Protein AF-A0A7W1VQP9-F1 (afdb_monomer)

Radius of gyration: 28.9 Å; Cα contacts (8 Å, |Δi|>4): 786; chains: 1; bounding box: 74×78×82 Å

Mean predicted aligned error: 16.89 Å

Sequence (550 aa):
MSLNESIVEDAALSWFGELGYSCLGAEALTPALSHGEREAYSDVVLAGRLREAIRRLNPAIPEEAREEALRKVLRVATTSLVQTNRAFHQMLRDGVDVEYARPDGSIKGDKARLVDFTNVDTNDWLVVNQFTVIEGQHNRRPDLVVFVNGLPLALIELKNAADENATIWSAYAQLQTYKAEVPSLLHYNAALVVSDGLQARIGSLTANQEWFKVWREIDFDSPPPSPQPSPSGRGSWREIDSNSPPPSPQPSPSGRGSEHYRGGFDFAGLTIKARELRKNQTPAEELLWELLRDRQLMGAKFRRQHQFGEYICDFFCNEAKLVVECDGEPHSANARKKHDAKRDAYLRSQGLTVVRFENARVLNDTDAVLREIATHLPSSPGRRVGDEGQQRPRPTAALELQTLIYGVFEKERFLKLLLHFIVFEEDADTGALHKIIAGYHQFHAVNAAVEETVRASGMSDAGVVRDDPGRYWAGRMHGGKPGDRRAGVVWHTQGSGKSFTMLFYAARAIRESAMQNPTLVVLTDRNDLDDQLFGQFQRLVITHIFSGLD

Foldseek 3Di:
DFQFQVNLLVVLQVLVVVLVAAEEELVCVACVNVVQLDVHLQDLFRLVLQLVLLCLQCVPDDSVQSVVQSVCLSPLDDPALLNLQLSNLCCAFQAGWTWDADPVRDIDIDGRHRDDLPDLVSKHWYKYAQRWHDDDPDIDTFGIFIDISRFRAETEHEDRPNPPPDDLVVSVVSLVVCCVGSSSNSSHYNWYWTYHQQDIFIWGSFDDPVRGDFAADDPPVDDDDDPDPDPDDDDDDDDDDDDDDDDDDDDDDDDDDDDDDPQPADDPPCVVVLVVCVVVDDPLLVLVCVCQDPCNQVNFHKDAQDDGYPDTAGIATSQLLETEHEDEDDPDPCSVVVPDPVVVVRSVVVVHDYDYDYSCCSVPVVLVVSVVVSVSHDDDDDDDDDDDDDDDDDDDNRGSSSSCCVRCVSSSNVSLQSNQFWWWDQDPPPRDIDIGGDHNLLSLLLVLLLVLQLQQCLLVPPDDDDDDDPPRCPPPPVDRGRNVNDSDDDDDDPPNPVLSSVRSNLQVNCVPVSNVRDDDDDDDPDPVVVVVSVVRCVRTCVSRRPPNDD

Structure (mmCIF, N/CA/C/O backbone):
data_AF-A0A7W1VQP9-F1
#
_entry.id   AF-A0A7W1VQP9-F1
#
loop_
_atom_site.group_PDB
_atom_site.id
_atom_site.type_symbol
_atom_site.label_atom_id
_atom_site.label_alt_id
_atom_site.label_comp_id
_atom_site.label_asym_id
_atom_site.label_entity_id
_atom_site.label_seq_id
_atom_site.pdbx_PDB_ins_code
_atom_site.Cartn_x
_atom_site.Cartn_y
_atom_site.Cartn_z
_atom_site.occupancy
_atom_site.B_iso_or_equiv
_atom_site.auth_seq_id
_atom_site.auth_comp_id
_atom_site.auth_asym_id
_atom_site.auth_atom_id
_atom_site.pdbx_PDB_model_num
ATOM 1 N N . MET A 1 1 ? 1.798 8.141 -33.135 1.00 33.41 1 MET A N 1
ATOM 2 C CA . MET A 1 1 ? 0.961 8.750 -32.081 1.00 33.41 1 MET A CA 1
ATOM 3 C C . MET A 1 1 ? 1.838 8.859 -30.855 1.00 33.41 1 MET A C 1
ATOM 5 O O . MET A 1 1 ? 2.302 7.826 -30.399 1.00 33.41 1 MET A O 1
ATOM 9 N N . SER A 1 2 ? 2.149 10.069 -30.395 1.00 37.72 2 SER A N 1
ATOM 10 C CA . SER A 1 2 ? 2.852 10.271 -29.125 1.00 37.72 2 SER A CA 1
ATOM 11 C C . SER A 1 2 ? 1.916 9.871 -27.981 1.00 37.72 2 SER A C 1
ATOM 13 O O . SER A 1 2 ? 0.788 10.365 -27.928 1.00 37.72 2 SER A O 1
ATOM 15 N N . LEU A 1 3 ? 2.348 8.964 -27.105 1.00 50.09 3 LEU A N 1
ATOM 16 C CA . LEU A 1 3 ? 1.646 8.629 -25.863 1.00 50.09 3 LEU A CA 1
ATOM 17 C C . LEU A 1 3 ? 1.632 9.875 -24.969 1.00 50.09 3 LEU A C 1
ATOM 19 O O . LEU A 1 3 ? 2.625 10.158 -24.322 1.00 50.09 3 LEU A O 1
ATOM 23 N N . ASN A 1 4 ? 0.553 10.658 -24.992 1.00 62.59 4 ASN A N 1
ATOM 24 C CA . ASN A 1 4 ? 0.378 11.809 -24.103 1.00 62.59 4 ASN A CA 1
ATOM 25 C C . ASN A 1 4 ? 0.050 11.327 -22.676 1.00 62.59 4 ASN A C 1
ATOM 27 O O . ASN A 1 4 ? -0.589 10.290 -22.519 1.00 62.59 4 ASN A O 1
ATOM 31 N N . GLU A 1 5 ? 0.431 12.089 -21.651 1.00 66.88 5 GLU A N 1
ATOM 32 C CA . GLU A 1 5 ? 0.203 11.778 -20.226 1.00 66.88 5 GLU A CA 1
ATOM 33 C C . GLU A 1 5 ? -1.272 11.461 -19.924 1.00 66.88 5 GLU A C 1
ATOM 35 O O . GLU A 1 5 ? -1.571 10.471 -19.261 1.00 66.88 5 GLU A O 1
ATOM 40 N N . SER A 1 6 ? -2.197 12.201 -20.547 1.00 73.88 6 SER A N 1
ATOM 41 C CA . SER A 1 6 ? -3.642 11.962 -20.437 1.00 73.88 6 SER A CA 1
ATOM 42 C C . SER A 1 6 ? -4.071 10.567 -20.911 1.00 73.88 6 SER A C 1
ATOM 44 O O . SER A 1 6 ? -5.000 9.993 -20.365 1.00 73.88 6 SER A O 1
ATOM 46 N N . ILE A 1 7 ? -3.390 9.988 -21.909 1.00 76.56 7 ILE A N 1
ATOM 47 C CA . ILE A 1 7 ? -3.698 8.638 -22.412 1.00 76.56 7 ILE A CA 1
ATOM 48 C C . ILE A 1 7 ? -3.302 7.585 -21.373 1.00 76.56 7 ILE A C 1
ATOM 50 O O . ILE A 1 7 ? -4.013 6.597 -21.198 1.00 76.56 7 ILE A O 1
ATOM 54 N N . VAL A 1 8 ? -2.166 7.781 -20.698 1.00 81.31 8 VAL A N 1
ATOM 55 C CA . VAL A 1 8 ? -1.698 6.872 -19.642 1.00 81.31 8 VAL A CA 1
ATOM 56 C C . VAL A 1 8 ? -2.620 6.961 -18.425 1.00 81.31 8 VAL A C 1
ATOM 58 O O . VAL A 1 8 ? -2.966 5.931 -17.850 1.00 81.31 8 VAL A O 1
ATOM 61 N N . GLU A 1 9 ? -3.062 8.169 -18.077 1.00 84.38 9 GLU A N 1
ATOM 62 C CA . GLU A 1 9 ? -4.034 8.424 -17.011 1.00 84.38 9 GLU A CA 1
ATOM 63 C C . GLU A 1 9 ? -5.384 7.744 -17.297 1.00 84.38 9 GLU A C 1
ATOM 65 O O . GLU A 1 9 ? -5.857 6.949 -16.482 1.00 84.38 9 GLU A O 1
ATOM 70 N N . ASP A 1 10 ? -5.956 7.961 -18.486 1.00 84.94 10 ASP A N 1
ATOM 71 C CA . ASP A 1 10 ? -7.218 7.342 -18.914 1.00 84.94 10 ASP A CA 1
ATOM 72 C C . ASP A 1 10 ? -7.121 5.806 -18.944 1.00 84.94 10 ASP A C 1
ATOM 74 O O . ASP A 1 10 ? -8.039 5.100 -18.515 1.00 84.94 10 ASP A O 1
ATOM 78 N N . ALA A 1 11 ? -5.991 5.266 -19.415 1.00 86.38 11 ALA A N 1
ATOM 79 C CA . ALA A 1 11 ? -5.743 3.827 -19.415 1.00 86.38 11 ALA A CA 1
ATOM 80 C C . ALA A 1 11 ? -5.673 3.262 -17.989 1.00 86.38 11 ALA A C 1
ATOM 82 O O . ALA A 1 11 ? -6.286 2.230 -17.707 1.00 86.38 11 ALA A O 1
ATOM 83 N N . ALA A 1 12 ? -4.981 3.951 -17.078 1.00 91.50 12 ALA A N 1
ATOM 84 C CA . ALA A 1 12 ? -4.902 3.553 -15.678 1.00 91.50 12 ALA A CA 1
ATOM 85 C C . ALA A 1 12 ? -6.286 3.552 -15.013 1.00 91.50 12 ALA A C 1
ATOM 87 O O . ALA A 1 12 ? -6.641 2.569 -14.359 1.00 91.50 12 ALA A O 1
ATOM 88 N N . LEU A 1 13 ? -7.097 4.595 -15.230 1.00 92.50 13 LEU A N 1
ATOM 89 C CA . LEU A 1 13 ? -8.482 4.650 -14.750 1.00 92.50 13 LEU A CA 1
ATOM 90 C C . LEU A 1 13 ? -9.323 3.491 -15.296 1.00 92.50 13 LEU A C 1
ATOM 92 O O . LEU A 1 13 ? -10.060 2.867 -14.535 1.00 92.50 13 LEU A O 1
ATOM 96 N N . SER A 1 14 ? -9.174 3.147 -16.579 1.00 90.19 14 SER A N 1
ATOM 97 C CA . SER A 1 14 ? -9.850 1.985 -17.169 1.00 90.19 14 SER A CA 1
ATOM 98 C C . SER A 1 14 ? -9.479 0.683 -16.452 1.00 90.19 14 SER A C 1
ATOM 100 O O . SER A 1 14 ? -10.367 -0.095 -16.108 1.00 90.19 14 SER A O 1
ATOM 102 N N . TRP A 1 15 ? -8.193 0.443 -16.173 1.00 93.75 15 TRP A N 1
ATOM 103 C CA . TRP A 1 15 ? -7.756 -0.771 -15.468 1.00 93.75 15 TRP A CA 1
ATOM 104 C C . TRP A 1 15 ? -8.266 -0.829 -14.023 1.00 93.75 15 TRP A C 1
ATOM 106 O O . TRP A 1 15 ? -8.660 -1.896 -13.554 1.00 93.75 15 TRP A O 1
ATOM 116 N N . PHE A 1 16 ? -8.328 0.307 -13.324 1.00 97.06 16 PHE A N 1
ATOM 117 C CA . PHE A 1 16 ? -8.976 0.384 -12.011 1.00 97.06 16 PHE A CA 1
ATOM 118 C C . PHE A 1 16 ? -10.483 0.105 -12.087 1.00 97.06 16 PHE A C 1
ATOM 120 O O . PHE A 1 16 ? -11.016 -0.624 -11.246 1.00 97.06 16 PHE A O 1
ATOM 127 N N . GLY A 1 17 ? -11.165 0.620 -13.112 1.00 93.56 17 GLY A N 1
ATOM 128 C CA . GLY A 1 17 ? -12.572 0.320 -13.376 1.00 93.56 17 GLY A CA 1
ATOM 129 C C . GLY A 1 17 ? -12.818 -1.175 -13.604 1.00 93.56 17 GLY A C 1
ATOM 130 O O . GLY A 1 17 ? -13.766 -1.733 -13.054 1.00 93.56 17 GLY A O 1
ATOM 131 N N . GLU A 1 18 ? -11.930 -1.861 -14.329 1.00 92.50 18 GLU A N 1
ATOM 132 C CA . GLU A 1 18 ? -11.993 -3.320 -14.514 1.00 92.50 18 GLU A CA 1
ATOM 133 C C . GLU A 1 18 ? -11.799 -4.108 -13.211 1.00 92.50 18 GLU A C 1
ATOM 135 O O . GLU A 1 18 ? -12.387 -5.175 -13.042 1.00 92.50 18 GLU A O 1
ATOM 140 N N . LEU A 1 19 ? -11.018 -3.574 -12.268 1.00 91.38 19 LEU A N 1
ATOM 141 C CA . LEU A 1 19 ? -10.877 -4.110 -10.910 1.00 91.38 19 LEU A CA 1
ATOM 142 C C . LEU A 1 19 ? -12.072 -3.770 -9.996 1.00 91.38 19 LEU A C 1
ATOM 144 O O . LEU A 1 19 ? -12.094 -4.150 -8.822 1.00 91.38 19 LEU A O 1
ATOM 148 N N . GLY A 1 20 ? 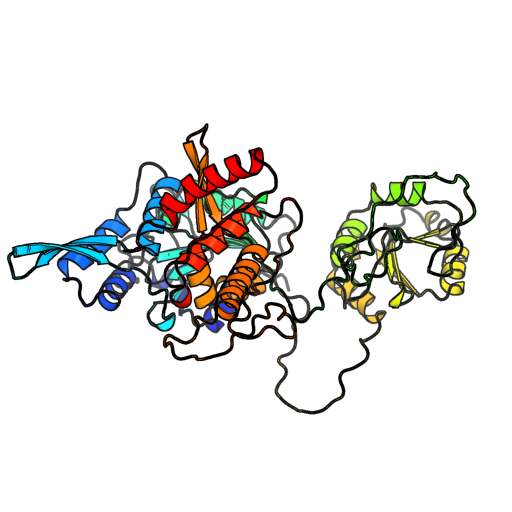-13.078 -3.056 -10.508 1.00 95.88 20 GLY A N 1
ATOM 149 C CA . GLY A 1 20 ? -14.292 -2.698 -9.781 1.00 95.88 20 GLY A CA 1
ATOM 150 C C . GLY A 1 20 ? -14.122 -1.516 -8.826 1.00 95.88 20 GLY A C 1
ATOM 151 O O . GLY A 1 20 ? -14.822 -1.466 -7.809 1.00 95.88 20 GLY A O 1
ATOM 152 N N . TYR A 1 21 ? -13.188 -0.605 -9.105 1.00 98.31 21 TYR A N 1
ATOM 153 C CA . TYR A 1 21 ? -13.099 0.692 -8.432 1.00 98.31 21 TYR A CA 1
ATOM 154 C C . TYR A 1 21 ? -14.058 1.685 -9.090 1.00 98.31 21 TYR A C 1
ATOM 156 O O . TYR A 1 21 ? -14.225 1.695 -10.309 1.00 98.31 21 TYR A O 1
ATOM 164 N N . SER A 1 22 ? -14.653 2.567 -8.288 1.00 97.56 22 SER A N 1
ATOM 165 C CA . SER A 1 22 ? -15.259 3.783 -8.834 1.00 97.56 22 SER A CA 1
ATOM 166 C C . SER A 1 22 ? -14.151 4.723 -9.306 1.00 97.56 22 SER A C 1
ATOM 168 O O . SER A 1 22 ? -13.144 4.867 -8.618 1.00 97.56 22 SER A O 1
ATOM 170 N N . CYS A 1 23 ? -14.336 5.393 -10.440 1.00 96.62 23 CYS A N 1
ATOM 171 C CA . CYS A 1 23 ? -13.379 6.365 -10.971 1.00 96.62 23 CYS A CA 1
ATOM 172 C C . CYS A 1 23 ? -14.045 7.740 -11.050 1.00 96.62 23 CYS A C 1
ATOM 174 O O . CYS A 1 23 ? -15.114 7.862 -11.649 1.00 96.62 23 CYS A O 1
ATOM 176 N N . LEU A 1 24 ? -13.440 8.758 -10.435 1.00 93.75 24 LEU A N 1
ATOM 177 C CA . LEU A 1 24 ? -13.970 10.124 -10.413 1.00 93.75 24 LEU A CA 1
ATOM 178 C C . LEU A 1 24 ? -12.908 11.152 -10.806 1.00 93.75 24 LEU A C 1
ATOM 180 O O . LEU A 1 24 ? -11.781 11.088 -10.326 1.00 93.75 24 LEU A O 1
ATOM 184 N N . GLY A 1 25 ? -13.331 12.156 -11.573 1.00 90.69 25 GLY A N 1
ATOM 185 C CA . GLY A 1 25 ? -12.598 13.410 -11.747 1.00 90.69 25 GLY A CA 1
ATOM 186 C C . GLY A 1 25 ? -12.559 14.228 -10.462 1.00 90.69 25 GLY A C 1
ATOM 187 O O . GLY A 1 25 ? -13.549 14.286 -9.722 1.00 90.69 25 GLY A O 1
ATOM 188 N N . ALA A 1 26 ? -11.438 14.900 -10.195 1.00 84.50 26 ALA A N 1
ATOM 189 C CA . ALA A 1 26 ? -11.312 15.794 -9.046 1.00 84.50 26 ALA A CA 1
ATOM 190 C C . ALA A 1 26 ? -12.343 16.938 -9.037 1.00 84.50 26 ALA A C 1
ATOM 192 O O . ALA A 1 26 ? -12.613 17.494 -7.971 1.00 84.50 26 ALA A O 1
ATOM 193 N N . GLU A 1 27 ? -12.964 17.272 -10.175 1.00 87.38 27 GLU A N 1
ATOM 194 C CA . GLU A 1 27 ? -14.035 18.273 -10.266 1.00 87.38 27 GLU A CA 1
ATOM 195 C C . GLU A 1 27 ? -15.228 17.903 -9.374 1.00 87.38 27 GLU A C 1
ATOM 197 O O . GLU A 1 27 ? -15.812 18.773 -8.721 1.00 87.38 27 GLU A O 1
ATOM 202 N N . ALA A 1 28 ? -15.533 16.604 -9.275 1.00 86.81 28 ALA A N 1
ATOM 203 C CA . ALA A 1 28 ? -16.594 16.075 -8.421 1.00 86.81 28 ALA A CA 1
ATOM 204 C C . ALA A 1 28 ? -16.260 16.161 -6.921 1.00 86.81 28 ALA A C 1
ATOM 206 O O . ALA A 1 28 ? -17.145 16.021 -6.084 1.00 86.81 28 ALA A O 1
ATOM 207 N N . LEU A 1 29 ? -14.993 16.401 -6.568 1.00 89.56 29 LEU A N 1
ATOM 208 C CA . LEU A 1 29 ? -14.500 16.487 -5.190 1.00 89.56 29 LEU A CA 1
ATOM 209 C C . LEU A 1 29 ? -13.894 17.860 -4.874 1.00 89.56 29 LEU A C 1
ATOM 211 O O . LEU A 1 29 ? -13.066 17.997 -3.970 1.00 89.56 29 LEU A O 1
ATOM 215 N N . THR A 1 30 ? -14.302 18.899 -5.598 1.00 88.38 30 THR A N 1
ATOM 216 C CA . THR A 1 30 ? -14.037 20.281 -5.180 1.00 88.38 30 THR A CA 1
ATOM 217 C C . THR A 1 30 ? -14.863 20.612 -3.934 1.00 88.38 30 THR A C 1
ATOM 219 O O . THR A 1 30 ? -15.965 20.087 -3.799 1.00 88.38 30 THR A O 1
ATOM 222 N N . PRO A 1 31 ? -14.421 21.515 -3.041 1.00 86.69 31 PRO A N 1
ATOM 223 C CA . PRO A 1 31 ? -15.197 21.873 -1.849 1.00 86.69 31 PRO A CA 1
ATOM 224 C C . PRO A 1 31 ? -16.646 22.309 -2.122 1.00 86.69 31 PRO A C 1
ATOM 226 O O . PRO A 1 31 ? -17.527 22.117 -1.294 1.00 86.69 31 PRO A O 1
ATOM 229 N N . ALA A 1 32 ? -16.910 22.869 -3.307 1.00 80.00 32 ALA A N 1
ATOM 230 C CA . ALA A 1 32 ? -18.247 23.285 -3.719 1.00 80.00 32 ALA A CA 1
ATOM 231 C C . ALA A 1 32 ? -19.142 22.128 -4.207 1.00 80.00 32 ALA A C 1
ATOM 233 O O . ALA A 1 32 ? -20.364 22.252 -4.157 1.00 80.00 32 ALA A O 1
ATOM 234 N N . LEU A 1 33 ? -18.556 21.035 -4.707 1.00 83.25 33 LEU A N 1
ATOM 235 C CA . LEU A 1 33 ? -19.271 19.938 -5.378 1.00 83.25 33 LEU A CA 1
ATOM 236 C C . LEU A 1 33 ? -19.119 18.585 -4.672 1.00 83.25 33 LEU A C 1
ATOM 238 O O . LEU A 1 33 ? -19.819 17.641 -5.013 1.00 83.25 33 LEU A O 1
ATOM 242 N N . SER A 1 34 ? -18.262 18.495 -3.655 1.00 76.00 34 SER A N 1
ATOM 243 C CA . SER A 1 34 ? -17.927 17.263 -2.931 1.00 76.00 34 SER A CA 1
ATOM 244 C C . SER A 1 34 ? -19.072 16.699 -2.083 1.00 76.00 34 SER A C 1
ATOM 246 O O . SER A 1 34 ? -18.896 15.662 -1.454 1.00 76.00 34 SER A O 1
ATOM 248 N N . HIS A 1 35 ? -20.220 17.382 -2.007 1.00 82.12 35 HIS A N 1
ATOM 249 C CA . HIS A 1 35 ? -21.377 16.994 -1.193 1.00 82.12 35 HIS A CA 1
ATOM 250 C C . HIS A 1 35 ? -21.032 16.668 0.275 1.00 82.12 35 HIS A C 1
ATOM 252 O O . HIS A 1 35 ? -21.639 15.791 0.884 1.00 82.12 35 HIS A O 1
ATOM 258 N N . GLY A 1 36 ? -20.073 17.399 0.854 1.00 76.94 36 GLY A N 1
ATOM 259 C CA . GLY A 1 36 ? -19.650 17.225 2.247 1.00 76.94 36 GLY A CA 1
ATOM 260 C C . GLY A 1 36 ? -18.509 16.224 2.448 1.00 76.94 36 GLY A C 1
ATOM 261 O O . GLY A 1 36 ? -18.119 15.982 3.586 1.00 76.94 36 GLY A O 1
ATOM 262 N N . GLU A 1 37 ? -17.937 15.665 1.376 1.00 85.69 37 GLU A N 1
ATOM 263 C CA . GLU A 1 37 ? -16.724 14.842 1.482 1.00 85.69 37 GLU A CA 1
ATOM 264 C C . GLU A 1 37 ? -15.477 15.679 1.796 1.00 85.69 37 GLU A C 1
ATOM 266 O O . GLU A 1 37 ? -14.567 15.191 2.465 1.00 85.69 37 GLU A O 1
ATOM 271 N N . ARG A 1 38 ? -15.434 16.929 1.310 1.00 92.62 38 ARG A N 1
ATOM 272 C CA . ARG A 1 38 ? -14.339 17.892 1.517 1.00 92.62 38 ARG A CA 1
ATOM 273 C C . ARG A 1 38 ? -14.906 19.288 1.741 1.00 92.62 38 ARG A C 1
ATOM 275 O O . ARG A 1 38 ? -15.605 19.791 0.862 1.00 92.62 38 ARG A O 1
ATOM 282 N N . GLU A 1 39 ? -14.582 19.915 2.864 1.00 90.94 39 GLU A N 1
ATOM 283 C CA . GLU A 1 39 ? -14.947 21.306 3.171 1.00 90.94 39 GLU A CA 1
ATOM 284 C C . GLU A 1 39 ? -13.895 22.291 2.641 1.00 90.94 39 GLU A C 1
ATOM 286 O O . GLU A 1 39 ? -14.209 23.434 2.304 1.00 90.94 39 GLU A O 1
ATOM 291 N N . ALA A 1 40 ? -12.647 21.838 2.510 1.00 93.31 40 ALA A N 1
ATOM 292 C CA . ALA A 1 40 ? -11.528 22.605 1.984 1.00 93.31 40 ALA A CA 1
ATOM 293 C C . ALA A 1 40 ? -10.614 21.756 1.086 1.00 93.31 40 ALA A C 1
ATOM 295 O O . ALA A 1 40 ? -10.578 20.529 1.154 1.00 93.31 40 ALA A O 1
ATOM 296 N N . TYR A 1 41 ? -9.804 22.417 0.251 1.00 93.75 41 TYR A N 1
ATOM 297 C CA . TYR A 1 41 ? -8.784 21.730 -0.553 1.00 93.75 41 TYR A CA 1
ATOM 298 C C . TYR A 1 41 ? -7.659 21.110 0.295 1.00 93.75 41 TYR A C 1
ATOM 300 O O . TYR A 1 41 ? -6.932 20.255 -0.203 1.00 93.75 41 TYR A O 1
ATOM 308 N N . SER A 1 42 ? -7.523 21.502 1.563 1.00 94.06 42 SER A N 1
ATOM 309 C CA . SER A 1 42 ? -6.630 20.856 2.532 1.00 94.06 42 SER A CA 1
ATOM 310 C C . SER A 1 42 ? -7.146 19.498 3.011 1.00 94.06 42 SER A C 1
ATOM 312 O O . SER A 1 42 ? -6.382 18.720 3.575 1.00 94.06 42 SER A O 1
ATOM 314 N N . ASP A 1 43 ? -8.431 19.197 2.805 1.00 95.00 43 ASP A N 1
ATOM 315 C CA . ASP A 1 43 ? -9.022 17.946 3.264 1.00 95.00 43 ASP A CA 1
ATOM 316 C C . ASP A 1 43 ? -8.636 16.831 2.299 1.00 95.00 43 ASP A C 1
ATOM 318 O O . ASP A 1 43 ? -9.082 16.791 1.150 1.00 95.00 43 ASP A O 1
ATOM 322 N N . VAL A 1 44 ? -7.764 15.940 2.761 1.00 96.31 44 VAL A N 1
ATOM 323 C CA . VAL A 1 44 ? -7.261 14.808 1.968 1.00 96.31 44 VAL A CA 1
ATOM 324 C C . VAL A 1 44 ? -8.036 13.516 2.221 1.00 96.31 44 VAL A C 1
ATOM 326 O O . VAL A 1 44 ? -7.977 12.603 1.406 1.00 96.31 44 VAL A O 1
ATOM 329 N N . VAL A 1 45 ? -8.764 13.430 3.338 1.00 97.81 45 VAL A N 1
ATOM 330 C CA . VAL A 1 45 ? -9.658 12.311 3.668 1.00 97.81 45 VAL A CA 1
ATOM 331 C C . VAL A 1 45 ? -11.070 12.675 3.236 1.00 97.81 45 VAL A C 1
ATOM 333 O O . VAL A 1 45 ? -11.546 13.761 3.556 1.00 97.81 45 VAL A O 1
ATOM 336 N N . LEU A 1 46 ? -11.753 11.751 2.563 1.00 97.75 46 LEU A N 1
ATOM 337 C CA . LEU A 1 46 ? -13.169 11.888 2.228 1.00 97.75 46 LEU A CA 1
ATOM 338 C C . LEU A 1 46 ? -13.989 11.490 3.461 1.00 97.75 46 LEU A C 1
ATOM 340 O O . LEU A 1 46 ? -14.251 10.309 3.716 1.00 97.75 46 LEU A O 1
ATOM 344 N N . ALA A 1 47 ? -14.277 12.482 4.306 1.00 95.81 47 ALA A N 1
ATOM 345 C CA . ALA A 1 47 ? -14.767 12.253 5.664 1.00 95.81 47 ALA A CA 1
ATOM 346 C C . ALA A 1 47 ? -16.175 11.637 5.702 1.00 95.81 47 ALA A C 1
ATOM 348 O O . ALA A 1 47 ? -16.490 10.906 6.643 1.00 95.81 47 ALA A O 1
ATOM 349 N N . GLY A 1 48 ? -17.011 11.903 4.694 1.00 96.12 48 GLY A N 1
ATOM 350 C CA . GLY A 1 48 ? -18.341 11.309 4.556 1.00 96.12 48 GLY A CA 1
ATOM 351 C C . GLY A 1 48 ? -18.255 9.803 4.328 1.00 96.12 48 GLY A C 1
ATOM 352 O O . GLY A 1 48 ? -18.809 9.025 5.109 1.00 96.12 48 GLY A O 1
ATOM 353 N N . ARG A 1 49 ? -17.467 9.384 3.332 1.00 97.50 49 ARG A N 1
ATOM 354 C CA . ARG A 1 49 ? -17.180 7.966 3.045 1.00 97.50 49 ARG A CA 1
ATOM 355 C C . ARG A 1 49 ? -16.578 7.238 4.240 1.00 97.50 49 ARG A C 1
ATOM 357 O O . ARG A 1 49 ? -17.018 6.131 4.558 1.00 97.50 49 ARG A O 1
ATOM 364 N N . LEU A 1 50 ? -15.614 7.857 4.924 1.00 98.44 50 LEU A N 1
ATOM 365 C CA . LEU A 1 50 ? -14.983 7.249 6.096 1.00 98.44 50 LEU A CA 1
ATOM 366 C C . LEU A 1 50 ? -15.969 7.084 7.256 1.00 98.44 50 LEU A C 1
ATOM 368 O O . LEU A 1 50 ? -16.010 6.020 7.873 1.00 98.44 50 LEU A O 1
ATOM 372 N N . ARG A 1 51 ? -16.802 8.093 7.526 1.00 98.19 51 ARG A N 1
ATOM 373 C CA . ARG A 1 51 ? -17.860 8.007 8.542 1.00 98.19 51 ARG A CA 1
ATOM 374 C C . ARG A 1 51 ? -18.821 6.857 8.253 1.00 98.19 51 ARG A C 1
ATOM 376 O O . ARG A 1 51 ? -19.069 6.032 9.131 1.00 98.19 51 ARG A O 1
ATOM 383 N N . GLU A 1 52 ? -19.307 6.752 7.017 1.00 97.88 52 GLU A N 1
ATOM 384 C CA . GLU A 1 52 ? -20.217 5.675 6.617 1.00 97.88 52 GLU A CA 1
ATOM 385 C C . GLU A 1 52 ? -19.566 4.291 6.693 1.00 97.88 52 GLU A C 1
ATOM 387 O O . GLU A 1 52 ? -20.220 3.321 7.083 1.00 97.88 52 GLU A O 1
ATOM 392 N N . ALA A 1 53 ? -18.275 4.182 6.372 1.00 98.44 53 ALA A N 1
ATOM 393 C CA . ALA A 1 53 ? -17.527 2.945 6.555 1.00 98.44 53 ALA A CA 1
ATOM 394 C C . ALA A 1 53 ? -17.404 2.569 8.037 1.00 98.44 53 ALA A C 1
ATOM 396 O O . ALA A 1 53 ? -17.763 1.453 8.405 1.00 98.44 53 ALA A O 1
ATOM 397 N N . ILE A 1 54 ? -16.994 3.494 8.912 1.00 98.62 54 ILE A N 1
ATOM 398 C CA . ILE A 1 54 ? -16.905 3.238 10.360 1.00 98.62 54 ILE A CA 1
ATOM 399 C C . ILE A 1 54 ? -18.274 2.814 10.911 1.00 98.62 54 ILE A C 1
ATOM 401 O O . ILE A 1 54 ? -18.356 1.847 11.673 1.00 98.62 54 ILE A O 1
ATOM 405 N N . ARG A 1 55 ? -19.359 3.473 10.489 1.00 98.25 55 ARG A N 1
ATOM 406 C CA . ARG A 1 55 ? -20.738 3.121 10.861 1.00 98.25 55 ARG A CA 1
ATOM 407 C C . ARG A 1 55 ? -21.117 1.707 10.419 1.00 98.25 55 ARG A C 1
ATOM 409 O O . ARG A 1 55 ? -21.634 0.931 11.222 1.00 98.25 55 ARG A O 1
ATOM 416 N N . ARG A 1 56 ? -20.835 1.364 9.159 1.00 98.06 56 ARG A N 1
ATOM 417 C CA . ARG A 1 56 ? -21.137 0.057 8.554 1.00 98.06 56 ARG A CA 1
ATOM 418 C C . ARG A 1 56 ? -20.337 -1.081 9.187 1.00 98.06 56 ARG A C 1
ATOM 420 O O . ARG A 1 56 ? -20.892 -2.147 9.431 1.00 98.06 56 ARG A O 1
ATOM 427 N N . LEU A 1 57 ? -19.053 -0.859 9.460 1.00 97.94 57 LEU A N 1
ATOM 428 C CA . LEU A 1 57 ? -18.139 -1.887 9.960 1.00 97.94 57 LEU A CA 1
ATOM 429 C C . LEU A 1 57 ? -18.254 -2.121 11.471 1.00 97.94 57 LEU A C 1
ATOM 431 O O . LEU A 1 57 ? -17.838 -3.178 11.950 1.00 97.94 57 LEU A O 1
ATOM 435 N N . ASN A 1 58 ? -18.820 -1.176 12.227 1.00 97.88 58 ASN A N 1
ATOM 436 C CA . ASN A 1 58 ? -18.845 -1.226 13.692 1.00 97.88 58 ASN A CA 1
ATOM 437 C C . ASN A 1 58 ? -20.259 -1.077 14.289 1.00 97.88 58 ASN A C 1
ATOM 439 O O . ASN A 1 58 ? -20.462 -0.244 15.179 1.00 97.88 58 ASN A O 1
ATOM 443 N N . PRO A 1 59 ? -21.251 -1.890 13.869 1.00 96.81 59 PRO A N 1
ATOM 444 C CA . PRO A 1 59 ? -22.642 -1.737 14.306 1.00 96.81 59 PRO A CA 1
ATOM 445 C C . PRO A 1 59 ? -22.837 -1.927 15.820 1.00 96.81 59 PRO A C 1
ATOM 447 O O . PRO A 1 59 ? -23.776 -1.372 16.385 1.00 96.81 59 PRO A O 1
ATOM 450 N N . ALA A 1 60 ? -21.946 -2.671 16.485 1.00 94.69 60 ALA A N 1
ATOM 451 C CA . ALA A 1 60 ? -21.992 -2.911 17.928 1.00 94.69 60 ALA A CA 1
ATOM 452 C C . ALA A 1 60 ? -21.407 -1.764 18.778 1.00 94.69 60 ALA A C 1
ATOM 454 O O . ALA A 1 60 ? -21.681 -1.698 19.974 1.00 94.69 60 ALA A O 1
ATOM 455 N N . ILE A 1 61 ? -20.609 -0.870 18.183 1.00 96.25 61 ILE A N 1
ATOM 456 C CA . ILE A 1 61 ? -20.021 0.288 18.873 1.00 96.25 61 ILE A CA 1
ATOM 457 C C . ILE A 1 61 ? -21.048 1.433 18.855 1.00 96.25 61 ILE A C 1
ATOM 459 O O . ILE A 1 61 ? -21.635 1.656 17.799 1.00 96.25 61 ILE A O 1
ATOM 463 N N . PRO A 1 62 ? -21.306 2.160 19.956 1.00 96.56 62 PRO A N 1
ATOM 464 C CA . PRO A 1 62 ? -22.213 3.311 19.962 1.00 96.56 62 PRO A CA 1
ATOM 465 C C . PRO A 1 62 ? -21.753 4.447 19.043 1.00 96.56 62 PRO A C 1
ATOM 467 O O . PRO A 1 62 ? -20.558 4.639 18.833 1.00 96.56 62 PRO A O 1
ATOM 470 N N . GLU A 1 63 ? -22.699 5.243 18.543 1.00 96.56 63 GLU A N 1
ATOM 471 C CA . GLU A 1 63 ? -22.416 6.314 17.575 1.00 96.56 63 GLU A CA 1
ATOM 472 C C . GLU A 1 63 ? -21.386 7.334 18.083 1.00 96.56 63 GLU A C 1
ATOM 474 O O . GLU A 1 63 ? -20.477 7.708 17.349 1.00 96.56 63 GLU A O 1
ATOM 479 N N . GLU A 1 64 ? -21.457 7.717 19.360 1.00 96.00 64 GLU A N 1
ATOM 480 C CA . GLU A 1 64 ? -20.500 8.652 19.969 1.00 96.00 64 GLU A CA 1
ATOM 481 C C . GLU A 1 64 ? -19.054 8.136 19.898 1.00 96.00 64 GLU A C 1
ATOM 483 O O . GLU A 1 64 ? -18.141 8.890 19.558 1.00 96.00 64 GLU A O 1
ATOM 488 N N . ALA A 1 65 ? -18.851 6.837 20.142 1.00 97.56 65 ALA A N 1
ATOM 489 C CA . ALA A 1 65 ? -17.547 6.189 20.042 1.00 97.56 65 ALA A CA 1
ATOM 490 C C . ALA A 1 65 ? -17.094 6.022 18.580 1.00 97.56 65 ALA A C 1
ATOM 492 O O . ALA A 1 65 ? -15.907 6.143 18.283 1.00 97.56 65 ALA A O 1
ATOM 493 N N . ARG A 1 66 ? -18.015 5.816 17.629 1.00 98.44 66 ARG A N 1
ATOM 494 C CA . ARG A 1 66 ? -17.679 5.813 16.191 1.00 98.44 66 ARG A CA 1
ATOM 495 C C . ARG A 1 66 ? -17.206 7.185 15.713 1.00 98.44 66 ARG A C 1
ATOM 497 O O . ARG A 1 66 ? -16.204 7.278 15.008 1.00 98.44 66 ARG A O 1
ATOM 504 N N . GLU A 1 67 ? -17.884 8.250 16.131 1.00 98.06 67 GLU A N 1
ATOM 505 C CA . GLU A 1 67 ? -17.473 9.627 15.841 1.00 98.06 67 GLU A CA 1
ATOM 506 C C . GLU A 1 67 ? -16.158 9.991 16.547 1.00 98.06 67 GLU A C 1
ATOM 508 O O . GLU A 1 67 ? -15.340 10.747 16.015 1.00 98.06 67 GLU A O 1
ATOM 513 N N . GLU A 1 68 ? -15.900 9.429 17.730 1.00 97.81 68 GLU A N 1
ATOM 514 C CA . GLU A 1 68 ? -14.590 9.522 18.371 1.00 97.81 68 GLU A CA 1
ATOM 515 C C . GLU A 1 68 ? -13.491 8.853 17.541 1.00 97.81 68 GLU A C 1
ATOM 517 O O . GLU A 1 68 ? -12.447 9.474 17.319 1.00 97.81 68 GLU A O 1
ATOM 522 N N . ALA A 1 69 ? -13.731 7.640 17.031 1.00 98.25 69 ALA A N 1
ATOM 523 C CA . ALA A 1 69 ? -12.791 6.956 16.150 1.00 98.25 69 ALA A CA 1
ATOM 524 C C . ALA A 1 69 ? -12.482 7.790 14.901 1.00 98.25 69 ALA A C 1
ATOM 526 O O . ALA A 1 69 ? -11.313 8.020 14.588 1.00 98.25 69 ALA A O 1
ATOM 527 N N . LEU A 1 70 ? -13.518 8.316 14.236 1.00 98.31 70 LEU A N 1
ATOM 528 C CA . LEU A 1 70 ? -13.362 9.205 13.085 1.00 98.31 70 LEU A CA 1
ATOM 529 C C . LEU A 1 70 ? -12.485 10.416 13.431 1.00 98.31 70 LEU A C 1
ATOM 531 O O . LEU A 1 70 ? -11.530 10.726 12.719 1.00 98.31 70 LEU A O 1
ATOM 535 N N . ARG A 1 71 ? -12.759 11.080 14.559 1.00 97.56 71 ARG A N 1
ATOM 536 C CA . ARG A 1 71 ? -11.994 12.249 15.011 1.00 97.56 71 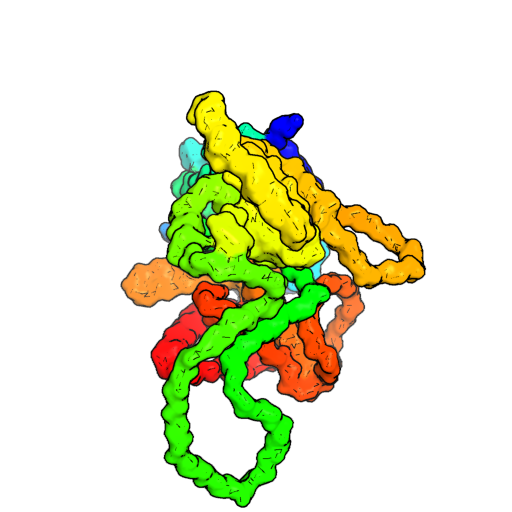ARG A CA 1
ATOM 537 C C . ARG A 1 71 ? -10.529 11.918 15.288 1.00 97.56 71 ARG A C 1
ATOM 539 O O . ARG A 1 71 ? -9.668 12.734 14.965 1.00 97.56 71 ARG A O 1
ATOM 546 N N . LYS A 1 72 ? -10.244 10.753 15.880 1.00 97.69 72 LYS A N 1
ATOM 547 C CA . LYS A 1 72 ? -8.876 10.271 16.127 1.00 97.69 72 LYS A CA 1
ATOM 548 C C . LYS A 1 72 ? -8.116 10.068 14.815 1.00 97.69 72 LYS A C 1
ATOM 550 O O . LYS A 1 72 ? -6.981 10.523 14.714 1.00 97.69 72 LYS A O 1
ATOM 555 N N . VAL A 1 73 ? -8.758 9.486 13.799 1.00 97.62 73 VAL A N 1
ATOM 556 C CA . VAL A 1 73 ? -8.153 9.304 12.466 1.00 97.62 73 VAL A CA 1
ATOM 557 C C . VAL A 1 73 ? -7.871 10.647 11.798 1.00 97.62 73 VAL A C 1
ATOM 559 O O . VAL A 1 73 ? -6.745 10.888 11.377 1.00 97.62 73 VAL A O 1
ATOM 562 N N . LEU A 1 74 ? -8.851 11.557 11.759 1.00 95.81 74 LEU A N 1
ATOM 563 C CA . LEU A 1 74 ? -8.693 12.870 11.117 1.00 95.81 74 LEU A CA 1
ATOM 564 C C . LEU A 1 74 ? -7.641 13.761 11.803 1.00 95.81 74 LEU A C 1
ATOM 566 O O . LEU A 1 74 ? -7.112 14.682 11.185 1.00 95.81 74 LEU A O 1
ATOM 570 N N . ARG A 1 75 ? -7.328 13.496 13.078 1.00 94.44 75 ARG A N 1
ATOM 571 C CA . ARG A 1 75 ? -6.356 14.249 13.889 1.00 94.44 75 ARG A CA 1
ATOM 572 C C . ARG A 1 75 ? -5.082 13.459 14.199 1.00 94.44 75 ARG A C 1
ATOM 574 O O . ARG A 1 75 ? -4.393 13.787 15.158 1.00 94.44 75 ARG A O 1
ATOM 581 N N . VAL A 1 76 ? -4.747 12.449 13.395 1.00 91.38 76 VAL A N 1
ATOM 582 C CA . VAL A 1 76 ? -3.583 11.569 13.621 1.00 91.38 76 VAL A CA 1
ATOM 583 C C . VAL A 1 76 ? -2.221 12.286 13.565 1.00 91.38 76 VAL A C 1
ATOM 585 O O . VAL A 1 76 ? -1.209 11.716 13.963 1.00 91.38 76 VAL A O 1
ATOM 588 N N . ALA A 1 77 ? -2.174 13.527 13.073 1.00 81.56 77 ALA A N 1
ATOM 589 C CA . ALA A 1 77 ? -0.943 14.284 12.870 1.00 81.56 77 ALA A CA 1
ATOM 590 C C . ALA A 1 77 ? -0.083 14.409 14.146 1.00 81.56 77 ALA A C 1
ATOM 592 O O . ALA A 1 77 ? -0.523 14.912 15.179 1.00 81.56 77 ALA A O 1
ATOM 593 N N . THR A 1 78 ? 1.173 13.979 14.028 1.00 80.31 78 THR A N 1
ATOM 594 C CA . THR A 1 78 ? 2.243 14.086 15.032 1.00 80.31 78 THR A CA 1
ATOM 595 C C . THR A 1 78 ? 3.330 15.069 14.569 1.00 80.31 78 THR A C 1
ATOM 597 O O . THR A 1 78 ? 3.172 15.760 13.565 1.00 80.31 78 THR A O 1
ATOM 600 N N . THR A 1 79 ? 4.459 15.135 15.282 1.00 81.19 79 THR A N 1
ATOM 601 C CA . THR A 1 79 ? 5.592 16.024 14.964 1.00 81.19 79 THR A CA 1
ATOM 602 C C . THR A 1 79 ? 6.367 15.627 13.704 1.00 81.19 79 THR A C 1
ATOM 604 O O . THR A 1 79 ? 7.112 16.449 13.175 1.00 81.19 79 THR A O 1
ATOM 607 N N . SER A 1 80 ? 6.212 14.393 13.209 1.00 92.00 80 SER A N 1
ATOM 608 C CA . SER A 1 80 ? 6.902 13.889 12.017 1.00 92.00 80 SER A CA 1
ATOM 609 C C . SER A 1 80 ? 5.948 13.136 11.098 1.00 92.00 80 SER A C 1
ATOM 611 O O . SER A 1 80 ? 5.177 12.289 11.545 1.00 92.00 80 SER A O 1
ATOM 613 N N . LEU A 1 81 ? 6.058 13.377 9.789 1.00 94.94 81 LEU A N 1
ATOM 614 C CA . LEU A 1 81 ? 5.274 12.691 8.759 1.00 94.94 81 LEU A CA 1
ATOM 615 C C . LEU A 1 81 ? 5.354 11.159 8.888 1.00 94.94 81 LEU A C 1
ATOM 617 O O . LEU A 1 81 ? 4.339 10.472 8.804 1.00 94.94 81 LEU A O 1
ATOM 621 N N . VAL A 1 82 ? 6.546 10.607 9.136 1.00 94.62 82 VAL A N 1
ATOM 622 C CA . VAL A 1 82 ? 6.725 9.148 9.222 1.00 94.62 82 VAL A CA 1
ATOM 623 C C . VAL A 1 82 ? 6.115 8.582 10.508 1.00 94.62 82 VAL A C 1
ATOM 625 O O . VAL A 1 82 ? 5.531 7.500 10.480 1.00 94.62 82 VAL A O 1
ATOM 628 N N . GLN A 1 83 ? 6.191 9.319 11.622 1.00 93.88 83 GLN A N 1
ATOM 629 C CA . GLN A 1 83 ? 5.552 8.926 12.884 1.00 93.88 83 GLN A CA 1
ATOM 630 C C . GLN A 1 83 ? 4.026 8.965 12.770 1.00 93.88 83 GLN A C 1
ATOM 632 O O . GLN A 1 83 ? 3.363 8.005 13.158 1.00 93.88 83 GLN A O 1
ATOM 637 N N . THR A 1 84 ? 3.484 10.014 12.147 1.00 96.06 84 THR A N 1
ATOM 638 C CA . THR A 1 84 ? 2.060 10.124 11.809 1.00 96.06 84 THR A CA 1
ATOM 639 C C . THR A 1 84 ? 1.612 8.932 10.968 1.00 96.06 84 THR A C 1
ATOM 641 O O . THR A 1 84 ? 0.613 8.287 11.278 1.00 96.06 84 THR A O 1
ATOM 644 N N . ASN A 1 85 ? 2.388 8.588 9.938 1.00 97.06 85 ASN A N 1
ATOM 645 C CA . ASN A 1 85 ? 2.070 7.477 9.051 1.00 97.06 85 ASN A CA 1
ATOM 646 C C . ASN A 1 85 ? 2.136 6.111 9.762 1.00 97.06 85 ASN A C 1
ATOM 648 O O . ASN A 1 85 ? 1.277 5.266 9.519 1.00 97.06 85 ASN A O 1
ATOM 652 N N . ARG A 1 86 ? 3.090 5.901 10.683 1.00 94.88 86 ARG A N 1
ATOM 653 C CA . ARG A 1 86 ? 3.147 4.702 11.546 1.00 94.88 86 ARG A CA 1
ATOM 654 C C . ARG A 1 86 ? 1.923 4.601 12.451 1.00 94.88 86 ARG A C 1
ATOM 656 O O . ARG A 1 86 ? 1.308 3.538 12.499 1.00 94.88 86 ARG A O 1
ATOM 663 N N . ALA A 1 87 ? 1.562 5.692 13.127 1.00 94.12 87 ALA A N 1
ATOM 664 C CA . ALA A 1 87 ? 0.405 5.739 14.018 1.00 94.12 87 ALA A CA 1
ATOM 665 C C . ALA A 1 87 ? -0.897 5.448 13.257 1.00 94.12 87 ALA A C 1
ATOM 667 O O . ALA A 1 87 ? -1.689 4.604 13.675 1.00 94.12 87 ALA A O 1
ATOM 668 N N . PHE A 1 88 ? -1.085 6.070 12.090 1.00 97.31 88 PHE A N 1
ATOM 669 C CA . PHE A 1 88 ? -2.234 5.775 11.242 1.00 97.31 88 PHE A CA 1
ATOM 670 C C . PHE A 1 88 ? -2.232 4.325 10.748 1.00 97.31 88 PHE A C 1
ATOM 672 O O . PHE A 1 88 ? -3.267 3.669 10.782 1.00 97.31 88 PHE A O 1
ATOM 679 N N . HIS A 1 89 ? -1.092 3.794 10.300 1.00 96.31 89 HIS A N 1
ATOM 680 C CA . HIS A 1 89 ? -1.035 2.423 9.799 1.00 96.31 89 HIS A CA 1
ATOM 681 C C . HIS A 1 89 ? -1.416 1.394 10.878 1.00 96.31 89 HIS A C 1
ATOM 683 O O . HIS A 1 89 ? -2.065 0.397 10.569 1.00 96.31 89 HIS A O 1
ATOM 689 N N . GLN A 1 90 ? -1.085 1.656 12.148 1.00 93.31 90 GLN A N 1
ATOM 690 C CA . GLN A 1 90 ? -1.568 0.854 13.277 1.00 93.31 90 GLN A CA 1
ATOM 691 C C . GLN A 1 90 ? -3.093 0.946 13.429 1.00 93.31 90 GLN A C 1
ATOM 693 O O . GLN A 1 90 ? -3.744 -0.090 13.516 1.00 93.31 90 GLN A O 1
ATOM 698 N N . MET A 1 91 ? -3.676 2.151 13.373 1.00 96.00 91 MET A N 1
ATOM 699 C CA . MET A 1 91 ? -5.137 2.339 13.398 1.00 96.00 91 MET A CA 1
ATOM 700 C C . MET A 1 91 ? -5.845 1.643 12.226 1.00 96.00 91 MET A C 1
ATOM 702 O O . MET A 1 91 ? -6.907 1.053 12.404 1.00 96.00 91 MET A O 1
ATOM 706 N N . LEU A 1 92 ? -5.259 1.699 11.026 1.00 97.12 92 LEU A N 1
ATOM 707 C CA . LEU A 1 92 ? -5.776 1.042 9.826 1.00 97.12 92 LEU A CA 1
ATOM 708 C C . LEU A 1 92 ? -5.838 -0.476 10.011 1.00 97.12 92 LEU A C 1
ATOM 710 O O . LEU A 1 92 ? -6.827 -1.094 9.630 1.00 97.12 92 LEU A O 1
ATOM 714 N N . ARG A 1 93 ? -4.780 -1.057 10.583 1.00 92.62 93 ARG A N 1
ATOM 715 C CA . ARG A 1 93 ? -4.599 -2.501 10.733 1.00 92.62 93 ARG A CA 1
ATOM 716 C C . ARG A 1 93 ? -5.386 -3.089 11.903 1.00 92.62 93 ARG A C 1
ATOM 718 O O . ARG A 1 93 ? -6.054 -4.104 11.736 1.00 92.62 93 ARG A O 1
ATOM 725 N N . ASP A 1 94 ? -5.263 -2.472 13.075 1.00 90.56 94 ASP A N 1
ATOM 726 C CA . ASP A 1 94 ? -5.741 -3.023 14.350 1.00 90.56 94 ASP A CA 1
ATOM 727 C C . ASP A 1 94 ? -7.077 -2.394 14.791 1.00 90.56 94 ASP A C 1
ATOM 729 O O . ASP A 1 94 ? -7.704 -2.856 15.742 1.00 90.56 94 ASP A O 1
ATOM 733 N N . GLY A 1 95 ? -7.530 -1.347 14.096 1.00 95.56 95 GLY A N 1
ATOM 734 C CA . GLY A 1 95 ? -8.665 -0.527 14.501 1.00 95.56 95 GLY A CA 1
ATOM 735 C C . GLY A 1 95 ? -8.270 0.598 15.459 1.00 95.56 95 GLY A C 1
ATOM 736 O O . GLY A 1 95 ? -7.176 0.640 16.025 1.00 95.56 95 GLY A O 1
ATOM 737 N N . VAL A 1 96 ? -9.184 1.547 15.627 1.00 97.56 96 VAL A N 1
ATOM 738 C CA . VAL A 1 96 ? -9.020 2.711 16.499 1.00 97.56 96 VAL A CA 1
ATOM 739 C C . VAL A 1 96 ? -9.545 2.378 17.889 1.00 97.56 96 VAL A C 1
ATOM 741 O O . VAL A 1 96 ? -10.708 2.003 18.027 1.00 97.56 96 VAL A O 1
ATOM 744 N N . ASP A 1 97 ? -8.713 2.549 18.915 1.00 96.12 97 ASP A N 1
ATOM 745 C CA . ASP A 1 97 ? -9.139 2.421 20.311 1.00 96.12 97 ASP A CA 1
ATOM 746 C C . ASP A 1 97 ? -10.247 3.419 20.642 1.00 96.12 97 ASP A C 1
ATOM 748 O O . ASP A 1 97 ? -10.082 4.626 20.435 1.00 96.12 97 ASP A O 1
ATOM 752 N N . VAL A 1 98 ? -11.355 2.925 21.186 1.00 96.56 98 VAL A N 1
ATOM 753 C CA . VAL A 1 98 ? -12.482 3.729 21.669 1.00 96.56 98 VAL A CA 1
ATOM 754 C C . VAL A 1 98 ? -12.971 3.206 23.009 1.00 96.56 98 VAL A C 1
ATOM 756 O O . VAL A 1 98 ? -12.893 2.010 23.286 1.00 96.56 98 VAL A O 1
ATOM 759 N N . GLU A 1 99 ? -13.508 4.101 23.830 1.00 95.12 99 GLU A N 1
ATOM 760 C CA . GLU A 1 99 ? -14.075 3.757 25.130 1.00 95.12 99 GLU A CA 1
ATOM 761 C C . GLU A 1 99 ? -15.494 4.304 25.231 1.00 95.12 99 GLU A C 1
ATOM 763 O O . GLU A 1 99 ? -15.764 5.443 24.859 1.00 95.12 99 GLU A O 1
ATOM 768 N N . TYR A 1 100 ? -16.424 3.493 25.729 1.00 94.12 100 TYR A N 1
ATOM 769 C CA . TYR A 1 100 ? -17.800 3.934 25.943 1.00 94.12 100 TYR A CA 1
ATOM 770 C C . TYR A 1 100 ? -18.429 3.285 27.171 1.00 94.12 100 TYR A C 1
ATOM 772 O O . TYR A 1 100 ? -18.109 2.152 27.544 1.00 94.12 100 TYR A O 1
ATOM 780 N N . ALA A 1 101 ? -19.349 4.017 27.801 1.00 91.94 101 ALA A N 1
ATOM 781 C CA . ALA A 1 101 ? -20.117 3.522 28.931 1.00 91.94 101 ALA A CA 1
ATOM 782 C C . ALA A 1 101 ? -21.156 2.493 28.465 1.00 91.94 101 ALA A C 1
ATOM 784 O O . ALA A 1 101 ? -21.920 2.721 27.524 1.00 91.94 101 ALA A O 1
ATOM 785 N N . ARG A 1 102 ? -21.199 1.349 29.143 1.00 89.00 102 ARG A N 1
ATOM 786 C CA . ARG A 1 102 ? -22.261 0.354 29.006 1.00 89.00 102 ARG A CA 1
ATOM 787 C C . ARG A 1 102 ? -23.503 0.778 29.799 1.00 89.00 102 ARG A C 1
ATOM 789 O O . ARG A 1 102 ? -23.400 1.591 30.718 1.00 89.00 102 ARG A O 1
ATOM 796 N N . PRO A 1 103 ? -24.677 0.180 29.517 1.00 86.69 103 PRO A N 1
ATOM 797 C CA . PRO A 1 103 ? -25.906 0.461 30.265 1.00 86.69 103 PRO A CA 1
ATOM 798 C C . PRO A 1 103 ? -25.814 0.209 31.782 1.00 86.69 103 PRO A C 1
ATOM 800 O O . PRO A 1 103 ? -26.591 0.777 32.541 1.00 86.69 103 PRO A O 1
ATOM 803 N N . ASP A 1 104 ? -24.875 -0.634 32.222 1.00 90.19 104 ASP A N 1
ATOM 804 C CA . ASP A 1 104 ? -24.601 -0.948 33.633 1.00 90.19 104 ASP A CA 1
ATOM 805 C C . ASP A 1 104 ? -23.650 0.049 34.324 1.00 90.19 104 ASP A C 1
ATOM 807 O O . ASP A 1 104 ? -23.331 -0.114 35.501 1.00 90.19 104 ASP A O 1
ATOM 811 N N . GLY A 1 105 ? -23.200 1.082 33.605 1.00 87.75 105 GLY A N 1
ATOM 812 C CA . GLY A 1 105 ? -22.277 2.105 34.091 1.00 87.75 105 GLY A CA 1
ATOM 813 C C . GLY A 1 105 ? -20.790 1.740 34.015 1.00 87.75 105 GLY A C 1
ATOM 814 O O . GLY A 1 105 ? -19.959 2.579 34.357 1.00 87.75 105 GLY A O 1
ATOM 815 N N . SER A 1 106 ? -20.423 0.536 33.561 1.00 92.44 106 SER A N 1
ATOM 816 C CA . SER A 1 106 ? -19.017 0.172 33.337 1.00 92.44 106 SER A CA 1
ATOM 817 C C . SER A 1 106 ? -18.471 0.753 32.028 1.00 92.44 106 SER A C 1
ATOM 819 O O . SER A 1 106 ? -19.215 0.959 31.070 1.00 92.44 106 SER A O 1
ATOM 821 N N . ILE A 1 107 ? -17.161 1.008 31.961 1.00 92.50 107 ILE A N 1
ATOM 822 C CA . ILE A 1 107 ? -16.490 1.443 30.726 1.00 92.50 107 ILE A CA 1
ATOM 823 C C . ILE A 1 107 ? -16.019 0.211 29.951 1.00 92.50 107 ILE A C 1
ATOM 825 O O . ILE A 1 107 ? -15.371 -0.675 30.510 1.00 92.50 107 ILE A O 1
ATOM 829 N N . LYS A 1 108 ? -16.331 0.158 28.654 1.00 93.06 108 LYS A N 1
ATOM 830 C CA . LYS A 1 108 ? -15.814 -0.847 27.722 1.00 93.06 108 LYS A CA 1
ATOM 831 C C . LYS A 1 108 ? -14.822 -0.196 26.762 1.00 93.06 108 LYS A C 1
ATOM 833 O O . LYS A 1 108 ? -15.202 0.736 26.061 1.00 93.06 108 LYS A O 1
ATOM 838 N N . GLY A 1 109 ? -13.608 -0.741 26.692 1.00 94.25 109 GLY A N 1
ATOM 839 C CA . GLY A 1 109 ? -12.689 -0.516 25.576 1.00 94.25 109 GLY A CA 1
ATOM 840 C C . GLY A 1 109 ? -13.044 -1.410 24.385 1.00 94.25 109 GLY A C 1
ATOM 841 O O . GLY A 1 109 ? -13.423 -2.570 24.568 1.00 94.25 109 GLY A O 1
ATOM 842 N N . ASP A 1 110 ? -12.969 -0.865 23.176 1.00 94.81 110 ASP A N 1
ATOM 843 C CA . ASP A 1 110 ? -13.246 -1.565 21.919 1.00 94.81 110 ASP A CA 1
ATOM 844 C C . ASP A 1 110 ? -12.348 -1.030 20.789 1.00 94.81 110 ASP A C 1
ATOM 846 O O . ASP A 1 110 ? -11.729 0.029 20.924 1.00 94.81 110 ASP A O 1
ATOM 850 N N . LYS A 1 111 ? -12.295 -1.742 19.659 1.00 95.75 111 LYS A N 1
ATOM 851 C CA . LYS A 1 111 ? -11.515 -1.354 18.471 1.00 95.75 111 LYS A CA 1
ATOM 852 C C . LYS A 1 111 ? -12.448 -1.068 17.297 1.00 95.75 111 LYS A C 1
ATOM 854 O O . LYS A 1 111 ? -13.014 -1.980 16.695 1.00 95.75 111 LYS A O 1
ATOM 859 N N . ALA A 1 112 ? -12.591 0.203 16.931 1.00 97.94 112 ALA A N 1
ATOM 860 C CA . ALA A 1 112 ? -13.372 0.605 15.768 1.00 97.94 112 ALA A CA 1
ATOM 861 C C . ALA A 1 112 ? -12.584 0.361 14.471 1.00 97.94 112 ALA A C 1
ATOM 863 O O . ALA A 1 112 ? -11.558 0.991 14.213 1.00 97.94 112 ALA A O 1
ATOM 864 N N . ARG A 1 113 ? -13.068 -0.554 13.631 1.00 98.00 113 ARG A N 1
ATOM 865 C CA . ARG A 1 113 ? -12.453 -0.917 12.349 1.00 98.00 113 ARG A CA 1
ATOM 866 C C . ARG A 1 113 ? -12.647 0.177 11.301 1.00 98.00 113 ARG A C 1
ATOM 868 O O . ARG A 1 113 ? -13.741 0.727 11.181 1.00 98.00 113 ARG A O 1
ATOM 875 N N . LEU A 1 114 ? -11.605 0.437 10.513 1.00 98.50 114 LEU A N 1
ATOM 876 C CA . LEU A 1 114 ? -11.632 1.391 9.393 1.00 98.50 114 LEU A CA 1
ATOM 877 C C . LEU A 1 114 ? -11.798 0.703 8.031 1.00 98.50 114 LEU A C 1
ATOM 879 O O . LEU A 1 114 ? -12.330 1.291 7.092 1.00 98.50 114 LEU A O 1
ATOM 883 N N . VAL A 1 115 ? -11.330 -0.541 7.928 1.00 98.12 115 VAL A N 1
ATOM 884 C CA . VAL A 1 115 ? -11.343 -1.372 6.721 1.00 98.12 115 VAL A CA 1
ATOM 885 C C . VAL A 1 115 ? -11.726 -2.793 7.116 1.00 98.12 115 VAL A C 1
ATOM 887 O O . VAL A 1 115 ? -11.351 -3.277 8.185 1.00 98.12 115 VAL A O 1
ATOM 890 N N . ASP A 1 116 ? -12.489 -3.460 6.258 1.00 96.50 116 ASP A N 1
ATOM 891 C CA . ASP A 1 116 ? -12.763 -4.886 6.372 1.00 96.50 116 ASP A CA 1
ATOM 892 C C . ASP A 1 116 ? -11.739 -5.672 5.554 1.00 96.50 116 ASP A C 1
ATOM 894 O O . ASP A 1 116 ? -11.782 -5.678 4.328 1.00 96.50 116 ASP A O 1
ATOM 898 N N . PHE A 1 117 ? -10.803 -6.333 6.230 1.00 93.88 117 PHE A N 1
ATOM 899 C CA . PHE A 1 117 ? -9.785 -7.154 5.571 1.00 93.88 117 PHE A CA 1
ATOM 900 C C . PHE A 1 117 ? -10.278 -8.554 5.177 1.00 93.88 117 PHE A C 1
ATOM 902 O O . PHE A 1 117 ? -9.523 -9.310 4.571 1.00 93.88 117 PHE A O 1
ATOM 909 N N . THR A 1 118 ? -11.514 -8.914 5.538 1.00 89.81 118 THR A N 1
ATOM 910 C CA . THR A 1 118 ? -12.076 -10.256 5.319 1.00 89.81 118 THR A CA 1
ATOM 911 C C . THR A 1 118 ? -13.003 -10.316 4.114 1.00 89.81 118 THR A C 1
ATOM 913 O O . THR A 1 118 ? -13.013 -11.319 3.408 1.00 89.81 118 THR A O 1
ATOM 916 N N . ASN A 1 119 ? -13.749 -9.242 3.855 1.00 92.00 119 ASN A N 1
ATOM 917 C CA . ASN A 1 119 ? -14.642 -9.137 2.711 1.00 92.00 119 ASN A CA 1
ATOM 918 C C . ASN A 1 119 ? -14.349 -7.847 1.936 1.00 92.00 119 ASN A C 1
ATOM 920 O O . ASN A 1 119 ? -14.542 -6.745 2.442 1.00 92.00 119 ASN A O 1
ATOM 924 N N . VAL A 1 120 ? -13.891 -7.980 0.690 1.00 94.56 120 VAL A N 1
ATOM 925 C CA . VAL A 1 120 ? -13.541 -6.829 -0.155 1.00 94.56 120 VAL A CA 1
ATOM 926 C C . VAL A 1 120 ? -14.751 -5.960 -0.498 1.00 94.56 120 VAL A C 1
ATOM 928 O O . VAL A 1 120 ? -14.597 -4.744 -0.608 1.00 94.56 120 VAL A O 1
ATOM 931 N N . ASP A 1 121 ? -15.944 -6.544 -0.615 1.00 94.50 121 ASP A N 1
ATOM 932 C CA . ASP A 1 121 ? -17.149 -5.860 -1.100 1.00 94.50 121 ASP A CA 1
ATOM 933 C C . ASP A 1 121 ? -17.819 -4.985 -0.036 1.00 94.50 121 ASP A C 1
ATOM 935 O O . ASP A 1 121 ? -18.654 -4.136 -0.350 1.00 94.50 121 ASP A O 1
ATOM 939 N N . THR A 1 122 ? -17.452 -5.150 1.237 1.00 96.19 122 THR A N 1
ATOM 940 C CA . THR A 1 122 ? -17.940 -4.279 2.315 1.00 96.19 122 THR A CA 1
ATOM 941 C C . THR A 1 122 ? -17.196 -2.944 2.357 1.00 96.19 122 THR A C 1
ATOM 943 O O . THR A 1 122 ? -17.650 -2.016 3.037 1.00 96.19 122 THR A O 1
ATOM 946 N N . ASN A 1 123 ? -16.082 -2.815 1.631 1.00 98.38 123 ASN A N 1
ATOM 947 C CA . ASN A 1 123 ? -15.319 -1.580 1.513 1.00 98.38 123 ASN A CA 1
ATOM 948 C C . ASN A 1 123 ? -15.760 -0.758 0.294 1.00 98.38 123 ASN A C 1
ATOM 950 O O . ASN A 1 123 ? -16.134 -1.288 -0.749 1.00 98.38 123 ASN A O 1
ATOM 954 N N . ASP A 1 124 ? -15.677 0.560 0.432 1.00 98.25 124 ASP A N 1
ATOM 955 C CA . ASP A 1 124 ? -15.785 1.509 -0.669 1.00 98.25 124 ASP A CA 1
ATOM 956 C C . ASP A 1 124 ? -14.420 1.656 -1.358 1.00 98.25 124 ASP A C 1
ATOM 958 O O . ASP A 1 124 ? -13.409 1.881 -0.690 1.00 98.25 124 ASP A O 1
ATOM 962 N N . TRP A 1 125 ? -14.403 1.535 -2.686 1.00 98.62 125 TRP A N 1
ATOM 963 C CA . TRP A 1 125 ? -13.198 1.551 -3.518 1.00 98.62 125 TRP A CA 1
ATOM 964 C C . TRP A 1 125 ? -13.298 2.665 -4.553 1.00 98.62 125 TRP A C 1
ATOM 966 O O . TRP A 1 125 ? -14.190 2.650 -5.407 1.00 98.62 125 TRP A O 1
ATOM 976 N N . LEU A 1 126 ? -12.375 3.621 -4.496 1.00 98.62 126 LEU A N 1
ATOM 977 C CA . LEU A 1 126 ? -12.407 4.811 -5.341 1.00 98.62 126 LEU A CA 1
ATOM 978 C C . LEU A 1 126 ? -11.001 5.156 -5.836 1.00 98.62 126 LEU A C 1
ATOM 980 O O . LEU A 1 126 ? -10.047 5.130 -5.070 1.00 98.62 126 LEU A O 1
ATOM 984 N N . VAL A 1 127 ? -10.878 5.536 -7.102 1.00 98.56 127 VAL A N 1
ATOM 985 C CA . VAL A 1 127 ? -9.705 6.230 -7.635 1.00 98.56 127 VAL A CA 1
ATOM 986 C C . VAL A 1 127 ? -10.136 7.600 -8.119 1.00 98.56 127 VAL A C 1
ATOM 988 O O . VAL A 1 127 ? -11.132 7.731 -8.832 1.00 98.56 127 VAL A O 1
ATOM 991 N N . VAL A 1 128 ? -9.388 8.619 -7.710 1.00 97.62 128 VAL A N 1
ATOM 992 C CA . VAL A 1 128 ? -9.613 9.998 -8.134 1.00 97.62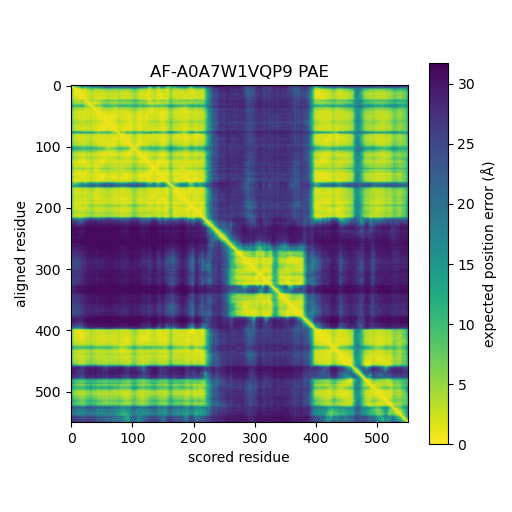 128 VAL A CA 1
ATOM 993 C C . VAL A 1 128 ? -8.431 10.449 -8.959 1.00 97.62 128 VAL A C 1
ATOM 995 O O . VAL A 1 128 ? -7.298 10.361 -8.481 1.00 97.62 128 VAL A O 1
ATOM 998 N N . ASN A 1 129 ? -8.691 10.949 -10.162 1.00 95.88 129 ASN A N 1
ATOM 999 C CA . ASN A 1 129 ? -7.650 11.552 -10.971 1.00 95.88 129 ASN A CA 1
ATOM 1000 C C . ASN A 1 129 ? -7.529 13.057 -10.742 1.00 95.88 129 ASN A C 1
ATOM 1002 O O . ASN A 1 129 ? -8.511 13.761 -10.496 1.00 95.88 129 ASN A O 1
ATOM 1006 N N . GLN A 1 130 ? -6.293 13.535 -10.832 1.00 93.50 130 GLN A N 1
ATOM 1007 C CA . GLN A 1 130 ? -5.906 14.935 -10.768 1.00 93.50 130 GLN A CA 1
ATOM 1008 C C . GLN A 1 130 ? -6.371 15.655 -9.484 1.00 93.50 130 GLN A C 1
ATOM 1010 O O . GLN A 1 130 ? -6.895 16.777 -9.515 1.00 93.50 130 GLN A O 1
ATOM 1015 N N . PHE A 1 131 ? -6.190 14.989 -8.339 1.00 95.81 131 PHE A N 1
ATOM 1016 C CA . PHE A 1 131 ? -6.723 15.374 -7.030 1.00 95.81 131 PHE A CA 1
ATOM 1017 C C . PHE A 1 131 ? -5.993 16.580 -6.423 1.00 95.81 131 PHE A C 1
ATOM 1019 O O . PHE A 1 131 ? -4.942 16.444 -5.809 1.00 95.81 131 PHE A O 1
ATOM 1026 N N . THR A 1 132 ? -6.563 17.778 -6.552 1.00 95.88 132 THR A N 1
ATOM 1027 C CA . THR A 1 132 ? -5.947 19.009 -6.030 1.00 95.88 132 THR A CA 1
ATOM 1028 C C . THR A 1 132 ? -5.961 19.077 -4.500 1.00 95.88 132 THR A C 1
ATOM 1030 O O . THR A 1 132 ? -7.028 19.008 -3.877 1.00 95.88 132 THR A O 1
ATOM 1033 N N . VAL A 1 133 ? -4.788 19.320 -3.913 1.00 96.56 133 VAL A N 1
ATOM 1034 C CA . VAL A 1 133 ? -4.566 19.569 -2.484 1.00 96.56 133 VAL A CA 1
ATOM 1035 C C . VAL A 1 133 ? -3.871 20.913 -2.296 1.00 96.56 133 VAL A C 1
ATOM 1037 O O . VAL A 1 133 ? -2.868 21.206 -2.952 1.00 96.56 133 VAL A O 1
ATOM 1040 N N . ILE A 1 134 ? -4.410 21.728 -1.389 1.00 96.19 134 ILE A N 1
ATOM 1041 C CA . ILE A 1 134 ? -3.836 23.028 -1.031 1.00 96.19 134 ILE A CA 1
ATOM 1042 C C . ILE A 1 134 ? -3.499 23.021 0.457 1.00 96.19 134 ILE A C 1
ATOM 1044 O O . ILE A 1 134 ? -4.395 22.932 1.294 1.00 96.19 134 ILE A O 1
ATOM 1048 N N . GLU A 1 135 ? -2.212 23.142 0.777 1.00 95.00 135 GLU A N 1
ATOM 1049 C CA . GLU A 1 135 ? -1.696 23.223 2.146 1.00 95.00 135 GLU A CA 1
ATOM 1050 C C . GLU A 1 135 ? -0.776 24.445 2.262 1.00 95.00 135 GLU A C 1
ATOM 1052 O O . GLU A 1 135 ? 0.212 24.589 1.539 1.00 95.00 135 GLU A O 1
ATOM 1057 N N . GLY A 1 136 ? -1.129 25.389 3.138 1.00 93.69 136 GLY A N 1
ATOM 1058 C CA . GLY A 1 136 ? -0.423 26.667 3.224 1.00 93.69 136 GLY A CA 1
ATOM 1059 C C . GLY A 1 136 ? -0.476 27.448 1.903 1.00 93.69 136 GLY A C 1
ATOM 1060 O O . GLY A 1 136 ? -1.553 27.812 1.440 1.00 93.69 136 GLY A O 1
ATOM 1061 N N . GLN A 1 137 ? 0.691 27.738 1.320 1.00 94.06 137 GLN A N 1
ATOM 1062 C CA . GLN A 1 137 ? 0.823 28.422 0.020 1.00 94.06 137 GLN A CA 1
ATOM 1063 C C . GLN A 1 137 ? 1.044 27.449 -1.148 1.00 94.06 137 GLN A C 1
ATOM 1065 O O . GLN A 1 137 ? 1.210 27.874 -2.291 1.00 94.06 137 GLN A O 1
ATOM 1070 N N . HIS A 1 138 ? 1.081 26.148 -0.866 1.00 97.44 138 HIS A N 1
ATOM 1071 C CA . HIS A 1 138 ? 1.416 25.131 -1.844 1.00 97.44 138 HIS A CA 1
ATOM 1072 C C . HIS A 1 138 ? 0.149 24.535 -2.442 1.00 97.44 138 HIS A C 1
ATOM 1074 O O . HIS A 1 138 ? -0.777 24.157 -1.728 1.00 97.44 138 HIS A O 1
ATOM 1080 N N . ASN A 1 139 ? 0.126 24.448 -3.769 1.00 96.94 139 ASN A N 1
ATOM 1081 C CA . ASN A 1 139 ? -0.945 23.830 -4.535 1.00 96.94 139 ASN A CA 1
ATOM 1082 C C . ASN A 1 139 ? -0.351 22.674 -5.338 1.00 96.94 139 ASN A C 1
ATOM 1084 O O . ASN A 1 139 ? 0.513 22.887 -6.195 1.00 96.94 139 ASN A O 1
ATOM 1088 N N . ARG A 1 140 ? -0.778 21.453 -5.022 1.00 96.69 140 ARG A N 1
ATOM 1089 C CA . ARG A 1 140 ? -0.268 20.219 -5.620 1.00 96.69 140 ARG A CA 1
ATOM 1090 C C . ARG A 1 140 ? -1.421 19.370 -6.132 1.00 96.69 140 ARG A C 1
ATOM 1092 O O . ARG A 1 140 ? -2.507 19.374 -5.561 1.00 96.69 140 ARG A O 1
ATOM 1099 N N . ARG A 1 141 ? -1.182 18.668 -7.237 1.00 95.88 141 ARG A N 1
ATOM 1100 C CA . ARG A 1 141 ? -2.209 17.929 -7.971 1.00 95.88 141 ARG A CA 1
ATOM 1101 C C . ARG A 1 141 ? -1.662 16.568 -8.407 1.00 95.88 141 ARG A C 1
ATOM 1103 O O . ARG A 1 141 ? -1.192 16.466 -9.532 1.00 95.88 141 ARG A O 1
ATOM 1110 N N . PRO A 1 142 ? -1.671 15.577 -7.505 1.00 95.81 142 PRO A N 1
ATOM 1111 C CA . PRO A 1 142 ? -1.366 14.199 -7.848 1.00 95.81 142 PRO A CA 1
ATOM 1112 C C . PRO A 1 142 ? -2.209 13.667 -9.002 1.00 95.81 142 PRO A C 1
ATOM 1114 O O . PRO A 1 142 ? -3.403 13.980 -9.077 1.00 95.81 142 PRO A O 1
ATOM 1117 N N . ASP A 1 143 ? -1.616 12.811 -9.831 1.00 95.62 143 ASP A N 1
ATOM 1118 C CA . ASP A 1 143 ? -2.283 12.301 -11.033 1.00 95.62 143 ASP A CA 1
ATOM 1119 C C . ASP A 1 143 ? -3.366 11.286 -10.687 1.00 95.62 143 ASP A C 1
ATOM 1121 O O . ASP A 1 143 ? -4.486 11.421 -11.168 1.00 95.62 143 ASP A O 1
ATOM 1125 N N . LEU A 1 144 ? -3.086 10.318 -9.806 1.00 98.06 144 LEU A N 1
ATOM 1126 C CA . LEU A 1 144 ? -4.104 9.412 -9.265 1.00 98.06 144 LEU A CA 1
ATOM 1127 C C . LEU A 1 144 ? -3.934 9.215 -7.758 1.00 98.06 144 LEU A C 1
ATOM 1129 O O . LEU A 1 144 ? -2.837 8.945 -7.261 1.00 98.06 144 LEU A O 1
ATOM 1133 N N . VAL A 1 145 ? -5.052 9.257 -7.036 1.00 98.62 145 VAL A N 1
ATOM 1134 C CA . VAL A 1 145 ? -5.129 8.911 -5.612 1.00 98.62 145 VAL A CA 1
ATOM 1135 C C . VAL A 1 145 ? -6.116 7.765 -5.425 1.00 98.62 145 VAL A C 1
ATOM 1137 O O . VAL A 1 145 ? -7.280 7.860 -5.816 1.00 98.62 145 VAL A O 1
ATOM 1140 N N . VAL A 1 146 ? -5.644 6.673 -4.823 1.00 98.75 146 VAL A N 1
ATOM 1141 C CA . VAL A 1 146 ? -6.439 5.472 -4.543 1.00 98.75 146 VAL A CA 1
ATOM 1142 C C . VAL A 1 146 ? -6.978 5.548 -3.122 1.00 98.75 146 VAL A C 1
ATOM 1144 O O . VAL A 1 146 ? -6.216 5.588 -2.151 1.00 98.75 146 VAL A O 1
ATOM 1147 N N . PHE A 1 147 ? -8.299 5.529 -3.013 1.00 98.81 147 PHE A N 1
ATOM 1148 C CA . PHE A 1 147 ? -9.053 5.587 -1.776 1.00 98.81 147 PHE A CA 1
ATOM 1149 C C . PHE A 1 147 ? -9.670 4.235 -1.418 1.00 98.81 147 PHE A C 1
ATOM 1151 O O . PHE A 1 147 ? -10.243 3.547 -2.266 1.00 98.81 147 PHE A O 1
ATOM 1158 N N . VAL A 1 148 ? -9.615 3.904 -0.128 1.00 98.81 148 VAL A N 1
ATOM 1159 C CA . VAL A 1 148 ? -10.407 2.824 0.476 1.00 98.81 148 VAL A CA 1
ATOM 1160 C C . VAL A 1 148 ? -11.180 3.417 1.641 1.00 98.81 148 VAL A C 1
ATOM 1162 O O . VAL A 1 148 ? -10.570 3.996 2.539 1.00 98.81 148 VAL A O 1
ATOM 1165 N N . ASN A 1 149 ? -12.510 3.320 1.624 1.00 98.69 149 ASN A N 1
ATOM 1166 C CA . ASN A 1 149 ? -13.375 3.912 2.653 1.00 98.69 149 ASN A CA 1
ATOM 1167 C C . ASN A 1 149 ? -13.074 5.406 2.903 1.00 98.69 149 ASN A C 1
ATOM 1169 O O . ASN A 1 149 ? -13.087 5.870 4.038 1.00 98.69 149 ASN A O 1
ATOM 1173 N N . GLY A 1 150 ? -12.742 6.162 1.852 1.00 98.12 150 GLY A N 1
ATOM 1174 C CA . GLY A 1 150 ? -12.388 7.584 1.951 1.00 98.12 150 GLY A CA 1
ATOM 1175 C C . GLY A 1 150 ? -10.970 7.902 2.452 1.00 98.12 150 GLY A C 1
ATOM 1176 O O . GLY A 1 150 ? -10.614 9.077 2.529 1.00 98.12 150 GLY A O 1
ATOM 1177 N N . LEU A 1 151 ? -10.129 6.900 2.733 1.00 98.69 151 LEU A N 1
ATOM 1178 C CA . LEU A 1 151 ? -8.724 7.075 3.133 1.00 98.69 151 LEU A CA 1
ATOM 1179 C C . LEU A 1 151 ? -7.790 7.057 1.907 1.00 98.69 151 LEU A C 1
ATOM 1181 O O . LEU A 1 151 ? -7.846 6.077 1.166 1.00 98.69 151 LEU A O 1
ATOM 1185 N N . PRO A 1 152 ? -6.910 8.060 1.691 1.00 98.38 152 PRO A N 1
ATOM 1186 C CA . PRO A 1 152 ? -5.990 8.096 0.547 1.00 98.38 152 PRO A CA 1
ATOM 1187 C C . PRO A 1 152 ? -4.782 7.170 0.781 1.00 98.38 152 PRO A C 1
ATOM 1189 O O . PRO A 1 152 ? -3.759 7.564 1.346 1.00 98.38 152 PRO A O 1
ATOM 1192 N N . LEU A 1 153 ? -4.902 5.904 0.374 1.00 98.75 153 LEU A N 1
ATOM 1193 C CA . LEU A 1 153 ? -3.928 4.855 0.692 1.00 98.75 153 LEU A CA 1
ATOM 1194 C C . LEU A 1 153 ? -2.837 4.674 -0.369 1.00 98.75 153 LEU A C 1
ATOM 1196 O O . LEU A 1 153 ? -1.774 4.148 -0.041 1.00 98.75 153 LEU A O 1
ATOM 1200 N N . ALA A 1 154 ? -3.026 5.115 -1.611 1.00 98.62 154 ALA A N 1
ATOM 1201 C CA . ALA A 1 154 ? -1.934 5.123 -2.584 1.00 98.62 154 ALA A CA 1
ATOM 1202 C C . ALA A 1 154 ? -1.946 6.356 -3.480 1.00 98.62 154 ALA A C 1
ATOM 1204 O O . ALA A 1 154 ? -3.003 6.918 -3.754 1.00 98.62 154 ALA A O 1
ATOM 1205 N N . LEU A 1 155 ? -0.755 6.758 -3.924 1.00 98.38 155 LEU A N 1
ATOM 1206 C CA . LEU A 1 155 ? -0.568 7.812 -4.917 1.00 98.38 155 LEU A CA 1
ATOM 1207 C C . LEU A 1 155 ? 0.208 7.262 -6.104 1.00 98.38 155 LEU A C 1
ATOM 1209 O O . LEU A 1 155 ? 1.183 6.528 -5.913 1.00 98.38 155 LEU A O 1
ATOM 1213 N N . ILE A 1 156 ? -0.217 7.637 -7.303 1.00 98.25 156 ILE A N 1
ATOM 1214 C CA . ILE A 1 156 ? 0.428 7.276 -8.560 1.00 98.25 156 ILE A CA 1
ATOM 1215 C C . ILE A 1 156 ? 0.715 8.570 -9.308 1.00 98.25 156 ILE A C 1
ATOM 1217 O O . ILE A 1 156 ? -0.215 9.300 -9.634 1.00 98.25 156 ILE A O 1
ATOM 1221 N N . GLU A 1 157 ? 1.994 8.816 -9.577 1.00 96.56 157 GLU A N 1
ATOM 1222 C CA . GLU A 1 157 ? 2.446 9.919 -10.424 1.00 96.56 157 GLU A CA 1
ATOM 1223 C C . GLU A 1 157 ? 2.862 9.384 -11.788 1.00 96.56 157 GLU A C 1
ATOM 1225 O O . GLU A 1 157 ? 3.636 8.421 -11.892 1.00 96.56 157 GLU A O 1
ATOM 1230 N N . LEU A 1 158 ? 2.347 10.029 -12.825 1.00 91.62 158 LEU A N 1
ATOM 1231 C CA . LEU A 1 158 ? 2.531 9.680 -14.215 1.00 91.62 158 LEU A CA 1
ATOM 1232 C C . LEU A 1 158 ? 3.449 10.691 -14.902 1.00 91.62 158 LEU A C 1
ATOM 1234 O O . LEU A 1 158 ? 3.623 11.838 -14.488 1.00 91.62 158 LEU A O 1
ATOM 1238 N N . LYS A 1 159 ? 4.117 10.230 -15.952 1.00 86.69 159 LYS A N 1
ATOM 1239 C CA . LYS A 1 159 ? 4.907 11.060 -16.854 1.00 86.69 159 LYS A CA 1
ATOM 1240 C C . LYS A 1 159 ? 4.591 10.717 -18.290 1.00 86.69 159 LYS A C 1
ATOM 1242 O O . LYS A 1 159 ? 4.181 9.608 -18.625 1.00 86.69 159 LYS A O 1
ATOM 1247 N N . ASN A 1 160 ? 4.814 11.702 -19.143 1.00 70.56 160 ASN A N 1
ATOM 1248 C CA . ASN A 1 160 ? 4.694 11.544 -20.573 1.00 70.56 160 ASN A CA 1
ATOM 1249 C C . ASN A 1 160 ? 5.870 10.707 -21.111 1.00 70.56 160 ASN A C 1
ATOM 1251 O O . ASN A 1 160 ? 7.007 11.172 -21.102 1.00 70.56 160 ASN A O 1
ATOM 1255 N N . ALA A 1 161 ? 5.589 9.507 -21.623 1.00 60.56 161 ALA A N 1
ATOM 1256 C CA . ALA A 1 161 ? 6.591 8.643 -22.256 1.00 60.56 161 ALA A CA 1
ATOM 1257 C C . ALA A 1 161 ? 7.186 9.227 -23.554 1.00 60.56 161 ALA A C 1
ATOM 1259 O O . ALA A 1 161 ? 8.178 8.711 -24.061 1.00 60.56 161 ALA A O 1
ATOM 1260 N N . ALA A 1 162 ? 6.568 10.266 -24.128 1.00 56.06 162 ALA A N 1
ATOM 1261 C CA . ALA A 1 162 ? 7.021 10.924 -25.351 1.00 56.06 162 ALA A CA 1
ATOM 1262 C C . ALA A 1 162 ? 7.982 12.104 -25.112 1.00 56.06 162 ALA A C 1
ATOM 1264 O O . ALA A 1 162 ? 8.438 12.705 -26.084 1.00 56.06 162 ALA A O 1
ATOM 1265 N N . ASP A 1 163 ? 8.281 12.461 -23.860 1.00 57.25 163 ASP A N 1
ATOM 1266 C CA . ASP A 1 163 ? 9.331 13.434 -23.550 1.00 57.25 163 ASP A CA 1
ATOM 1267 C C . ASP A 1 163 ? 10.674 12.703 -23.403 1.00 57.25 163 ASP A C 1
ATOM 1269 O O . ASP A 1 163 ? 10.908 11.995 -22.426 1.00 57.25 163 ASP A O 1
ATOM 1273 N N . GLU A 1 164 ? 11.566 12.885 -24.382 1.00 48.06 164 GLU A N 1
ATOM 1274 C CA . GLU A 1 164 ? 12.882 12.229 -24.457 1.00 48.06 164 GLU A CA 1
ATOM 1275 C C . GLU A 1 164 ? 13.784 12.501 -23.234 1.00 48.06 164 GLU A C 1
ATOM 1277 O O . GLU A 1 164 ? 14.743 11.763 -23.005 1.00 48.06 164 GLU A O 1
ATOM 1282 N N . ASN A 1 165 ? 13.482 13.526 -22.423 1.00 50.78 165 ASN A N 1
ATOM 1283 C CA . ASN A 1 165 ? 14.217 13.843 -21.193 1.00 50.78 165 ASN A CA 1
ATOM 1284 C C . ASN A 1 165 ? 13.473 13.437 -19.906 1.00 50.78 165 ASN A C 1
ATOM 1286 O O . ASN A 1 165 ? 14.069 13.461 -18.820 1.00 50.78 165 ASN A O 1
ATOM 1290 N N . ALA A 1 166 ? 12.187 13.078 -19.986 1.00 54.97 166 ALA A N 1
ATOM 1291 C CA . ALA A 1 166 ? 11.389 12.718 -18.821 1.00 54.97 166 ALA A CA 1
ATOM 1292 C C . ALA A 1 166 ? 11.602 11.246 -18.458 1.00 54.97 166 ALA A C 1
ATOM 1294 O O . ALA A 1 166 ? 11.030 10.333 -19.041 1.00 54.97 166 ALA A O 1
ATOM 1295 N N . THR A 1 167 ? 12.406 11.004 -17.426 1.00 75.25 167 THR A N 1
ATOM 1296 C CA . THR A 1 167 ? 12.460 9.684 -16.786 1.00 75.25 167 THR A CA 1
ATOM 1297 C C . THR A 1 167 ? 11.357 9.562 -15.735 1.00 75.25 167 THR A C 1
ATOM 1299 O O . THR A 1 167 ? 10.956 10.567 -15.134 1.00 75.25 167 THR A O 1
ATOM 1302 N N . ILE A 1 168 ? 10.941 8.333 -15.406 1.00 82.88 168 ILE A N 1
ATOM 1303 C CA . ILE A 1 168 ? 10.052 8.038 -14.260 1.00 82.88 168 ILE A CA 1
ATOM 1304 C C . ILE A 1 168 ? 10.537 8.655 -12.930 1.00 82.88 168 ILE A C 1
ATOM 1306 O O . ILE A 1 168 ? 9.773 8.821 -11.981 1.00 82.88 168 ILE A O 1
ATOM 1310 N N . TRP A 1 169 ? 11.812 9.042 -12.838 1.00 89.44 169 TRP A N 1
ATOM 1311 C CA . TRP A 1 169 ? 12.393 9.678 -11.657 1.00 89.44 169 TRP A CA 1
ATOM 1312 C C . TRP A 1 169 ? 11.988 11.143 -11.479 1.00 89.44 169 TRP A C 1
ATOM 1314 O O . TRP A 1 169 ? 12.069 11.663 -10.367 1.00 89.44 169 TRP A O 1
ATOM 1324 N N . SER A 1 170 ? 11.493 11.799 -12.529 1.00 87.69 170 SER A N 1
ATOM 1325 C CA . SER A 1 170 ? 10.843 13.107 -12.400 1.00 87.69 170 SER A CA 1
ATOM 1326 C C . SER A 1 170 ? 9.510 13.002 -11.641 1.00 87.69 170 SER A C 1
ATOM 1328 O O . SER A 1 170 ? 9.246 13.832 -10.772 1.00 87.69 170 SER A O 1
ATOM 1330 N N . ALA A 1 171 ? 8.736 11.929 -11.852 1.00 90.88 171 ALA A N 1
ATOM 1331 C CA . ALA A 1 171 ? 7.581 11.592 -11.011 1.00 90.88 171 ALA A CA 1
ATOM 1332 C C . ALA A 1 171 ? 8.006 11.293 -9.561 1.00 90.88 171 ALA A C 1
ATOM 1334 O O . ALA A 1 171 ? 7.393 11.779 -8.612 1.00 90.88 171 ALA A O 1
ATOM 1335 N N . TYR A 1 172 ? 9.127 10.592 -9.348 1.00 93.62 172 TYR A N 1
ATOM 1336 C CA . TYR A 1 172 ? 9.672 10.423 -7.992 1.00 93.62 172 TYR A CA 1
ATOM 1337 C C . TYR A 1 172 ? 10.029 11.765 -7.331 1.00 93.62 172 TYR A C 1
ATOM 1339 O O . TYR A 1 172 ? 9.813 11.936 -6.128 1.00 93.62 172 TYR A O 1
ATOM 1347 N N . ALA A 1 173 ? 10.579 12.716 -8.092 1.00 93.12 173 ALA A N 1
ATOM 1348 C CA . ALA A 1 173 ? 10.886 14.050 -7.589 1.00 93.12 173 ALA A CA 1
ATOM 1349 C C . ALA A 1 173 ? 9.609 14.805 -7.182 1.00 93.12 173 ALA A C 1
ATOM 1351 O O . ALA A 1 173 ? 9.595 15.393 -6.102 1.00 93.12 173 ALA A O 1
ATOM 1352 N N . GLN A 1 174 ? 8.521 14.704 -7.960 1.00 94.19 174 GLN A N 1
ATOM 1353 C CA . GLN A 1 174 ? 7.209 15.248 -7.574 1.00 94.19 174 GLN A CA 1
ATOM 1354 C C . GLN A 1 174 ? 6.712 14.658 -6.251 1.00 94.19 174 GLN A C 1
ATOM 1356 O O . GLN A 1 174 ? 6.295 15.406 -5.368 1.00 94.19 174 GLN A O 1
ATOM 1361 N N . LEU A 1 175 ? 6.854 13.345 -6.047 1.00 96.69 175 LEU A N 1
ATOM 1362 C CA . LEU A 1 175 ? 6.522 12.725 -4.762 1.00 96.69 175 LEU A CA 1
ATOM 1363 C C . LEU A 1 175 ? 7.352 13.289 -3.599 1.00 96.69 175 LEU A C 1
ATOM 1365 O O . LEU A 1 175 ? 6.829 13.438 -2.494 1.00 96.69 175 LEU A O 1
ATOM 1369 N N . GLN A 1 176 ? 8.633 13.623 -3.811 1.00 96.50 176 GLN A N 1
ATOM 1370 C CA . GLN A 1 176 ? 9.430 14.290 -2.771 1.00 96.50 176 GLN A CA 1
ATOM 1371 C C . GLN A 1 176 ? 8.941 15.716 -2.512 1.00 96.50 176 GLN A C 1
ATOM 1373 O O . GLN A 1 176 ? 8.896 16.143 -1.360 1.00 96.50 176 GLN A O 1
ATOM 1378 N N . THR A 1 177 ? 8.531 16.436 -3.556 1.00 96.81 177 THR A N 1
ATOM 1379 C CA . THR A 1 177 ? 7.900 17.749 -3.413 1.00 96.81 177 THR A CA 1
ATOM 1380 C C . THR A 1 177 ? 6.618 17.655 -2.589 1.00 96.81 177 THR A C 1
ATOM 1382 O O . THR A 1 177 ? 6.416 18.475 -1.700 1.00 96.81 177 THR A O 1
ATOM 1385 N N . TYR A 1 178 ? 5.789 16.626 -2.791 1.00 97.56 178 TYR A N 1
ATOM 1386 C CA . TYR A 1 178 ? 4.577 16.435 -1.986 1.00 97.56 178 TYR A CA 1
ATOM 1387 C C . TYR A 1 178 ? 4.891 16.201 -0.510 1.00 97.56 178 TYR A C 1
ATOM 1389 O O . TYR A 1 178 ? 4.247 16.799 0.346 1.00 97.56 178 TYR A O 1
ATOM 1397 N N . LYS A 1 179 ? 5.928 15.414 -0.198 1.00 96.19 179 LYS A N 1
ATOM 1398 C CA . LYS A 1 179 ? 6.392 15.226 1.190 1.00 96.19 179 LYS A CA 1
ATOM 1399 C C . LYS A 1 179 ? 6.804 16.534 1.861 1.00 96.1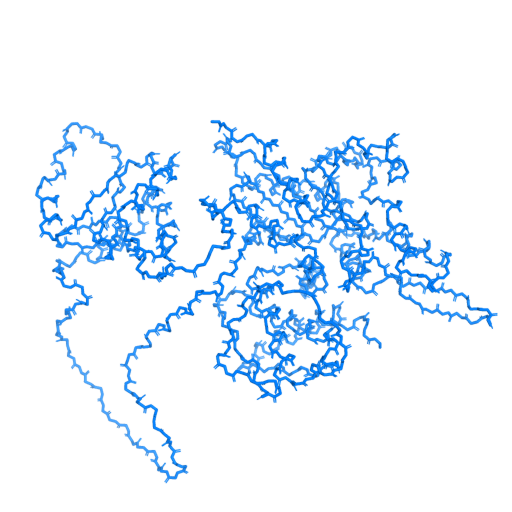9 179 LYS A C 1
ATOM 1401 O O . LYS A 1 179 ? 6.620 16.663 3.066 1.00 96.19 179 LYS A O 1
ATOM 1406 N N . ALA A 1 180 ? 7.398 17.456 1.107 1.00 96.12 180 ALA A N 1
ATOM 1407 C CA . ALA A 1 180 ? 7.877 18.726 1.637 1.00 96.12 180 ALA A CA 1
ATOM 1408 C C . ALA A 1 180 ? 6.764 19.777 1.757 1.00 96.12 180 ALA A C 1
ATOM 1410 O O . ALA A 1 180 ? 6.762 20.556 2.704 1.00 96.12 180 ALA A O 1
ATOM 1411 N N . GLU A 1 181 ? 5.841 19.810 0.797 1.00 97.00 181 GLU A N 1
ATOM 1412 C CA . GLU A 1 181 ? 4.917 20.933 0.623 1.00 97.00 181 GLU A CA 1
ATOM 1413 C C . GLU A 1 181 ? 3.465 20.640 1.004 1.00 97.00 181 GLU A C 1
ATOM 1415 O O . GLU A 1 181 ? 2.754 21.556 1.405 1.00 97.00 181 GLU A O 1
ATOM 1420 N N . VAL A 1 182 ? 3.020 19.387 0.869 1.00 96.88 182 VAL A N 1
ATOM 1421 C CA . VAL A 1 182 ? 1.664 18.933 1.228 1.00 96.88 182 VAL A CA 1
ATOM 1422 C C . VAL A 1 182 ? 1.720 17.623 2.041 1.00 96.88 182 VAL A C 1
ATOM 1424 O O . VAL A 1 182 ? 1.124 16.613 1.650 1.00 96.88 182 VAL A O 1
ATOM 1427 N N . PRO A 1 183 ? 2.478 17.571 3.158 1.00 96.38 183 PRO A N 1
ATOM 1428 C CA . PRO A 1 183 ? 2.699 16.337 3.917 1.00 96.38 183 PRO A CA 1
ATOM 1429 C C . PRO A 1 183 ? 1.404 15.691 4.428 1.00 96.38 183 PRO A C 1
ATOM 1431 O O . PRO A 1 183 ? 1.376 14.468 4.598 1.00 96.38 183 PRO A O 1
ATOM 1434 N N . SER A 1 184 ? 0.327 16.466 4.616 1.00 95.56 184 SER A N 1
ATOM 1435 C CA . SER A 1 184 ? -0.978 15.952 5.052 1.00 95.56 184 SER A CA 1
ATOM 1436 C C . SER A 1 184 ? -1.515 14.833 4.155 1.00 95.56 184 SER A C 1
ATOM 1438 O O . SER A 1 184 ? -2.045 13.836 4.651 1.00 95.56 184 SER A O 1
ATOM 1440 N N . LEU A 1 185 ? -1.282 14.930 2.844 1.00 96.19 185 LEU A N 1
ATOM 1441 C CA . LEU A 1 185 ? -1.670 13.933 1.845 1.00 96.19 185 LEU A CA 1
ATOM 1442 C C . LEU A 1 185 ? -0.987 12.574 2.055 1.00 96.19 185 LEU A C 1
ATOM 1444 O O . LEU A 1 185 ? -1.511 11.531 1.667 1.00 96.19 185 LEU A O 1
ATOM 1448 N N . LEU A 1 186 ? 0.177 12.572 2.701 1.00 97.75 186 LEU A N 1
ATOM 1449 C CA . LEU A 1 186 ? 0.988 11.384 2.936 1.00 97.75 186 LEU A CA 1
ATOM 1450 C C . LEU A 1 186 ? 0.869 10.846 4.367 1.00 97.75 186 LEU A C 1
ATOM 1452 O O . LEU A 1 186 ? 1.469 9.814 4.676 1.00 97.75 186 LEU A O 1
ATOM 1456 N N . HIS A 1 187 ? 0.047 11.465 5.223 1.00 97.56 187 HIS A N 1
ATOM 1457 C CA . HIS A 1 187 ? -0.265 10.941 6.558 1.00 97.56 187 HIS A CA 1
ATOM 1458 C C . HIS A 1 187 ? -0.837 9.520 6.495 1.00 97.56 187 HIS A C 1
ATOM 1460 O O . HIS A 1 187 ? -0.485 8.682 7.317 1.00 97.56 187 HIS A O 1
ATOM 1466 N N . TYR A 1 188 ? -1.657 9.234 5.481 1.00 97.88 188 TYR A N 1
ATOM 1467 C CA . TYR A 1 188 ? -2.387 7.970 5.344 1.00 97.88 188 TYR A CA 1
ATOM 1468 C C . TYR A 1 188 ? -1.761 7.001 4.331 1.00 97.88 188 TYR A C 1
ATOM 1470 O O . TYR A 1 188 ? -2.143 5.834 4.250 1.00 97.88 188 TYR A O 1
ATOM 1478 N N . ASN A 1 189 ? -0.779 7.477 3.561 1.00 97.50 189 ASN A N 1
ATOM 1479 C CA . ASN A 1 189 ? -0.233 6.765 2.415 1.00 97.50 189 ASN A CA 1
ATOM 1480 C C . ASN A 1 189 ? 0.344 5.395 2.796 1.00 97.50 189 ASN A C 1
ATOM 1482 O O . ASN A 1 189 ? 1.191 5.295 3.685 1.00 97.50 189 ASN A O 1
ATOM 1486 N N . ALA A 1 190 ? -0.045 4.351 2.072 1.00 97.94 190 ALA A N 1
ATOM 1487 C CA . ALA A 1 190 ? 0.515 3.009 2.151 1.00 97.94 190 ALA A CA 1
ATOM 1488 C C . ALA A 1 190 ? 1.542 2.731 1.045 1.00 97.94 190 ALA A C 1
ATOM 1490 O O . ALA A 1 190 ? 2.608 2.192 1.349 1.00 97.94 190 ALA A O 1
ATOM 1491 N N . ALA A 1 191 ? 1.237 3.124 -0.196 1.00 98.12 191 ALA A N 1
ATOM 1492 C CA . ALA A 1 191 ? 2.059 2.855 -1.373 1.00 98.12 191 ALA A CA 1
ATOM 1493 C C . ALA A 1 191 ? 2.231 4.093 -2.266 1.00 98.12 191 ALA A C 1
ATOM 1495 O O . ALA A 1 191 ? 1.294 4.863 -2.480 1.00 98.12 191 ALA A O 1
ATOM 1496 N N . LEU A 1 192 ? 3.430 4.267 -2.811 1.00 98.62 192 LEU A N 1
ATOM 1497 C CA . LEU A 1 192 ? 3.759 5.294 -3.794 1.00 98.62 192 LEU A CA 1
ATOM 1498 C C . LEU A 1 192 ? 4.152 4.628 -5.107 1.00 98.62 192 LEU A C 1
ATOM 1500 O O . LEU A 1 192 ? 4.966 3.705 -5.097 1.00 98.62 192 LEU A O 1
ATOM 1504 N N . VAL A 1 193 ? 3.611 5.106 -6.223 1.00 98.38 193 VAL A N 1
ATOM 1505 C CA . VAL A 1 193 ? 3.902 4.587 -7.561 1.00 98.38 193 VAL A CA 1
ATOM 1506 C C . VAL A 1 193 ? 4.381 5.718 -8.462 1.00 98.38 193 VAL A C 1
ATOM 1508 O O . VAL A 1 193 ? 3.840 6.819 -8.430 1.00 98.38 193 VAL A O 1
ATOM 1511 N N . VAL A 1 194 ? 5.400 5.432 -9.268 1.00 96.56 194 VAL A N 1
ATOM 1512 C CA . VAL A 1 194 ? 5.878 6.317 -10.338 1.00 96.56 194 VAL A CA 1
ATOM 1513 C C . VAL A 1 194 ? 5.864 5.556 -11.651 1.00 96.56 194 VAL A C 1
ATOM 1515 O O . VAL A 1 194 ? 6.255 4.382 -11.679 1.00 96.56 194 VAL A O 1
ATOM 1518 N N . SER A 1 195 ? 5.405 6.191 -12.727 1.00 92.75 195 SER A N 1
ATOM 1519 C CA . SER A 1 195 ? 5.303 5.521 -14.020 1.00 92.75 195 SER A CA 1
ATOM 1520 C C . SER A 1 195 ? 5.267 6.478 -15.208 1.00 92.75 195 SER A C 1
ATOM 1522 O O . SER A 1 195 ? 4.874 7.627 -15.077 1.00 92.75 195 SER A O 1
ATOM 1524 N N . ASP A 1 196 ? 5.645 5.986 -16.383 1.00 85.88 196 ASP A N 1
ATOM 1525 C CA . ASP A 1 196 ? 5.378 6.598 -17.693 1.00 85.88 196 ASP A CA 1
ATOM 1526 C C . ASP A 1 196 ? 4.431 5.720 -18.549 1.00 85.88 196 ASP A C 1
ATOM 1528 O O . ASP A 1 196 ? 4.295 5.894 -19.757 1.00 85.88 196 ASP A O 1
ATOM 1532 N N . GLY A 1 197 ? 3.784 4.729 -17.927 1.00 81.25 197 GLY A N 1
ATOM 1533 C CA . GLY A 1 197 ? 2.990 3.687 -18.578 1.00 81.25 197 GLY A CA 1
ATOM 1534 C C . GLY A 1 197 ? 3.811 2.452 -18.958 1.00 81.25 197 GLY A C 1
ATOM 1535 O O . GLY A 1 197 ? 3.415 1.332 -18.621 1.00 81.25 197 GLY A O 1
ATOM 1536 N N . LEU A 1 198 ? 4.965 2.637 -19.608 1.00 82.56 198 LEU A N 1
ATOM 1537 C CA . LEU A 1 198 ? 5.852 1.541 -20.022 1.00 82.56 198 LEU A CA 1
ATOM 1538 C C . LEU A 1 198 ? 6.614 0.967 -18.832 1.00 82.56 198 LEU A C 1
ATOM 1540 O O . LEU A 1 198 ? 6.652 -0.249 -18.656 1.00 82.56 198 LEU A O 1
ATOM 1544 N N . GLN A 1 199 ? 7.188 1.845 -18.015 1.00 87.12 199 GLN A N 1
ATOM 1545 C CA . GLN A 1 199 ? 7.886 1.533 -16.783 1.00 87.12 199 GLN A CA 1
ATOM 1546 C C . GLN A 1 199 ? 7.036 1.920 -15.582 1.00 87.12 199 GLN A C 1
ATOM 1548 O O . GLN A 1 199 ? 6.437 2.994 -15.549 1.00 87.12 199 GLN A O 1
ATOM 1553 N N . ALA A 1 200 ? 7.020 1.078 -14.553 1.00 89.88 200 ALA A N 1
ATOM 1554 C CA . ALA A 1 200 ? 6.355 1.398 -13.297 1.00 89.88 200 ALA A CA 1
ATOM 1555 C C . ALA A 1 200 ? 7.144 0.883 -12.096 1.00 89.88 200 ALA A C 1
ATOM 1557 O O . ALA A 1 200 ? 7.702 -0.221 -12.102 1.00 89.88 200 ALA A O 1
ATOM 1558 N N . ARG A 1 201 ? 7.222 1.693 -11.041 1.00 95.12 201 ARG A N 1
ATOM 1559 C CA . ARG A 1 201 ? 7.890 1.318 -9.793 1.00 95.12 201 ARG A CA 1
ATOM 1560 C C . ARG A 1 201 ? 7.015 1.654 -8.599 1.00 95.12 201 ARG A C 1
ATOM 1562 O O . ARG A 1 201 ? 6.423 2.726 -8.563 1.00 95.12 201 ARG A O 1
ATOM 1569 N N . ILE A 1 202 ? 7.001 0.764 -7.612 1.00 97.44 202 ILE A N 1
ATOM 1570 C CA . ILE A 1 202 ? 6.327 0.947 -6.324 1.00 97.44 202 ILE A CA 1
ATOM 1571 C C . ILE A 1 202 ? 7.354 1.102 -5.200 1.00 97.44 202 ILE A C 1
ATOM 1573 O O . ILE A 1 202 ? 8.375 0.411 -5.182 1.00 97.44 202 ILE A O 1
ATOM 1577 N N . GLY A 1 203 ? 7.077 1.996 -4.257 1.00 96.81 203 GLY A N 1
ATOM 1578 C CA . GLY A 1 203 ? 7.891 2.238 -3.071 1.00 96.81 203 GLY A CA 1
ATOM 1579 C C . GLY A 1 203 ? 7.052 2.651 -1.863 1.00 96.81 203 GLY A C 1
ATOM 1580 O O . GLY A 1 203 ? 5.853 2.914 -1.961 1.00 96.81 203 GLY A O 1
ATOM 1581 N N . SER A 1 204 ? 7.694 2.693 -0.698 1.00 97.00 204 SER A N 1
ATOM 1582 C CA . SER A 1 204 ? 7.102 3.199 0.541 1.00 97.00 204 SER A CA 1
ATOM 1583 C C . SER A 1 204 ? 7.380 4.695 0.725 1.00 97.00 204 SER A C 1
ATOM 1585 O O . SER A 1 204 ? 8.224 5.289 0.052 1.00 97.00 204 SER A O 1
ATOM 1587 N N . LEU A 1 205 ? 6.725 5.301 1.716 1.00 96.88 205 LEU A N 1
ATOM 1588 C CA . LEU A 1 205 ? 6.913 6.703 2.097 1.00 96.88 205 LEU A CA 1
ATOM 1589 C C . LEU A 1 205 ? 8.382 7.101 2.339 1.00 96.88 205 LEU A C 1
ATOM 1591 O O . LEU A 1 205 ? 8.772 8.221 2.015 1.00 96.88 205 LEU A O 1
ATOM 1595 N N . THR A 1 206 ? 9.209 6.209 2.885 1.00 96.25 206 THR A N 1
ATOM 1596 C CA . THR A 1 206 ? 10.626 6.486 3.190 1.00 96.25 206 THR A CA 1
ATOM 1597 C C . THR A 1 206 ? 11.595 5.830 2.207 1.00 96.25 206 THR A C 1
ATOM 1599 O O . THR A 1 206 ? 12.804 5.910 2.410 1.00 96.25 206 THR A O 1
ATOM 1602 N N . ALA A 1 207 ? 11.100 5.161 1.161 1.00 93.81 207 ALA A N 1
ATOM 1603 C CA . ALA A 1 207 ? 11.953 4.553 0.148 1.00 93.81 207 ALA A CA 1
ATOM 1604 C C . ALA A 1 207 ? 12.685 5.636 -0.659 1.00 93.81 207 ALA A C 1
ATOM 1606 O O . ALA A 1 207 ? 12.069 6.595 -1.134 1.00 93.81 207 ALA A O 1
ATOM 1607 N N . ASN A 1 208 ? 13.996 5.455 -0.832 1.00 91.19 208 ASN A N 1
ATOM 1608 C CA . ASN A 1 208 ? 14.767 6.204 -1.820 1.00 91.19 208 ASN A CA 1
ATOM 1609 C C . ASN A 1 208 ? 14.527 5.624 -3.233 1.00 91.19 208 ASN A C 1
ATOM 1611 O O . ASN A 1 208 ? 13.884 4.582 -3.377 1.00 91.19 208 ASN A O 1
ATOM 1615 N N . GLN A 1 209 ? 15.073 6.263 -4.271 1.00 89.38 209 GLN A N 1
ATOM 1616 C CA . GLN A 1 209 ? 14.907 5.825 -5.666 1.00 89.38 209 GLN A CA 1
ATOM 1617 C C . GLN A 1 209 ? 15.305 4.359 -5.902 1.00 89.38 209 GLN A C 1
ATOM 1619 O O . GLN A 1 209 ? 14.601 3.632 -6.596 1.00 89.38 209 GLN A O 1
ATOM 1624 N N . GLU A 1 210 ? 16.388 3.884 -5.285 1.00 84.56 210 GLU A N 1
ATOM 1625 C CA . GLU A 1 210 ? 16.862 2.504 -5.448 1.00 84.56 210 GLU A CA 1
ATOM 1626 C C . GLU A 1 210 ? 15.871 1.473 -4.890 1.00 84.56 210 GLU A C 1
ATOM 1628 O O . GLU A 1 210 ? 15.848 0.321 -5.336 1.00 84.56 210 GLU A O 1
ATOM 1633 N N . TRP A 1 211 ? 15.045 1.875 -3.922 1.00 87.44 211 TRP A N 1
ATOM 1634 C CA . TRP A 1 211 ? 14.030 1.042 -3.279 1.00 87.44 211 TRP A CA 1
ATOM 1635 C C . TRP A 1 211 ? 12.640 1.154 -3.914 1.00 87.44 211 TRP A C 1
ATOM 1637 O O . TRP A 1 211 ? 11.732 0.445 -3.488 1.00 87.44 211 TRP A O 1
ATOM 1647 N N . PHE A 1 212 ? 12.485 1.948 -4.977 1.00 91.25 212 PHE A N 1
ATOM 1648 C CA . PHE A 1 212 ? 11.329 1.871 -5.867 1.00 91.25 212 PHE A CA 1
ATOM 1649 C C . PHE A 1 212 ? 11.518 0.683 -6.819 1.00 91.25 212 PHE A C 1
ATOM 1651 O O . PHE A 1 212 ? 12.378 0.694 -7.702 1.00 91.25 212 PHE A O 1
ATOM 1658 N N . LYS A 1 213 ? 10.754 -0.394 -6.610 1.00 87.94 213 LYS A N 1
ATOM 1659 C CA . LYS A 1 213 ? 10.948 -1.685 -7.293 1.00 87.94 213 LYS A CA 1
ATOM 1660 C C . LYS A 1 213 ? 9.881 -1.939 -8.353 1.00 87.94 213 LYS A C 1
ATOM 1662 O O . LYS A 1 213 ? 8.752 -1.474 -8.243 1.00 87.94 213 LYS A O 1
ATOM 1667 N N . VAL A 1 214 ? 10.250 -2.709 -9.377 1.00 87.62 214 VAL A N 1
ATOM 1668 C CA . VAL A 1 214 ? 9.307 -3.239 -10.373 1.00 87.62 214 VAL A CA 1
ATOM 1669 C C . VAL A 1 214 ? 8.358 -4.206 -9.672 1.00 87.62 214 VAL A C 1
ATOM 1671 O O . VAL A 1 214 ? 8.818 -5.079 -8.927 1.00 87.62 214 VAL A O 1
ATOM 1674 N N . TRP A 1 215 ? 7.063 -4.099 -9.951 1.00 86.38 215 TRP A N 1
ATOM 1675 C CA . TRP A 1 215 ? 6.123 -5.165 -9.629 1.00 86.38 215 TRP A CA 1
ATOM 1676 C C . TRP A 1 215 ? 6.042 -6.141 -10.798 1.00 86.38 215 TRP A C 1
ATOM 1678 O O . TRP A 1 215 ? 5.839 -5.726 -11.937 1.00 86.38 215 TRP A O 1
ATOM 1688 N N . ARG A 1 216 ? 6.225 -7.435 -10.534 1.00 79.94 216 ARG A N 1
ATOM 1689 C CA . ARG A 1 216 ? 6.136 -8.475 -11.561 1.00 79.94 216 ARG A CA 1
ATOM 1690 C C . ARG A 1 216 ? 5.086 -9.490 -11.167 1.00 79.94 216 ARG A C 1
ATOM 1692 O O . ARG A 1 216 ? 5.026 -9.900 -10.010 1.00 79.94 216 ARG A O 1
ATOM 1699 N N . GLU A 1 217 ? 4.329 -9.942 -12.154 1.00 69.12 217 GLU A N 1
ATOM 1700 C CA . GLU A 1 217 ? 3.632 -11.211 -12.032 1.00 69.12 217 GLU A CA 1
ATOM 1701 C C . GLU A 1 217 ? 4.653 -12.347 -12.043 1.00 69.12 217 GLU A C 1
ATOM 1703 O O . GLU A 1 217 ? 5.651 -12.316 -12.769 1.00 69.12 217 GLU A O 1
ATOM 1708 N N . ILE A 1 218 ? 4.410 -13.353 -11.213 1.00 55.66 218 ILE A N 1
ATOM 1709 C CA . ILE A 1 218 ? 5.177 -14.589 -11.257 1.00 55.66 218 ILE A CA 1
ATOM 1710 C C . ILE A 1 218 ? 4.351 -15.589 -12.061 1.00 55.66 218 ILE A C 1
ATOM 1712 O O . ILE A 1 218 ? 3.293 -16.028 -11.614 1.00 55.66 218 ILE A O 1
ATOM 1716 N N . ASP A 1 219 ? 4.834 -15.939 -13.254 1.00 42.56 219 ASP A N 1
ATOM 1717 C CA . ASP A 1 219 ? 4.315 -17.079 -14.006 1.00 42.56 219 ASP A CA 1
ATOM 1718 C C . ASP A 1 219 ? 4.909 -18.357 -13.415 1.00 42.56 219 ASP A C 1
ATOM 1720 O O . ASP A 1 219 ? 6.025 -18.771 -13.743 1.00 42.56 219 ASP A O 1
ATOM 1724 N N . PHE A 1 220 ? 4.176 -18.968 -12.495 1.00 43.03 220 PHE A N 1
ATOM 1725 C CA . PHE A 1 220 ? 4.634 -20.196 -11.868 1.00 43.03 220 PHE A CA 1
ATOM 1726 C C . PHE A 1 220 ? 4.248 -21.472 -12.646 1.00 43.03 220 PHE A C 1
ATOM 1728 O O . PHE A 1 220 ? 4.495 -22.571 -12.147 1.00 43.03 220 PHE A O 1
ATOM 1735 N N . ASP A 1 221 ? 3.696 -21.356 -13.865 1.00 34.06 221 ASP A N 1
ATOM 1736 C CA . ASP A 1 221 ? 3.618 -22.481 -14.815 1.00 34.06 221 ASP A CA 1
ATOM 1737 C C . ASP A 1 221 ? 4.979 -22.735 -15.500 1.00 34.06 221 ASP A C 1
ATOM 1739 O O . ASP A 1 221 ? 5.170 -23.733 -16.205 1.00 34.06 221 ASP A O 1
ATOM 1743 N N . SER A 1 222 ? 5.968 -21.866 -15.262 1.00 31.20 222 SER A N 1
ATOM 1744 C CA . SER A 1 222 ? 7.351 -22.103 -15.662 1.00 31.20 222 SER A CA 1
ATOM 1745 C C . SER A 1 222 ? 7.999 -23.146 -14.739 1.00 31.20 222 SER A C 1
ATOM 1747 O O . SER A 1 222 ? 8.031 -22.944 -13.521 1.00 31.20 222 SER A O 1
ATOM 1749 N N . PRO A 1 223 ? 8.563 -24.250 -15.270 1.00 30.41 223 PRO A N 1
ATOM 1750 C CA . PRO A 1 223 ? 9.304 -25.197 -14.446 1.00 30.41 223 PRO A CA 1
ATOM 1751 C C . PRO A 1 223 ? 10.434 -24.459 -13.713 1.00 30.41 223 PRO A C 1
ATOM 1753 O O . PRO A 1 223 ? 11.022 -23.535 -14.291 1.00 30.41 223 PRO A O 1
ATOM 1756 N N . PRO A 1 224 ? 10.768 -24.849 -12.465 1.00 32.38 224 PRO A N 1
ATOM 1757 C CA . PRO A 1 224 ? 11.860 -24.220 -11.737 1.00 32.38 224 PRO A CA 1
ATOM 1758 C C . PRO A 1 224 ? 13.112 -24.212 -12.623 1.00 32.38 224 PRO A C 1
ATOM 1760 O O . PRO A 1 224 ? 13.354 -25.199 -13.334 1.00 32.38 224 PRO A O 1
ATOM 1763 N N . PRO A 1 225 ? 13.907 -23.124 -12.616 1.00 32.41 225 PRO A N 1
ATOM 1764 C CA . PRO A 1 225 ? 15.155 -23.101 -13.360 1.00 32.41 225 PRO A CA 1
ATOM 1765 C C . PRO A 1 225 ? 15.942 -24.348 -12.968 1.00 32.41 225 PRO A C 1
ATOM 1767 O O . PRO A 1 225 ? 16.120 -24.620 -11.779 1.00 32.41 225 PRO A O 1
ATOM 1770 N N . SER A 1 226 ? 16.343 -25.141 -13.968 1.00 28.48 226 SER A N 1
ATOM 1771 C CA . SER A 1 226 ? 17.082 -26.381 -13.737 1.00 28.48 226 SER A CA 1
ATOM 1772 C C . SER A 1 226 ? 18.207 -26.076 -12.752 1.00 28.48 226 SER A C 1
ATOM 1774 O O . SER A 1 226 ? 18.930 -25.099 -12.998 1.00 28.48 226 SER A O 1
ATOM 1776 N N . PRO A 1 227 ? 18.349 -26.835 -11.647 1.00 29.50 227 PRO A N 1
ATOM 1777 C CA . PRO A 1 227 ? 19.422 -26.586 -10.702 1.00 29.50 227 PRO A CA 1
ATOM 1778 C C . PRO A 1 227 ? 20.712 -26.500 -11.504 1.00 29.50 227 PRO A C 1
ATOM 1780 O O . PRO A 1 227 ? 20.991 -27.380 -12.329 1.00 29.50 227 PRO A O 1
ATOM 1783 N N . GLN A 1 228 ? 21.442 -25.390 -11.350 1.00 28.56 228 GLN A N 1
ATOM 1784 C CA . GLN A 1 228 ? 22.735 -25.274 -12.006 1.00 28.56 228 GLN A CA 1
ATOM 1785 C C . GLN A 1 228 ? 23.526 -26.523 -11.630 1.00 28.56 228 GLN A C 1
ATOM 1787 O O . GLN A 1 228 ? 23.558 -26.856 -10.440 1.00 28.56 228 GLN A O 1
ATOM 1792 N N . PRO A 1 229 ? 24.098 -27.255 -12.603 1.00 27.61 229 PRO A N 1
ATOM 1793 C CA . PRO A 1 229 ? 24.865 -28.434 -12.273 1.00 27.61 229 PRO A CA 1
ATOM 1794 C C . PRO A 1 229 ? 25.973 -27.983 -11.331 1.00 27.61 229 PRO A C 1
ATOM 1796 O O . PRO A 1 229 ? 26.841 -27.189 -11.701 1.00 27.61 229 PRO A O 1
ATOM 1799 N N . SER A 1 230 ? 25.900 -28.465 -10.092 1.00 27.72 230 SER A N 1
ATOM 1800 C CA . SER A 1 230 ? 27.014 -28.420 -9.162 1.00 27.72 230 SER A CA 1
ATOM 1801 C C . SER A 1 230 ? 28.239 -28.965 -9.903 1.00 27.72 230 SER A C 1
ATOM 1803 O O . SER A 1 230 ? 28.077 -29.883 -10.718 1.00 27.72 230 SER A O 1
ATOM 1805 N N . PRO A 1 231 ? 29.452 -28.437 -9.665 1.00 29.69 231 PRO A N 1
ATOM 1806 C CA . PRO A 1 231 ? 30.653 -28.996 -10.268 1.00 29.69 231 PRO A CA 1
ATOM 1807 C C . PRO A 1 231 ? 30.672 -30.490 -9.948 1.00 29.69 231 PRO A C 1
ATOM 1809 O O . PRO A 1 231 ? 30.654 -30.887 -8.785 1.00 29.69 231 PRO A O 1
ATOM 1812 N N . SER A 1 232 ? 30.577 -31.318 -10.984 1.00 35.44 232 SER A N 1
ATOM 1813 C CA . SER A 1 232 ? 30.354 -32.749 -10.842 1.00 35.44 232 SER A CA 1
ATOM 1814 C C . SER A 1 232 ? 31.510 -33.396 -10.084 1.00 35.44 232 SER A C 1
ATOM 1816 O O . SER A 1 232 ? 32.598 -33.567 -10.632 1.00 35.44 232 SER A O 1
ATOM 1818 N N . GLY A 1 233 ? 31.242 -33.812 -8.850 1.00 30.20 233 GLY A N 1
ATOM 1819 C CA . GLY A 1 233 ? 32.048 -34.744 -8.076 1.00 30.20 233 GLY A CA 1
ATOM 1820 C C . GLY A 1 233 ? 31.146 -35.859 -7.557 1.00 30.20 233 GLY A C 1
ATOM 1821 O O . GLY A 1 233 ? 30.476 -35.682 -6.553 1.00 30.20 233 GLY A O 1
ATOM 1822 N N . ARG A 1 234 ? 31.085 -36.960 -8.317 1.00 35.47 234 ARG A N 1
ATOM 1823 C CA . ARG A 1 234 ? 30.551 -38.304 -8.003 1.00 35.47 234 ARG A CA 1
ATOM 1824 C C . ARG A 1 234 ? 29.829 -38.497 -6.655 1.00 35.47 234 ARG A C 1
ATOM 1826 O O . ARG A 1 234 ? 30.461 -38.526 -5.608 1.00 35.47 234 ARG A O 1
ATOM 1833 N N . GLY A 1 235 ? 28.549 -38.862 -6.734 1.00 28.58 235 GLY A N 1
ATOM 1834 C CA . GLY A 1 235 ? 27.817 -39.505 -5.643 1.00 28.58 235 GLY A CA 1
ATOM 1835 C C . GLY A 1 235 ? 26.387 -39.840 -6.054 1.00 28.58 235 GLY A C 1
ATOM 1836 O O . GLY A 1 235 ? 25.496 -39.010 -5.936 1.00 28.58 235 GLY A O 1
ATOM 1837 N N . SER A 1 236 ? 26.163 -41.048 -6.574 1.00 27.42 236 SER A N 1
ATOM 1838 C CA . SER A 1 236 ? 24.821 -41.640 -6.621 1.00 27.42 236 SER A CA 1
ATOM 1839 C C . SER A 1 236 ? 24.337 -41.782 -5.180 1.00 27.42 236 SER A C 1
ATOM 1841 O O . SER A 1 236 ? 24.982 -42.496 -4.415 1.00 27.42 236 SER A O 1
ATOM 1843 N N . TRP A 1 237 ? 23.219 -41.157 -4.811 1.00 26.06 237 TRP A N 1
ATOM 1844 C CA . TRP A 1 237 ? 22.554 -41.437 -3.539 1.00 26.06 237 TRP A CA 1
ATOM 1845 C C . TRP A 1 237 ? 22.150 -42.920 -3.521 1.00 26.06 237 TRP A C 1
ATOM 1847 O O . TRP A 1 237 ? 21.256 -43.335 -4.255 1.00 26.06 237 TRP A O 1
ATOM 1857 N N . ARG A 1 238 ? 22.862 -43.740 -2.745 1.00 30.84 238 ARG A N 1
ATOM 1858 C CA . ARG A 1 238 ? 22.373 -45.032 -2.252 1.00 30.84 238 ARG A CA 1
ATOM 1859 C C . ARG A 1 238 ? 22.062 -44.845 -0.772 1.00 30.84 238 ARG A C 1
ATOM 1861 O O . ARG A 1 238 ? 22.797 -44.127 -0.099 1.00 30.84 238 ARG A O 1
ATOM 1868 N N . GLU A 1 239 ? 20.988 -45.470 -0.298 1.00 27.69 239 GLU A N 1
ATOM 1869 C CA . GLU A 1 239 ? 20.711 -45.626 1.134 1.00 27.69 239 GLU A CA 1
ATOM 1870 C C . GLU A 1 239 ? 21.976 -46.110 1.851 1.00 27.69 239 GLU A C 1
ATOM 1872 O O . GLU A 1 239 ? 22.563 -47.125 1.469 1.00 27.69 239 GLU A O 1
ATOM 1877 N N . ILE A 1 240 ? 22.420 -45.348 2.850 1.00 30.25 240 ILE A N 1
ATOM 1878 C CA . ILE A 1 240 ? 23.533 -45.729 3.715 1.00 30.25 240 ILE A CA 1
ATOM 1879 C C . ILE A 1 240 ? 22.921 -46.345 4.968 1.00 30.25 240 ILE A C 1
ATOM 1881 O O . ILE A 1 240 ? 22.287 -45.655 5.764 1.00 30.25 240 ILE A O 1
ATOM 1885 N N . ASP A 1 241 ? 23.120 -47.652 5.102 1.00 33.88 241 ASP A N 1
ATOM 1886 C CA . ASP A 1 241 ? 22.865 -48.419 6.315 1.00 33.88 241 ASP A CA 1
ATOM 1887 C C . ASP A 1 241 ? 23.856 -47.990 7.416 1.00 33.88 241 ASP A C 1
ATOM 1889 O O . ASP A 1 241 ? 25.037 -47.736 7.154 1.00 33.88 241 ASP A O 1
ATOM 1893 N N . SER A 1 242 ? 23.380 -47.853 8.651 1.00 31.84 242 SER A N 1
ATOM 1894 C CA . SER A 1 242 ? 23.982 -47.025 9.706 1.00 31.84 242 SER A CA 1
ATOM 1895 C C . SER A 1 242 ? 25.203 -47.633 10.415 1.00 31.84 242 SER A C 1
ATOM 1897 O O . SER A 1 242 ? 25.397 -47.377 11.600 1.00 31.84 242 SER A O 1
ATOM 1899 N N . ASN A 1 243 ? 26.023 -48.456 9.747 1.00 36.50 243 ASN A N 1
ATOM 1900 C CA . ASN A 1 243 ? 27.033 -49.258 10.453 1.00 36.50 243 ASN A CA 1
ATOM 1901 C C . ASN A 1 243 ? 28.388 -49.472 9.742 1.00 36.50 243 ASN A C 1
ATOM 1903 O O . ASN A 1 243 ? 28.972 -50.547 9.848 1.00 36.50 243 ASN A O 1
ATOM 1907 N N . SER A 1 244 ? 28.941 -48.480 9.030 1.00 31.91 244 SER A N 1
ATOM 1908 C CA . SER A 1 244 ? 30.287 -48.602 8.421 1.00 31.91 244 SER A CA 1
ATOM 1909 C C . SER A 1 244 ? 31.256 -47.468 8.808 1.00 31.91 244 SER A C 1
ATOM 1911 O O . SER A 1 244 ? 30.832 -46.313 8.867 1.00 31.91 244 SER A O 1
ATOM 1913 N N . PRO A 1 245 ? 32.552 -47.765 9.062 1.00 33.03 245 PRO A N 1
ATOM 1914 C CA . PRO A 1 245 ? 33.541 -46.784 9.518 1.00 33.03 245 PRO A CA 1
ATOM 1915 C C . PRO A 1 245 ? 34.107 -45.931 8.361 1.00 33.03 245 PRO A C 1
ATOM 1917 O O . PRO A 1 245 ? 34.039 -46.345 7.200 1.00 33.03 245 PRO A O 1
ATOM 1920 N N . PRO A 1 246 ? 34.682 -44.742 8.645 1.00 30.72 246 PRO A N 1
ATOM 1921 C CA . PRO A 1 246 ? 35.074 -43.789 7.607 1.00 30.72 246 PRO A CA 1
ATOM 1922 C C . PRO A 1 246 ? 36.392 -44.183 6.906 1.00 30.72 246 PRO A C 1
ATOM 1924 O O . PRO A 1 246 ? 37.312 -44.666 7.572 1.00 30.72 246 PRO A O 1
ATOM 1927 N N . PRO A 1 247 ? 36.541 -43.943 5.585 1.00 30.75 247 PRO A N 1
ATOM 1928 C CA . PRO A 1 247 ? 37.791 -44.196 4.877 1.00 30.75 247 PRO A CA 1
ATOM 1929 C C . PRO A 1 247 ? 38.763 -43.005 4.952 1.00 30.75 247 PRO A C 1
ATOM 1931 O O . PRO A 1 247 ? 38.367 -41.841 5.022 1.00 30.75 247 PRO A O 1
ATOM 1934 N N . SER A 1 248 ? 40.058 -43.321 4.923 1.00 27.36 248 SER A N 1
ATOM 1935 C CA . SER A 1 248 ? 41.195 -42.388 4.986 1.00 27.36 248 SER A CA 1
ATOM 1936 C C . SER A 1 248 ? 41.492 -41.697 3.635 1.00 27.36 248 SER A C 1
ATOM 1938 O O . SER A 1 248 ? 41.102 -42.219 2.590 1.00 27.36 248 SER A O 1
ATOM 1940 N N . PRO A 1 249 ? 42.206 -40.548 3.611 1.00 28.81 249 PRO A N 1
ATOM 1941 C CA . PRO A 1 249 ? 42.339 -39.716 2.413 1.00 28.81 249 PRO A CA 1
ATOM 1942 C C . PRO A 1 249 ? 43.579 -40.055 1.572 1.00 28.81 249 PRO A C 1
ATOM 1944 O O . PRO A 1 249 ? 44.657 -40.285 2.118 1.00 28.81 249 PRO A O 1
ATOM 1947 N N . GLN A 1 250 ? 43.451 -40.007 0.240 1.00 25.73 250 GLN A N 1
ATOM 1948 C CA . GLN A 1 250 ? 44.573 -40.080 -0.711 1.00 25.73 250 GLN A CA 1
ATOM 1949 C C . GLN A 1 250 ? 44.219 -39.425 -2.076 1.00 25.73 250 GLN A C 1
ATOM 1951 O O . GLN A 1 250 ? 43.047 -39.130 -2.308 1.00 25.73 250 GLN A O 1
ATOM 1956 N N . PRO A 1 251 ? 45.204 -39.081 -2.940 1.00 28.20 251 PRO A N 1
ATOM 1957 C CA . PRO A 1 251 ? 45.644 -37.707 -3.198 1.00 28.20 251 PRO A CA 1
ATOM 1958 C C . PRO A 1 251 ? 45.233 -37.151 -4.579 1.00 28.20 251 PRO A C 1
ATOM 1960 O O . PRO A 1 251 ? 44.777 -37.867 -5.467 1.00 28.20 251 PRO A O 1
ATOM 1963 N N . SER A 1 252 ? 45.430 -35.844 -4.761 1.00 31.64 252 SER A N 1
ATOM 1964 C CA . SER A 1 252 ? 45.079 -35.065 -5.958 1.00 31.64 252 SER A CA 1
ATOM 1965 C C . SER A 1 252 ? 45.960 -35.384 -7.181 1.00 31.64 252 SER A C 1
ATOM 1967 O O . SER A 1 252 ? 47.185 -35.354 -7.041 1.00 31.64 252 SER A O 1
ATOM 1969 N N . PRO A 1 253 ? 45.403 -35.561 -8.398 1.00 31.03 253 PRO A N 1
ATOM 1970 C CA . PRO A 1 253 ? 46.190 -35.589 -9.623 1.00 31.03 253 PRO A CA 1
ATOM 1971 C C . PRO A 1 253 ? 46.165 -34.257 -10.389 1.00 31.03 253 PRO A C 1
ATOM 1973 O O . PRO A 1 253 ? 45.145 -33.583 -10.536 1.00 31.03 253 PRO A O 1
ATOM 1976 N N . SER A 1 254 ? 47.349 -33.927 -10.887 1.00 29.36 254 SER A N 1
ATOM 1977 C CA . SER A 1 254 ? 47.723 -32.901 -11.853 1.00 29.36 254 SER A CA 1
ATOM 1978 C C . SER A 1 254 ? 47.351 -33.282 -13.299 1.00 29.36 254 SER A C 1
ATOM 1980 O O . SER A 1 254 ? 47.200 -34.458 -13.617 1.00 29.36 254 SER A O 1
ATOM 1982 N N . GLY A 1 255 ? 47.303 -32.287 -14.200 1.00 28.66 255 GLY A N 1
ATOM 1983 C CA . GLY A 1 255 ? 47.493 -32.492 -15.649 1.00 28.66 255 GLY A CA 1
ATOM 1984 C C . GLY A 1 255 ? 46.385 -31.955 -16.566 1.00 28.66 255 GLY A C 1
ATOM 1985 O O . GLY A 1 255 ? 45.264 -32.446 -16.555 1.00 28.66 255 GLY A O 1
ATOM 1986 N N . ARG A 1 256 ? 46.730 -30.953 -17.390 1.00 34.12 256 ARG A N 1
ATOM 1987 C CA . ARG A 1 256 ? 45.911 -30.334 -18.455 1.00 34.12 256 ARG A CA 1
ATOM 1988 C C . ARG A 1 256 ? 45.856 -31.200 -19.724 1.00 34.12 256 ARG A C 1
ATOM 1990 O O . ARG A 1 256 ? 46.876 -31.766 -20.102 1.00 34.12 256 ARG A O 1
ATOM 1997 N N . GLY A 1 257 ? 44.738 -31.134 -20.459 1.00 25.59 257 GLY A N 1
ATOM 1998 C CA . GLY A 1 257 ? 44.641 -31.551 -21.867 1.00 25.59 257 GLY A CA 1
ATOM 1999 C C . GLY A 1 257 ? 43.258 -31.297 -22.491 1.00 25.59 257 GLY A C 1
ATOM 2000 O O . GLY A 1 257 ? 42.309 -31.985 -22.146 1.00 25.59 257 GLY A O 1
ATOM 2001 N N . SER A 1 258 ? 43.182 -30.293 -23.382 1.00 30.16 258 SER A N 1
ATOM 2002 C CA . SER A 1 258 ? 42.154 -29.996 -24.413 1.00 30.16 258 SER A CA 1
ATOM 2003 C C . SER A 1 258 ? 40.664 -30.247 -24.097 1.00 30.16 258 SER A C 1
ATOM 2005 O O . SER A 1 258 ? 40.156 -31.352 -24.277 1.00 30.16 258 SER A O 1
ATOM 2007 N N . GLU A 1 259 ? 39.926 -29.184 -23.755 1.00 30.52 259 GLU A N 1
ATOM 2008 C CA . GLU A 1 259 ? 38.460 -29.210 -23.630 1.00 30.52 259 GLU A CA 1
ATOM 2009 C C . GLU A 1 259 ? 37.767 -28.841 -24.954 1.00 30.52 259 GLU A C 1
ATOM 2011 O O . GLU A 1 259 ? 37.750 -27.681 -25.366 1.00 30.52 259 GLU A O 1
ATOM 2016 N N . HIS A 1 260 ? 37.127 -29.820 -25.597 1.00 29.66 260 HIS A N 1
ATOM 2017 C CA . HIS A 1 260 ? 36.046 -29.562 -26.550 1.00 29.66 260 HIS A CA 1
ATOM 2018 C C . HIS A 1 260 ? 34.772 -29.182 -25.780 1.00 29.66 260 HIS A C 1
ATOM 2020 O O . HIS A 1 260 ? 34.323 -29.929 -24.909 1.00 29.66 260 HIS A O 1
ATOM 2026 N N . TYR A 1 261 ? 34.158 -28.039 -26.108 1.00 38.09 261 TYR A N 1
ATOM 2027 C CA . TYR A 1 261 ? 32.901 -27.604 -25.488 1.00 38.09 261 TYR A CA 1
ATOM 2028 C C . TYR A 1 261 ? 31.666 -28.095 -26.264 1.00 38.09 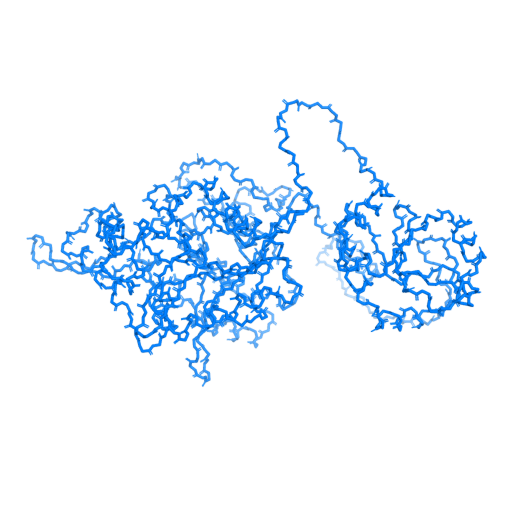261 TYR A C 1
ATOM 2030 O O . TYR A 1 261 ? 31.691 -28.277 -27.481 1.00 38.09 261 TYR A O 1
ATOM 2038 N N . ARG A 1 262 ? 30.558 -28.264 -25.532 1.00 38.50 262 ARG A N 1
ATOM 2039 C CA . ARG A 1 262 ? 29.238 -28.831 -25.898 1.00 38.50 262 ARG A CA 1
ATOM 2040 C C . ARG A 1 262 ? 28.442 -28.043 -26.974 1.00 38.50 262 ARG A C 1
ATOM 2042 O O . ARG A 1 262 ? 27.256 -27.770 -26.794 1.00 38.50 262 ARG A O 1
ATOM 2049 N N . GLY A 1 263 ? 29.081 -27.634 -28.071 1.00 41.81 263 GLY A N 1
ATOM 2050 C CA . GLY A 1 263 ? 28.468 -26.828 -29.139 1.00 41.81 263 GLY A CA 1
ATOM 2051 C C . GLY A 1 263 ? 29.017 -27.030 -30.557 1.00 41.81 263 GLY A C 1
ATOM 2052 O O . GLY A 1 263 ? 28.364 -26.574 -31.486 1.00 41.81 263 GLY A O 1
ATOM 2053 N N . GLY A 1 264 ? 30.148 -27.725 -30.738 1.00 40.94 264 GLY A N 1
ATOM 2054 C CA . GLY A 1 264 ? 30.625 -28.162 -32.061 1.00 40.94 264 GLY A CA 1
ATOM 2055 C C . GLY A 1 264 ? 31.295 -27.105 -32.953 1.00 40.94 264 GLY A C 1
ATOM 2056 O O . GLY A 1 264 ? 31.356 -27.329 -34.154 1.00 40.94 264 GLY A O 1
ATOM 2057 N N . PHE A 1 265 ? 31.793 -25.987 -32.408 1.00 48.78 265 PHE A N 1
ATOM 2058 C CA . PHE A 1 265 ? 32.469 -24.930 -33.184 1.00 48.78 265 PHE A CA 1
ATOM 2059 C C . PHE A 1 265 ? 33.910 -24.683 -32.710 1.00 48.78 265 PHE A C 1
ATOM 2061 O O . PHE A 1 265 ? 34.189 -24.778 -31.511 1.00 48.78 265 PHE A O 1
ATOM 2068 N N . ASP A 1 266 ? 34.795 -24.324 -33.646 1.00 44.94 266 ASP A N 1
ATOM 2069 C CA . ASP A 1 266 ? 36.217 -24.055 -33.397 1.00 44.94 266 ASP A CA 1
ATOM 2070 C C . ASP A 1 266 ? 36.461 -22.687 -32.729 1.00 44.94 266 ASP A C 1
ATOM 2072 O O . ASP A 1 266 ? 35.857 -21.670 -33.087 1.00 44.94 266 ASP A O 1
ATOM 2076 N N . PHE A 1 267 ? 37.390 -22.657 -31.764 1.00 45.91 267 PHE A N 1
ATOM 2077 C CA . PHE A 1 267 ? 37.788 -21.468 -30.999 1.00 45.91 267 PHE A CA 1
ATOM 2078 C C . PHE A 1 267 ? 39.252 -21.091 -31.277 1.00 45.91 267 PHE A C 1
ATOM 2080 O O . PHE A 1 267 ? 40.148 -21.901 -31.065 1.00 45.91 267 PHE A O 1
ATOM 2087 N N . ALA A 1 268 ? 39.508 -19.829 -31.643 1.00 52.22 268 ALA A N 1
ATOM 2088 C CA . ALA A 1 268 ? 40.859 -19.288 -31.872 1.00 52.22 268 ALA A CA 1
ATOM 2089 C C . ALA A 1 268 ? 41.457 -18.529 -30.658 1.00 52.22 268 ALA A C 1
ATOM 2091 O O . ALA A 1 268 ? 42.426 -17.790 -30.797 1.00 52.22 268 ALA A O 1
ATOM 2092 N N . GLY A 1 269 ? 40.879 -18.661 -29.454 1.00 50.66 269 GLY A N 1
ATOM 2093 C CA . GLY A 1 269 ? 41.472 -18.108 -28.221 1.00 50.66 269 GLY A CA 1
ATOM 2094 C C . GLY A 1 269 ? 41.268 -16.603 -27.959 1.00 50.66 269 GLY A C 1
ATOM 2095 O O . GLY A 1 269 ? 42.062 -15.998 -27.242 1.00 50.66 269 GLY A O 1
ATOM 2096 N N . LEU A 1 270 ? 40.190 -15.980 -28.459 1.00 57.75 270 LEU A N 1
ATOM 2097 C CA . LEU A 1 270 ? 39.889 -14.545 -28.269 1.00 57.75 270 LEU A CA 1
ATOM 2098 C C . LEU A 1 270 ? 39.125 -14.244 -26.962 1.00 57.75 270 LEU A C 1
ATOM 2100 O O . LEU A 1 270 ? 38.453 -13.219 -26.830 1.00 57.75 270 LEU A O 1
ATOM 2104 N N . THR A 1 271 ? 39.231 -15.115 -25.958 1.00 58.91 271 THR A N 1
ATOM 2105 C CA . THR A 1 271 ? 38.451 -15.049 -24.711 1.00 58.91 271 THR A CA 1
ATOM 2106 C C . THR A 1 271 ? 38.706 -13.772 -23.905 1.00 58.91 271 THR A C 1
ATOM 2108 O O . THR A 1 271 ? 37.814 -13.314 -23.192 1.00 58.91 271 THR A O 1
ATOM 2111 N N . ILE A 1 272 ? 39.904 -13.187 -24.017 1.00 63.34 272 ILE A N 1
ATOM 2112 C CA . ILE A 1 272 ? 40.264 -11.909 -23.380 1.00 63.34 272 ILE A CA 1
ATOM 2113 C C . ILE A 1 272 ? 39.551 -10.750 -24.088 1.00 63.34 272 ILE A C 1
ATOM 2115 O O . ILE A 1 272 ? 38.857 -9.975 -23.436 1.00 63.34 272 ILE A O 1
ATOM 2119 N N . LYS A 1 273 ? 39.598 -10.714 -25.424 1.00 60.81 273 LYS A N 1
ATOM 2120 C CA . LYS A 1 273 ? 38.940 -9.689 -26.246 1.00 60.81 273 LYS A CA 1
ATOM 2121 C C . LYS A 1 273 ? 37.414 -9.702 -26.086 1.00 60.81 273 LYS A C 1
ATOM 2123 O O . LYS A 1 273 ? 36.804 -8.653 -25.936 1.00 60.81 273 LYS A O 1
ATOM 2128 N N . ALA A 1 274 ? 36.791 -10.881 -26.003 1.00 61.72 274 ALA A N 1
ATOM 2129 C CA . ALA A 1 274 ? 35.355 -10.998 -25.716 1.00 61.72 274 ALA A CA 1
ATOM 2130 C C . ALA A 1 274 ? 34.980 -10.498 -24.305 1.00 61.72 274 ALA A C 1
ATOM 2132 O O . ALA A 1 274 ? 33.873 -10.008 -24.088 1.00 61.72 274 ALA A O 1
ATOM 2133 N N . ARG A 1 275 ? 35.883 -10.619 -23.321 1.00 67.06 275 ARG A N 1
ATOM 2134 C CA . ARG A 1 275 ? 35.679 -10.063 -21.972 1.00 67.06 275 ARG A CA 1
ATOM 2135 C C . ARG A 1 275 ? 35.851 -8.546 -21.946 1.00 67.06 275 ARG A C 1
ATOM 2137 O O . ARG A 1 275 ? 35.125 -7.898 -21.203 1.00 67.06 275 ARG A O 1
ATOM 2144 N N . GLU A 1 276 ? 36.772 -8.001 -22.735 1.00 67.25 276 GLU A N 1
ATOM 2145 C CA . GLU A 1 276 ? 36.946 -6.552 -22.898 1.00 67.25 276 GLU A CA 1
ATOM 2146 C C . GLU A 1 276 ? 35.739 -5.916 -23.589 1.00 67.25 276 GLU A C 1
ATOM 2148 O O . GLU A 1 276 ? 35.207 -4.934 -23.082 1.00 67.25 276 GLU A O 1
ATOM 2153 N N . LEU A 1 277 ? 35.225 -6.527 -24.661 1.00 69.19 277 LEU A N 1
ATOM 2154 C CA . LEU A 1 277 ? 34.019 -6.047 -25.349 1.00 69.19 277 LEU A CA 1
ATOM 2155 C C . LEU A 1 277 ? 32.790 -6.038 -24.431 1.00 69.19 277 LEU A C 1
ATOM 2157 O O . LEU A 1 277 ? 32.010 -5.099 -24.458 1.00 69.19 277 LEU A O 1
ATOM 2161 N N . ARG A 1 278 ? 32.658 -7.007 -23.513 1.00 74.25 278 ARG A N 1
ATOM 2162 C CA . ARG A 1 278 ? 31.589 -6.982 -22.493 1.00 74.25 278 ARG A CA 1
ATOM 2163 C C . ARG A 1 278 ? 31.694 -5.810 -21.517 1.00 74.25 278 ARG A C 1
ATOM 2165 O O . ARG A 1 278 ? 30.686 -5.469 -20.908 1.00 74.25 278 ARG A O 1
ATOM 2172 N N . LYS A 1 279 ? 32.885 -5.242 -21.319 1.00 71.69 279 LYS A N 1
ATOM 2173 C CA . LYS A 1 279 ? 33.087 -4.074 -20.449 1.00 71.69 279 LYS A CA 1
ATOM 2174 C C . LYS A 1 279 ? 32.858 -2.751 -21.183 1.00 71.69 279 LYS A C 1
ATOM 2176 O O . LYS A 1 279 ? 32.528 -1.777 -20.526 1.00 71.69 279 LYS A O 1
ATOM 2181 N N . ASN A 1 280 ? 33.006 -2.741 -22.507 1.00 73.94 280 ASN A N 1
ATOM 2182 C CA . ASN A 1 280 ? 32.950 -1.547 -23.350 1.00 73.94 280 ASN A CA 1
ATOM 2183 C C . ASN A 1 280 ? 31.828 -1.670 -24.401 1.00 73.94 280 ASN A C 1
ATOM 2185 O O . ASN A 1 280 ? 32.094 -1.545 -25.594 1.00 73.94 280 ASN A O 1
ATOM 2189 N N . GLN A 1 281 ? 30.606 -1.978 -23.957 1.00 76.50 281 GLN A N 1
ATOM 2190 C CA . GLN A 1 281 ? 29.437 -2.117 -24.835 1.00 76.50 281 GLN A CA 1
ATOM 2191 C C . GLN A 1 281 ? 28.933 -0.747 -25.295 1.00 76.50 281 GLN A C 1
ATOM 2193 O O . GLN A 1 281 ? 29.047 0.245 -24.570 1.00 76.50 281 GLN A O 1
ATOM 2198 N N . THR A 1 282 ? 28.346 -0.694 -26.487 1.00 81.06 282 THR A N 1
ATOM 2199 C CA . THR A 1 282 ? 27.555 0.472 -26.895 1.00 81.06 282 THR A CA 1
ATOM 2200 C C . THR A 1 282 ? 26.230 0.523 -26.116 1.00 81.06 282 THR A C 1
ATOM 2202 O O . THR A 1 282 ? 25.734 -0.526 -25.700 1.00 81.06 282 THR A O 1
ATOM 2205 N N . PRO A 1 283 ? 25.595 1.701 -25.945 1.00 71.50 283 PRO A N 1
ATOM 2206 C CA . PRO A 1 283 ? 24.272 1.787 -25.313 1.00 71.50 283 PRO A CA 1
ATOM 2207 C C . PRO A 1 283 ? 23.212 0.912 -26.001 1.00 71.50 283 PRO A C 1
ATOM 2209 O O . PRO A 1 283 ? 22.337 0.361 -25.343 1.00 71.50 283 PRO A O 1
ATOM 2212 N N . ALA A 1 284 ? 23.320 0.743 -27.324 1.00 71.44 284 ALA A N 1
ATOM 2213 C CA . ALA A 1 284 ? 22.456 -0.134 -28.109 1.00 71.44 284 ALA A CA 1
ATOM 2214 C C . ALA A 1 284 ? 22.667 -1.620 -27.767 1.00 71.44 284 ALA A C 1
ATOM 2216 O O . ALA A 1 284 ? 21.697 -2.352 -27.584 1.00 71.44 284 ALA A O 1
ATOM 2217 N N . GLU A 1 285 ? 23.918 -2.075 -27.643 1.00 82.50 285 GLU A N 1
ATOM 2218 C CA . GLU A 1 285 ? 24.225 -3.431 -27.169 1.00 82.50 285 GLU A CA 1
ATOM 2219 C C . GLU A 1 285 ? 23.750 -3.650 -25.732 1.00 82.50 285 GLU A C 1
ATOM 2221 O O . GLU A 1 285 ? 23.185 -4.696 -25.428 1.00 82.50 285 GLU A O 1
ATOM 2226 N N . GLU A 1 286 ? 23.951 -2.678 -24.844 1.00 79.00 286 GLU A N 1
ATOM 2227 C CA . GLU A 1 286 ? 23.531 -2.792 -23.449 1.00 79.00 286 GLU A CA 1
ATOM 2228 C C . GLU A 1 286 ? 22.004 -2.905 -23.330 1.00 79.00 286 GLU A C 1
ATOM 2230 O O . GLU A 1 286 ? 21.506 -3.834 -22.688 1.00 79.00 286 GLU A O 1
ATOM 2235 N N . LEU A 1 287 ? 21.267 -2.034 -24.028 1.00 70.88 287 LEU A N 1
ATOM 2236 C CA . LEU A 1 287 ? 19.807 -2.076 -24.096 1.00 70.88 287 LEU A CA 1
ATOM 2237 C C . LEU A 1 287 ? 19.310 -3.409 -24.667 1.00 70.88 287 LEU A C 1
ATOM 2239 O O . LEU A 1 287 ? 18.468 -4.075 -24.064 1.00 70.88 287 LEU A O 1
ATOM 2243 N N . LEU A 1 288 ? 19.849 -3.833 -25.814 1.00 75.75 288 LEU A N 1
ATOM 2244 C CA . LEU A 1 288 ? 19.414 -5.068 -26.459 1.00 75.75 288 LEU A CA 1
ATOM 2245 C C . LEU A 1 288 ? 19.785 -6.303 -25.625 1.00 75.75 288 LEU A C 1
ATOM 2247 O O . LEU A 1 288 ? 19.018 -7.264 -25.568 1.00 75.75 288 LEU A O 1
ATOM 2251 N N . TRP A 1 289 ? 20.917 -6.285 -24.915 1.00 89.81 289 TRP A N 1
ATOM 2252 C CA . TRP A 1 289 ? 21.286 -7.362 -24.001 1.00 89.81 289 TRP A CA 1
ATOM 2253 C C . TRP A 1 289 ? 20.288 -7.510 -22.855 1.00 89.81 289 TRP A C 1
ATOM 2255 O O . TRP A 1 289 ? 19.915 -8.643 -22.545 1.00 89.81 289 TRP A O 1
ATOM 2265 N N . GLU A 1 290 ? 19.838 -6.410 -22.247 1.00 73.88 290 GLU A N 1
ATOM 2266 C CA . GLU A 1 290 ? 18.847 -6.455 -21.164 1.00 73.88 290 GLU A CA 1
ATOM 2267 C C . GLU A 1 290 ? 17.510 -7.059 -21.609 1.00 73.88 290 GLU A C 1
ATOM 2269 O O . GLU A 1 290 ? 16.861 -7.731 -20.808 1.00 73.88 290 GLU A O 1
ATOM 2274 N N . LEU A 1 291 ? 17.163 -6.915 -22.890 1.00 72.19 291 LEU A N 1
ATOM 2275 C CA . LEU A 1 291 ? 15.931 -7.436 -23.491 1.00 72.19 291 LEU A CA 1
ATOM 2276 C C . LEU A 1 291 ? 16.058 -8.877 -24.018 1.00 72.19 291 LEU A C 1
ATOM 2278 O O . LEU A 1 291 ? 15.062 -9.586 -24.161 1.00 72.19 291 LEU A O 1
ATOM 2282 N N . LEU A 1 292 ? 17.276 -9.334 -24.329 1.00 79.31 292 LEU A N 1
ATOM 2283 C CA . LEU A 1 292 ? 17.537 -10.683 -24.854 1.00 79.31 292 LEU A CA 1
ATOM 2284 C C . LEU A 1 292 ? 18.009 -11.679 -23.783 1.00 79.31 292 LEU A C 1
ATOM 2286 O O . LEU A 1 292 ? 17.896 -12.898 -23.969 1.00 79.31 292 LEU A O 1
ATOM 2290 N N . ARG A 1 293 ? 18.581 -11.194 -22.674 1.00 76.94 293 ARG A N 1
ATOM 2291 C CA . ARG A 1 293 ? 19.076 -12.038 -21.576 1.00 76.94 293 ARG A CA 1
ATOM 2292 C C . ARG A 1 293 ? 17.945 -12.808 -20.907 1.00 76.94 293 ARG A C 1
ATOM 2294 O O . ARG A 1 293 ? 16.768 -12.512 -21.063 1.00 76.94 293 ARG A O 1
ATOM 2301 N N . ASP A 1 294 ? 18.319 -13.832 -20.147 1.00 72.38 294 ASP A N 1
ATOM 2302 C CA . ASP A 1 294 ? 17.396 -14.575 -19.280 1.00 72.38 294 ASP A CA 1
ATOM 2303 C C . ASP A 1 294 ? 16.148 -15.128 -19.999 1.00 72.38 294 ASP A C 1
ATOM 2305 O O . ASP A 1 294 ? 15.109 -15.336 -19.382 1.00 72.38 294 ASP A O 1
ATOM 2309 N N . ARG A 1 295 ? 16.282 -15.430 -21.303 1.00 80.56 295 ARG A N 1
ATOM 2310 C CA . ARG A 1 295 ? 15.225 -15.996 -22.160 1.00 80.56 295 ARG A CA 1
ATOM 2311 C C . ARG A 1 295 ? 13.988 -15.099 -22.315 1.00 80.56 295 ARG A C 1
ATOM 2313 O O . ARG A 1 295 ? 12.911 -15.600 -22.632 1.00 80.56 295 ARG A O 1
ATOM 2320 N N . GLN A 1 296 ? 14.146 -13.790 -22.130 1.00 68.81 296 GLN A N 1
ATOM 2321 C CA . GLN A 1 296 ? 13.045 -12.826 -22.184 1.00 68.81 296 GLN A CA 1
ATOM 2322 C C . GLN A 1 296 ? 12.349 -12.770 -23.556 1.00 68.81 296 GLN A C 1
ATOM 2324 O O . GLN A 1 296 ? 11.130 -12.620 -23.615 1.00 68.81 296 GLN A O 1
ATOM 2329 N N . LEU A 1 297 ? 13.079 -12.978 -24.659 1.00 75.75 297 LEU A N 1
ATOM 2330 C CA . LEU A 1 297 ? 12.494 -13.006 -26.001 1.00 75.75 297 LEU A CA 1
ATOM 2331 C C . LEU A 1 297 ? 12.082 -14.431 -26.410 1.00 75.75 297 LEU A C 1
ATOM 2333 O O . LEU A 1 297 ? 12.920 -15.257 -26.772 1.00 75.75 297 LEU A O 1
ATOM 2337 N N . MET A 1 298 ? 10.775 -14.716 -26.354 1.00 77.00 298 MET A N 1
ATOM 2338 C CA . MET A 1 298 ? 10.153 -15.996 -26.751 1.00 77.00 298 MET A CA 1
ATOM 2339 C C . MET A 1 298 ? 10.780 -17.256 -26.121 1.00 77.00 298 MET A C 1
ATOM 2341 O O . MET A 1 298 ? 10.762 -18.334 -26.714 1.00 77.00 298 MET A O 1
ATOM 2345 N N . GLY A 1 299 ? 11.357 -17.145 -24.920 1.00 75.38 299 GLY A N 1
ATOM 2346 C CA . GLY A 1 299 ? 12.021 -18.266 -24.250 1.00 75.38 299 GLY A CA 1
ATOM 2347 C C . GLY A 1 299 ? 13.398 -18.628 -24.832 1.00 75.38 299 GLY A C 1
ATOM 2348 O O . GLY A 1 299 ? 14.061 -19.545 -24.324 1.00 75.38 299 GLY A O 1
ATOM 2349 N N . ALA A 1 300 ? 13.854 -17.915 -25.867 1.00 78.44 300 ALA A N 1
ATOM 2350 C CA . ALA A 1 300 ? 15.062 -18.243 -26.606 1.00 78.44 300 ALA A CA 1
ATOM 2351 C C . ALA A 1 300 ? 16.328 -17.827 -25.851 1.00 78.44 300 ALA A C 1
ATOM 2353 O O . ALA A 1 300 ? 16.427 -16.731 -25.295 1.00 78.44 300 ALA A O 1
ATOM 2354 N N . LYS A 1 301 ? 17.337 -18.703 -25.821 1.00 87.94 301 LYS A N 1
ATOM 2355 C CA . LYS A 1 301 ? 18.588 -18.415 -25.099 1.00 87.94 301 LYS A CA 1
ATOM 2356 C C . LYS A 1 301 ? 19.599 -17.657 -25.957 1.00 87.94 301 LYS A C 1
ATOM 2358 O O . LYS A 1 301 ? 20.298 -18.265 -26.772 1.00 87.94 301 LYS A O 1
ATOM 2363 N N . PHE A 1 302 ? 19.787 -16.376 -25.650 1.00 90.19 302 PHE A N 1
ATOM 2364 C CA . PHE A 1 302 ? 20.851 -15.552 -26.222 1.00 90.19 302 PHE A CA 1
ATOM 2365 C C . PHE A 1 302 ? 22.135 -15.569 -25.380 1.00 90.19 302 PHE A C 1
ATOM 2367 O O . PHE A 1 302 ? 22.127 -15.699 -24.153 1.00 90.19 302 PHE A O 1
ATOM 2374 N N . ARG A 1 303 ? 23.275 -15.452 -26.061 1.00 87.06 303 ARG A N 1
ATOM 2375 C CA . ARG A 1 303 ? 24.610 -15.277 -25.480 1.00 87.06 303 ARG A CA 1
ATOM 2376 C C . ARG A 1 303 ? 25.230 -14.012 -26.048 1.00 87.06 303 ARG A C 1
ATOM 2378 O O . ARG A 1 303 ? 25.245 -13.871 -27.263 1.00 87.06 303 ARG A O 1
ATOM 2385 N N . ARG A 1 304 ? 25.804 -13.164 -25.194 1.00 90.12 304 ARG A N 1
ATOM 2386 C CA . ARG A 1 304 ? 26.521 -11.962 -25.640 1.00 90.12 304 ARG A CA 1
ATOM 2387 C C . ARG A 1 304 ? 28.001 -12.183 -25.941 1.00 90.12 304 ARG A C 1
ATOM 2389 O O . ARG A 1 304 ? 28.676 -12.950 -25.232 1.00 90.12 304 ARG A O 1
ATOM 2396 N N . GLN A 1 305 ? 28.512 -11.428 -26.909 1.00 85.06 305 GLN A N 1
ATOM 2397 C CA . GLN A 1 305 ? 29.910 -11.390 -27.331 1.00 85.06 305 GLN A CA 1
ATOM 2398 C C . GLN A 1 305 ? 30.428 -12.817 -27.566 1.00 85.06 305 GLN A C 1
ATOM 2400 O O . GLN A 1 305 ? 31.328 -13.309 -26.874 1.00 85.06 305 GLN A O 1
ATOM 2405 N N . HIS A 1 306 ? 29.726 -13.537 -28.448 1.00 81.44 306 HIS A N 1
ATOM 2406 C CA . HIS A 1 306 ? 29.953 -14.950 -28.740 1.00 81.44 306 HIS A CA 1
ATOM 2407 C C . HIS A 1 306 ? 30.954 -15.106 -29.882 1.00 81.44 306 HIS A C 1
ATOM 2409 O O . HIS A 1 306 ? 30.839 -14.442 -30.907 1.00 81.44 306 HIS A O 1
ATOM 2415 N N . GLN A 1 307 ? 31.940 -15.983 -29.700 1.00 79.38 307 GLN A N 1
ATOM 2416 C CA . GLN A 1 307 ? 33.012 -16.180 -30.670 1.00 79.38 307 GLN A CA 1
ATOM 2417 C C . GLN A 1 307 ? 32.657 -17.288 -31.668 1.00 79.38 307 GLN A C 1
ATOM 2419 O O . GLN A 1 307 ? 32.228 -18.368 -31.265 1.00 79.38 307 GLN A O 1
ATOM 2424 N N . PHE A 1 308 ? 32.926 -17.027 -32.946 1.00 76.94 308 PHE A N 1
ATOM 2425 C CA . PHE A 1 308 ? 32.929 -17.998 -34.036 1.00 76.94 308 PHE A CA 1
ATOM 2426 C C . PHE A 1 308 ? 34.241 -17.859 -34.815 1.00 76.94 308 PHE A C 1
ATOM 2428 O O . PHE A 1 308 ? 34.454 -16.849 -35.490 1.00 76.94 308 PHE A O 1
ATOM 2435 N N . GLY A 1 309 ? 35.140 -18.844 -34.714 1.00 74.06 309 GLY A N 1
ATOM 2436 C CA . GLY A 1 309 ? 36.456 -18.776 -35.356 1.00 74.06 309 GLY A CA 1
ATOM 2437 C C . GLY A 1 309 ? 37.259 -17.563 -34.882 1.00 74.06 309 GLY A C 1
ATOM 2438 O O . GLY A 1 309 ? 37.502 -17.404 -33.684 1.00 74.06 309 GLY A O 1
ATOM 2439 N N . GLU A 1 310 ? 37.652 -16.690 -35.810 1.00 74.44 310 GLU A N 1
ATOM 2440 C CA . GLU A 1 310 ? 38.379 -15.441 -35.524 1.00 74.44 310 GLU A CA 1
ATOM 2441 C C . GLU A 1 310 ? 37.461 -14.229 -35.262 1.00 74.44 310 GLU A C 1
ATOM 2443 O O . GLU A 1 310 ? 37.944 -13.122 -35.017 1.00 74.44 310 GLU A O 1
ATOM 2448 N N . TYR A 1 311 ? 36.138 -14.417 -35.282 1.00 79.19 311 TYR A N 1
ATOM 2449 C CA . TYR A 1 311 ? 35.156 -13.340 -35.157 1.00 79.19 311 TYR A CA 1
ATOM 2450 C C . TYR A 1 311 ? 34.398 -13.408 -33.831 1.00 79.19 311 TYR A C 1
ATOM 2452 O O . TYR A 1 311 ? 34.149 -14.484 -33.291 1.00 79.19 311 TYR A O 1
ATOM 2460 N N . ILE A 1 312 ? 34.009 -12.244 -33.312 1.00 78.56 312 ILE A N 1
ATOM 2461 C CA . ILE A 1 312 ? 33.107 -12.107 -32.164 1.00 78.56 312 ILE A CA 1
ATOM 2462 C C . ILE A 1 312 ? 31.841 -11.418 -32.674 1.00 78.56 312 ILE A C 1
ATOM 2464 O O . ILE A 1 312 ? 31.938 -10.479 -33.464 1.00 78.56 312 ILE A O 1
ATOM 2468 N N . CYS A 1 313 ? 30.684 -11.925 -32.267 1.00 85.75 313 CYS A N 1
ATOM 2469 C CA . CYS A 1 313 ? 29.366 -11.392 -32.598 1.00 85.75 313 CYS A CA 1
ATOM 2470 C C . CYS A 1 313 ? 28.660 -10.904 -31.330 1.00 85.75 313 CYS A C 1
ATOM 2472 O O . CYS A 1 313 ? 28.799 -11.543 -30.279 1.00 85.75 313 CYS A O 1
ATOM 2474 N N . ASP A 1 314 ? 27.863 -9.839 -31.435 1.00 86.94 314 ASP A N 1
ATOM 2475 C CA . ASP A 1 314 ? 27.264 -9.179 -30.268 1.00 86.94 314 ASP A CA 1
ATOM 2476 C C . ASP A 1 314 ? 26.285 -10.083 -29.533 1.00 86.94 314 ASP A C 1
ATOM 2478 O O . ASP A 1 314 ? 26.437 -10.274 -28.326 1.00 86.94 314 ASP A O 1
ATOM 2482 N N . PHE A 1 315 ? 25.365 -10.737 -30.250 1.00 92.88 315 PHE A N 1
ATOM 2483 C CA . PHE A 1 315 ? 24.451 -11.722 -29.672 1.00 92.88 315 PHE A CA 1
ATOM 2484 C C . PHE A 1 315 ? 24.315 -12.974 -30.533 1.00 92.88 315 PHE A C 1
ATOM 2486 O O . PHE A 1 315 ? 24.282 -12.919 -31.759 1.00 92.88 315 PHE A O 1
ATOM 2493 N N . PHE A 1 316 ? 24.192 -14.127 -29.876 1.00 93.69 316 PHE A N 1
ATOM 2494 C CA . PHE A 1 316 ? 23.989 -15.417 -30.527 1.00 93.69 316 PHE A CA 1
ATOM 2495 C C . PHE A 1 316 ? 22.930 -16.264 -29.815 1.00 93.69 316 PHE A C 1
ATOM 2497 O O . PHE A 1 316 ? 23.067 -16.572 -28.627 1.00 93.69 316 PHE A O 1
ATOM 2504 N N . CYS A 1 317 ? 21.926 -16.715 -30.567 1.00 90.00 317 CYS A N 1
ATOM 2505 C CA . CYS A 1 317 ? 20.944 -17.712 -30.161 1.00 90.00 317 CYS A CA 1
ATOM 2506 C C . CYS A 1 317 ? 21.215 -19.048 -30.867 1.00 90.00 317 CYS A C 1
ATOM 2508 O O . CYS A 1 317 ? 21.058 -19.186 -32.080 1.00 90.00 317 CYS A O 1
ATOM 2510 N N . ASN A 1 318 ? 21.598 -20.070 -30.095 1.00 86.12 318 ASN A N 1
ATOM 2511 C CA . ASN A 1 318 ? 21.897 -21.392 -30.657 1.00 86.12 318 ASN A CA 1
ATOM 2512 C C . ASN A 1 318 ? 20.649 -22.145 -31.130 1.00 86.12 318 ASN A C 1
ATOM 2514 O O . ASN A 1 318 ? 20.745 -22.904 -32.090 1.00 86.12 318 ASN A O 1
ATOM 2518 N N . GLU A 1 319 ? 19.517 -21.960 -30.449 1.00 83.00 319 GLU A N 1
ATOM 2519 C CA . GLU A 1 319 ? 18.246 -22.638 -30.750 1.00 83.00 319 GLU A CA 1
ATOM 2520 C C . GLU A 1 319 ? 17.713 -22.227 -32.135 1.00 83.00 319 GLU A C 1
ATOM 2522 O O . GLU A 1 319 ? 17.182 -23.063 -32.856 1.00 83.00 319 GLU A O 1
ATOM 2527 N N . ALA A 1 320 ? 17.951 -20.974 -32.534 1.00 84.88 320 ALA A N 1
ATOM 2528 C CA . ALA A 1 320 ? 17.567 -20.416 -33.830 1.00 84.88 320 ALA A CA 1
ATOM 2529 C C . ALA A 1 320 ? 18.713 -20.356 -34.860 1.00 84.88 320 ALA A C 1
ATOM 2531 O O . ALA A 1 320 ? 18.508 -19.900 -35.980 1.00 84.88 320 ALA A O 1
ATOM 2532 N N . LYS A 1 321 ? 19.938 -20.756 -34.477 1.00 88.94 321 LYS A N 1
ATOM 2533 C CA . LYS A 1 321 ? 21.171 -20.507 -35.254 1.00 88.94 321 LYS A CA 1
ATOM 2534 C C . LYS A 1 321 ? 21.261 -19.050 -35.739 1.00 88.94 321 LYS A C 1
ATOM 2536 O O . LYS A 1 321 ? 21.626 -18.783 -36.879 1.00 88.94 321 LYS A O 1
ATOM 2541 N N . LEU A 1 322 ? 20.926 -18.113 -34.852 1.00 92.81 322 LEU A N 1
ATOM 2542 C CA . LEU A 1 322 ? 20.770 -16.692 -35.155 1.00 92.81 322 LEU A CA 1
ATOM 2543 C C . LEU A 1 322 ? 21.859 -15.862 -34.479 1.00 92.81 322 LEU A C 1
ATOM 2545 O O . LEU A 1 322 ? 22.071 -15.978 -33.271 1.00 92.81 322 LEU A O 1
ATOM 2549 N N . VAL A 1 323 ? 22.497 -14.992 -35.249 1.00 91.81 323 VAL A N 1
ATOM 2550 C CA . VAL A 1 323 ? 23.400 -13.934 -34.801 1.00 91.81 323 VAL A CA 1
ATOM 2551 C C . VAL A 1 323 ? 22.707 -12.586 -34.985 1.00 91.81 323 VAL A C 1
ATOM 2553 O O . VAL A 1 323 ? 22.143 -12.327 -36.047 1.00 91.81 323 VAL A O 1
ATOM 2556 N N . VAL A 1 324 ? 22.775 -11.739 -33.960 1.00 91.25 324 VAL A N 1
ATOM 2557 C CA . VAL A 1 324 ? 22.295 -10.353 -33.996 1.00 91.25 324 VAL A CA 1
ATOM 2558 C C . VAL A 1 324 ? 23.476 -9.425 -33.725 1.00 91.25 324 VAL A C 1
ATOM 2560 O O . VAL A 1 324 ? 24.177 -9.626 -32.731 1.00 91.25 324 VAL A O 1
ATOM 2563 N N . GLU A 1 325 ? 23.704 -8.450 -34.606 1.00 89.50 325 GLU A N 1
ATOM 2564 C CA . GLU A 1 325 ? 24.777 -7.448 -34.479 1.00 89.50 325 GLU A CA 1
ATOM 2565 C C . GLU A 1 325 ? 24.203 -6.026 -34.383 1.00 89.50 325 GLU A C 1
ATOM 2567 O O . GLU A 1 325 ? 23.245 -5.688 -35.089 1.00 89.50 325 GLU A O 1
ATOM 2572 N N . CYS A 1 326 ? 24.799 -5.211 -33.511 1.00 84.44 326 CYS A N 1
ATOM 2573 C CA . CYS A 1 326 ? 24.471 -3.799 -33.321 1.00 84.44 326 CYS A CA 1
ATOM 2574 C C . CYS A 1 326 ? 25.561 -2.948 -33.990 1.00 84.44 326 CYS A C 1
ATOM 2576 O O . CYS A 1 326 ? 26.669 -2.817 -33.471 1.00 84.44 326 CYS A O 1
ATOM 2578 N N . ASP A 1 327 ? 25.265 -2.381 -35.159 1.00 77.38 327 ASP A N 1
ATOM 2579 C CA . ASP A 1 327 ? 26.230 -1.600 -35.936 1.00 77.38 327 ASP A CA 1
ATOM 2580 C C . ASP A 1 327 ? 26.123 -0.093 -35.631 1.00 77.38 327 ASP A C 1
ATOM 2582 O O . ASP A 1 327 ? 25.039 0.493 -35.609 1.00 77.38 327 ASP A O 1
ATOM 2586 N N . GLY A 1 328 ? 27.268 0.578 -35.465 1.00 56.06 328 GLY A N 1
ATOM 2587 C CA . GLY A 1 328 ? 27.360 2.046 -35.457 1.00 56.06 328 GLY A CA 1
ATOM 2588 C C . GLY A 1 328 ? 27.435 2.642 -36.872 1.00 56.06 328 GLY A C 1
ATOM 2589 O O . GLY A 1 328 ? 27.890 1.977 -37.803 1.00 56.06 328 GLY A O 1
ATOM 2590 N N . GLU A 1 329 ? 27.026 3.906 -37.043 1.00 46.16 329 GLU A N 1
ATOM 2591 C CA . GLU A 1 329 ? 27.106 4.617 -38.332 1.00 46.16 329 GLU A CA 1
ATOM 2592 C C . GLU A 1 329 ? 28.511 4.530 -38.975 1.00 46.16 329 GLU A C 1
ATOM 2594 O O . GLU A 1 329 ? 29.531 4.741 -38.307 1.00 46.16 329 GLU A O 1
ATOM 2599 N N . PRO A 1 330 ? 28.611 4.282 -40.296 1.00 43.97 330 PRO A N 1
ATOM 2600 C CA . PRO A 1 330 ? 29.889 4.249 -40.987 1.00 43.97 330 PRO A CA 1
ATOM 2601 C C . PRO A 1 330 ? 30.402 5.672 -41.242 1.00 43.97 330 PRO A C 1
ATOM 2603 O O . PRO A 1 330 ? 30.103 6.290 -42.265 1.00 43.97 330 PRO A O 1
ATOM 2606 N N . HIS A 1 331 ? 31.272 6.181 -40.370 1.00 40.25 331 HIS A N 1
ATOM 2607 C CA . HIS A 1 331 ? 32.097 7.336 -40.719 1.00 40.25 331 HIS A CA 1
ATOM 2608 C C . HIS A 1 331 ? 33.118 6.930 -41.798 1.00 40.25 331 HIS A C 1
ATOM 2610 O O . HIS A 1 331 ? 34.184 6.382 -41.518 1.00 40.25 331 HIS A O 1
ATOM 2616 N N . SER A 1 332 ? 32.771 7.239 -43.052 1.00 38.81 332 SER A N 1
ATOM 2617 C CA . SER A 1 332 ? 33.542 7.135 -44.304 1.00 38.81 332 SER A CA 1
ATOM 2618 C C . SER A 1 332 ? 33.310 5.894 -45.179 1.00 38.81 332 SER A C 1
ATOM 2620 O O . SER A 1 332 ? 33.213 4.754 -44.730 1.00 38.81 332 SER A O 1
ATOM 2622 N N . ALA A 1 333 ? 33.343 6.126 -46.496 1.00 43.06 333 ALA A N 1
ATOM 2623 C CA . ALA A 1 333 ? 33.281 5.107 -47.546 1.00 43.06 333 ALA A CA 1
ATOM 2624 C C . ALA A 1 333 ? 34.420 4.061 -47.480 1.00 43.06 333 ALA A C 1
ATOM 2626 O O . ALA A 1 333 ? 34.316 3.003 -48.098 1.00 43.06 333 ALA A O 1
ATOM 2627 N N . ASN A 1 334 ? 35.472 4.313 -46.690 1.00 42.19 334 ASN A N 1
ATOM 2628 C CA . ASN A 1 334 ? 36.539 3.352 -46.403 1.00 42.19 334 ASN A CA 1
ATOM 2629 C C . ASN A 1 334 ? 36.213 2.409 -45.225 1.00 42.19 334 ASN A C 1
ATOM 2631 O O . ASN A 1 334 ? 36.843 1.359 -45.114 1.00 42.19 334 ASN A O 1
ATOM 2635 N N . ALA A 1 335 ? 35.211 2.706 -44.388 1.00 40.69 335 ALA A N 1
ATOM 2636 C CA . ALA A 1 335 ? 34.741 1.805 -43.328 1.00 40.69 335 ALA A CA 1
ATOM 2637 C C . ALA A 1 335 ? 33.905 0.634 -43.881 1.00 40.69 335 ALA A C 1
ATOM 2639 O O . ALA A 1 335 ? 33.979 -0.473 -43.349 1.00 40.69 335 ALA A O 1
ATOM 2640 N N . ARG A 1 336 ? 33.243 0.818 -45.040 1.00 44.41 336 ARG A N 1
ATOM 2641 C CA . ARG A 1 336 ? 32.638 -0.280 -45.830 1.00 44.41 336 ARG A CA 1
ATOM 2642 C C . ARG A 1 336 ? 33.646 -1.384 -46.189 1.00 44.41 336 ARG A C 1
ATOM 2644 O O . ARG A 1 336 ? 33.239 -2.513 -46.425 1.00 44.41 336 ARG A O 1
ATOM 2651 N N . LYS A 1 337 ? 34.956 -1.087 -46.196 1.00 45.38 337 LYS A N 1
ATOM 2652 C CA . LYS A 1 337 ? 36.045 -2.051 -46.453 1.00 45.38 337 LYS A CA 1
ATOM 2653 C C . LYS A 1 337 ? 36.541 -2.819 -45.219 1.00 45.38 337 LYS A C 1
ATOM 2655 O O . LYS A 1 337 ? 37.362 -3.714 -45.387 1.00 45.38 337 LYS A O 1
ATOM 2660 N N . LYS A 1 338 ? 36.076 -2.512 -44.001 1.00 46.19 338 LYS A N 1
ATOM 2661 C CA . LYS A 1 338 ? 36.400 -3.306 -42.795 1.00 46.19 338 LYS A CA 1
ATOM 2662 C C . LYS A 1 338 ? 35.380 -4.401 -42.488 1.00 46.19 338 LYS A C 1
ATOM 2664 O O . LYS A 1 338 ? 35.630 -5.225 -41.612 1.00 46.19 338 LYS A O 1
ATOM 2669 N N . HIS A 1 339 ? 34.280 -4.441 -43.231 1.00 54.94 339 HIS A N 1
ATOM 2670 C CA . HIS A 1 339 ? 33.315 -5.522 -43.169 1.00 54.94 339 HIS A CA 1
ATOM 2671 C C . HIS A 1 339 ? 33.618 -6.521 -44.290 1.00 54.94 339 HIS A C 1
ATOM 2673 O O . HIS A 1 339 ? 33.144 -6.390 -45.417 1.00 54.94 339 HIS A O 1
ATOM 2679 N N . ASP A 1 340 ? 34.520 -7.462 -44.017 1.00 59.59 340 ASP A N 1
ATOM 2680 C CA . ASP A 1 340 ? 34.964 -8.422 -45.025 1.00 59.59 340 ASP A CA 1
ATOM 2681 C C . ASP A 1 340 ? 33.786 -9.331 -45.424 1.00 59.59 340 ASP A C 1
ATOM 2683 O O . ASP A 1 340 ? 33.179 -9.974 -44.568 1.00 59.59 340 ASP A O 1
ATOM 2687 N N . ALA A 1 341 ? 33.479 -9.435 -46.722 1.00 63.09 341 ALA A N 1
ATOM 2688 C CA . ALA A 1 341 ? 32.523 -10.412 -47.254 1.00 63.09 341 ALA A CA 1
ATOM 2689 C C . ALA A 1 341 ? 32.872 -11.848 -46.811 1.00 63.09 341 ALA A C 1
ATOM 2691 O O . ALA A 1 341 ? 31.994 -12.707 -46.722 1.00 63.09 341 ALA A O 1
ATOM 2692 N N . LYS A 1 342 ? 34.145 -12.094 -46.466 1.00 69.12 342 LYS A N 1
ATOM 2693 C CA . LYS A 1 342 ? 34.607 -13.340 -45.847 1.00 69.12 342 LYS A CA 1
ATOM 2694 C C . LYS A 1 342 ? 34.016 -13.596 -44.459 1.00 69.12 342 LYS A C 1
ATOM 2696 O O . LYS A 1 342 ? 33.766 -14.755 -44.154 1.00 69.12 342 LYS A O 1
ATOM 2701 N N . ARG A 1 343 ? 33.759 -12.566 -43.639 1.00 73.12 343 ARG A N 1
ATOM 2702 C CA . ARG A 1 343 ? 33.156 -12.715 -42.297 1.00 73.12 343 ARG A CA 1
ATOM 2703 C C . ARG A 1 343 ? 31.730 -13.244 -42.403 1.00 73.12 343 ARG A C 1
ATOM 2705 O O . ARG A 1 343 ? 31.392 -14.239 -41.769 1.00 73.12 343 ARG A O 1
ATOM 2712 N N . ASP A 1 344 ? 30.927 -12.633 -43.268 1.00 70.88 344 ASP A N 1
ATOM 2713 C CA . ASP A 1 344 ? 29.545 -13.068 -43.502 1.00 70.88 344 ASP A CA 1
ATOM 2714 C C . ASP A 1 344 ? 29.482 -14.428 -44.184 1.00 70.88 344 ASP A C 1
ATOM 2716 O O . ASP A 1 344 ? 28.664 -15.268 -43.809 1.00 70.88 344 ASP A O 1
ATOM 2720 N N . ALA A 1 345 ? 30.367 -14.674 -45.155 1.00 75.31 345 ALA A N 1
ATOM 2721 C CA . ALA A 1 345 ? 30.485 -15.982 -45.787 1.00 75.31 345 ALA A CA 1
ATOM 2722 C C . ALA A 1 345 ? 30.875 -17.068 -44.772 1.00 75.31 345 ALA A C 1
ATOM 2724 O O . ALA A 1 345 ? 30.296 -18.153 -44.794 1.00 75.31 345 ALA A O 1
ATOM 2725 N N . TYR A 1 346 ? 31.794 -16.770 -43.846 1.00 80.06 346 TYR A N 1
ATOM 2726 C CA . TYR A 1 346 ? 32.189 -17.675 -42.772 1.00 80.06 346 TYR A CA 1
ATOM 2727 C C . TYR A 1 346 ? 31.021 -17.978 -41.831 1.00 80.06 346 TYR A C 1
ATOM 2729 O O . TYR A 1 346 ? 30.672 -19.145 -41.679 1.00 80.06 346 TYR A O 1
ATOM 2737 N N . LEU A 1 347 ? 30.353 -16.968 -41.265 1.00 81.31 347 LEU A N 1
ATOM 2738 C CA . LEU A 1 347 ? 29.219 -17.199 -40.360 1.00 81.31 347 LEU A CA 1
ATOM 2739 C C . LEU A 1 347 ? 28.089 -17.988 -41.045 1.00 81.31 347 LEU A C 1
ATOM 2741 O O . LEU A 1 347 ? 27.571 -18.948 -40.475 1.00 81.31 347 LEU A O 1
ATOM 2745 N N . ARG A 1 348 ? 27.769 -17.669 -42.306 1.00 82.19 348 ARG A N 1
ATOM 2746 C CA . ARG A 1 348 ? 26.766 -18.414 -43.088 1.00 82.19 348 ARG A CA 1
ATOM 2747 C C . ARG A 1 348 ? 27.196 -19.847 -43.395 1.00 82.19 348 ARG A C 1
ATOM 2749 O O . ARG A 1 348 ? 26.366 -20.746 -43.319 1.00 82.19 348 ARG A O 1
ATOM 2756 N N . SER A 1 349 ? 28.480 -20.086 -43.685 1.00 76.94 349 SER A N 1
ATOM 2757 C CA . SER A 1 349 ? 29.025 -21.445 -43.867 1.00 76.94 349 SER A CA 1
ATOM 2758 C C . SER A 1 349 ? 28.902 -22.315 -42.612 1.00 76.94 349 SER A C 1
ATOM 2760 O O . SER A 1 349 ? 28.835 -23.534 -42.722 1.00 76.94 349 SER A O 1
ATOM 2762 N N . GLN A 1 350 ? 28.820 -21.695 -41.428 1.00 78.81 350 GLN A N 1
ATOM 2763 C CA . GLN A 1 350 ? 28.553 -22.375 -40.156 1.00 78.81 350 GLN A CA 1
ATOM 2764 C C . GLN A 1 350 ? 27.049 -22.623 -39.917 1.00 78.81 350 GLN A C 1
ATOM 2766 O O . GLN A 1 350 ? 26.656 -23.083 -38.844 1.00 78.81 350 GLN A O 1
ATOM 2771 N N . GLY A 1 351 ? 26.196 -22.313 -40.902 1.00 82.00 351 GLY A N 1
ATOM 2772 C CA . GLY A 1 351 ? 24.744 -22.466 -40.827 1.00 82.00 351 GLY A CA 1
ATOM 2773 C C . GLY A 1 351 ? 24.048 -21.390 -39.992 1.00 82.00 351 GLY A C 1
ATOM 2774 O O . GLY A 1 351 ? 22.960 -21.643 -39.480 1.00 82.00 351 GLY A O 1
ATOM 2775 N N . LEU A 1 352 ? 24.675 -20.220 -39.811 1.00 86.69 352 LEU A N 1
ATOM 2776 C CA . LEU A 1 352 ? 24.125 -19.118 -39.021 1.00 86.69 352 LEU A CA 1
ATOM 2777 C C . LEU A 1 352 ? 23.381 -18.105 -39.898 1.00 86.69 352 LEU A C 1
ATOM 2779 O O . LEU A 1 352 ? 23.868 -17.690 -40.952 1.00 86.69 352 LEU A O 1
ATOM 2783 N N . THR A 1 353 ? 22.231 -17.651 -39.408 1.00 89.19 353 THR A N 1
ATOM 2784 C CA . THR A 1 353 ? 21.534 -16.463 -39.915 1.00 89.19 353 THR A CA 1
ATOM 2785 C C . THR A 1 353 ? 22.079 -15.238 -39.192 1.00 89.19 353 THR A C 1
ATOM 2787 O O . THR A 1 353 ? 22.203 -15.271 -37.972 1.00 89.19 353 THR A O 1
ATOM 2790 N N . VAL A 1 354 ? 22.412 -14.168 -39.916 1.00 87.62 354 VAL A N 1
ATOM 2791 C CA . VAL A 1 354 ? 22.950 -12.923 -39.338 1.00 87.62 354 VAL A CA 1
ATOM 2792 C C . VAL A 1 354 ? 21.984 -11.784 -39.645 1.00 87.62 354 VAL A C 1
ATOM 2794 O O . VAL A 1 354 ? 21.699 -11.537 -40.818 1.00 87.62 354 VAL A O 1
ATOM 2797 N N . VAL A 1 355 ? 21.503 -11.105 -38.603 1.00 88.12 355 VAL A N 1
ATOM 2798 C CA . VAL A 1 355 ? 20.647 -9.912 -38.686 1.00 88.12 355 VAL A CA 1
ATOM 2799 C C . VAL A 1 355 ? 21.380 -8.743 -38.037 1.00 88.12 355 VAL A C 1
ATOM 2801 O O . VAL A 1 355 ? 22.056 -8.921 -37.023 1.00 88.12 355 VAL A O 1
ATOM 2804 N N . ARG A 1 356 ? 21.279 -7.557 -38.639 1.00 86.31 356 ARG A N 1
ATOM 2805 C CA . ARG A 1 356 ? 21.996 -6.356 -38.199 1.00 86.31 356 ARG A CA 1
ATOM 2806 C C . ARG A 1 356 ? 21.038 -5.210 -37.972 1.00 86.31 356 ARG A C 1
ATOM 2808 O O . ARG A 1 356 ? 20.152 -4.982 -38.795 1.00 86.31 356 ARG A O 1
ATOM 2815 N N . PHE A 1 357 ? 21.271 -4.466 -36.902 1.00 84.19 357 PHE A N 1
ATOM 2816 C CA . PHE A 1 357 ? 20.499 -3.283 -36.569 1.00 84.19 357 PHE A CA 1
ATOM 2817 C C . PHE A 1 357 ? 21.429 -2.097 -36.367 1.00 84.19 357 PHE A C 1
ATOM 2819 O O . PHE A 1 357 ? 22.448 -2.208 -35.692 1.00 84.19 357 PHE A O 1
ATOM 2826 N N . GLU A 1 358 ? 21.066 -0.954 -36.941 1.00 81.62 358 GLU A N 1
ATOM 2827 C CA . GLU A 1 358 ? 21.746 0.302 -36.640 1.00 81.62 358 GLU A CA 1
ATOM 2828 C C . GLU A 1 358 ? 21.499 0.676 -35.176 1.00 81.62 358 GLU A C 1
ATOM 2830 O O . GLU A 1 358 ? 20.364 0.591 -34.701 1.00 81.62 358 GLU A O 1
ATOM 2835 N N . ASN A 1 359 ? 22.529 1.146 -34.472 1.00 77.19 359 ASN A N 1
ATOM 2836 C CA . ASN A 1 359 ? 22.431 1.519 -33.059 1.00 77.19 359 ASN A CA 1
ATOM 2837 C C . ASN A 1 359 ? 21.286 2.506 -32.795 1.00 77.19 359 ASN A C 1
ATOM 2839 O O . ASN A 1 359 ? 20.554 2.345 -31.825 1.00 77.19 359 ASN A O 1
ATOM 2843 N N . ALA A 1 360 ? 21.075 3.483 -33.684 1.00 71.44 360 ALA A N 1
ATOM 2844 C CA . ALA A 1 360 ? 19.958 4.420 -33.576 1.00 71.44 360 ALA A CA 1
ATOM 2845 C C . ALA A 1 360 ? 18.595 3.714 -33.668 1.00 71.44 360 ALA A C 1
ATOM 2847 O O . ALA A 1 360 ? 17.682 4.047 -32.922 1.00 71.44 360 ALA A O 1
ATOM 2848 N N . ARG A 1 361 ? 18.458 2.697 -34.528 1.00 75.69 361 ARG A N 1
ATOM 2849 C CA . ARG A 1 361 ? 17.227 1.901 -34.642 1.00 75.69 361 ARG A CA 1
ATOM 2850 C C . ARG A 1 361 ? 17.009 1.020 -33.413 1.00 75.69 361 ARG A C 1
ATOM 2852 O O . ARG A 1 361 ? 15.878 0.894 -32.965 1.00 75.69 361 ARG A O 1
ATOM 2859 N N . VAL A 1 362 ? 18.074 0.454 -32.844 1.00 74.50 362 VAL A N 1
ATOM 2860 C CA . VAL A 1 362 ? 17.997 -0.311 -31.587 1.00 74.50 362 VAL A CA 1
ATOM 2861 C C . VAL A 1 362 ? 17.560 0.568 -30.418 1.00 74.50 362 VAL A C 1
ATOM 2863 O O . VAL A 1 362 ? 16.845 0.082 -29.555 1.00 74.50 362 VAL A O 1
ATOM 2866 N N . LEU A 1 363 ? 17.978 1.835 -30.384 1.00 66.38 363 LEU A N 1
ATOM 2867 C CA . LEU A 1 363 ? 17.638 2.769 -29.308 1.00 66.38 363 LEU A CA 1
ATOM 2868 C C . LEU A 1 363 ? 16.257 3.420 -29.488 1.00 66.38 363 LEU A C 1
ATOM 2870 O O . LEU A 1 363 ? 15.571 3.649 -28.498 1.00 66.38 363 LEU A O 1
ATOM 2874 N N . ASN A 1 364 ? 15.850 3.701 -30.732 1.00 62.94 364 ASN A N 1
ATOM 2875 C CA . ASN A 1 364 ? 14.655 4.502 -31.028 1.00 62.94 364 ASN A CA 1
ATOM 2876 C C . ASN A 1 364 ? 13.442 3.678 -31.500 1.00 62.94 364 ASN A C 1
ATOM 2878 O O . ASN A 1 364 ? 12.323 4.181 -31.475 1.00 62.94 364 ASN A O 1
ATOM 2882 N N . ASP A 1 365 ? 13.639 2.439 -31.963 1.00 79.38 365 ASP A N 1
ATOM 2883 C CA . ASP A 1 365 ? 12.571 1.551 -32.461 1.00 79.38 365 ASP A CA 1
ATOM 2884 C C . ASP A 1 365 ? 12.797 0.099 -32.007 1.00 79.38 365 ASP A C 1
ATOM 2886 O O . ASP A 1 365 ? 12.753 -0.874 -32.772 1.00 79.38 365 ASP A O 1
ATOM 2890 N N . THR A 1 366 ? 13.082 -0.041 -30.714 1.00 71.88 366 THR A N 1
ATOM 2891 C CA . THR A 1 366 ? 13.425 -1.305 -30.061 1.00 71.88 366 THR A CA 1
ATOM 2892 C C . THR A 1 366 ? 12.367 -2.386 -30.283 1.00 71.88 366 THR A C 1
ATOM 2894 O O . THR A 1 366 ? 12.703 -3.546 -30.518 1.00 71.88 366 THR A O 1
ATOM 2897 N N . ASP A 1 367 ? 11.081 -2.026 -30.283 1.00 64.06 367 ASP A N 1
ATOM 2898 C CA . ASP A 1 367 ? 9.981 -2.974 -30.485 1.00 64.06 367 ASP A CA 1
ATOM 2899 C C . ASP A 1 367 ? 9.951 -3.556 -31.901 1.00 64.06 367 ASP A C 1
ATOM 2901 O O . ASP A 1 367 ? 9.670 -4.746 -32.085 1.00 64.06 367 ASP A O 1
ATOM 2905 N N . ALA A 1 368 ? 10.225 -2.752 -32.937 1.00 71.81 368 ALA A N 1
ATOM 2906 C CA . ALA A 1 368 ? 10.362 -3.287 -34.289 1.00 71.81 368 ALA A CA 1
ATOM 2907 C C . ALA A 1 368 ? 11.583 -4.202 -34.399 1.00 71.81 368 ALA A C 1
ATOM 2909 O O . ALA A 1 368 ? 11.478 -5.267 -35.009 1.00 71.81 368 ALA A O 1
ATOM 2910 N N . VAL A 1 369 ? 12.697 -3.834 -33.758 1.00 79.50 369 VAL A N 1
ATOM 2911 C CA . VAL A 1 369 ? 13.909 -4.663 -33.688 1.00 79.50 369 VAL A CA 1
ATOM 2912 C C . VAL A 1 369 ? 13.616 -6.013 -33.024 1.00 79.50 369 VAL A C 1
ATOM 2914 O O . VAL A 1 369 ? 13.930 -7.056 -33.594 1.00 79.50 369 VAL A O 1
ATOM 2917 N N . LEU A 1 370 ? 12.943 -6.034 -31.870 1.00 79.38 370 LEU A N 1
ATOM 2918 C CA . LEU A 1 370 ? 12.586 -7.276 -31.176 1.00 79.38 370 LEU A CA 1
ATOM 2919 C C . LEU A 1 370 ? 11.612 -8.141 -31.980 1.00 79.38 370 LEU A C 1
ATOM 2921 O O . LEU A 1 370 ? 11.780 -9.362 -32.023 1.00 79.38 370 LEU A O 1
ATOM 2925 N N . ARG A 1 371 ? 10.617 -7.536 -32.644 1.00 77.88 371 ARG A N 1
ATOM 2926 C CA . ARG A 1 371 ? 9.705 -8.265 -33.542 1.00 77.88 371 ARG A CA 1
ATOM 2927 C C . ARG A 1 371 ? 10.455 -8.904 -34.700 1.00 77.88 371 ARG A C 1
ATOM 2929 O O . ARG A 1 371 ? 10.201 -10.065 -35.005 1.00 77.88 371 ARG A O 1
ATOM 2936 N N . GLU A 1 372 ? 11.389 -8.178 -35.307 1.00 85.38 372 GLU A N 1
ATOM 2937 C CA . GLU A 1 372 ? 12.225 -8.683 -36.395 1.00 85.38 372 GLU A CA 1
ATOM 2938 C C . GLU A 1 372 ? 13.089 -9.861 -35.920 1.00 85.38 372 GLU A C 1
ATOM 2940 O O . GLU A 1 372 ? 13.038 -10.930 -36.525 1.00 85.38 372 GLU A O 1
ATOM 2945 N N . ILE A 1 373 ? 13.771 -9.737 -34.773 1.00 85.62 373 ILE A N 1
ATOM 2946 C CA . ILE A 1 373 ? 14.528 -10.843 -34.158 1.00 85.62 373 ILE A CA 1
ATOM 2947 C C . ILE A 1 373 ? 13.614 -12.047 -33.887 1.00 85.62 373 ILE A C 1
ATOM 2949 O O . ILE A 1 373 ? 13.992 -13.184 -34.177 1.00 85.62 373 ILE A O 1
ATOM 2953 N N . ALA A 1 374 ? 12.404 -11.818 -33.372 1.00 84.75 374 ALA A N 1
ATOM 2954 C CA . ALA A 1 374 ? 11.446 -12.875 -33.063 1.00 84.75 374 ALA A CA 1
ATOM 2955 C C . ALA A 1 374 ? 10.988 -13.658 -34.304 1.00 84.75 374 ALA A C 1
ATOM 2957 O O . ALA A 1 374 ? 10.731 -14.855 -34.186 1.00 84.75 374 ALA A O 1
ATOM 2958 N N . THR A 1 375 ? 10.952 -13.045 -35.497 1.00 87.00 375 THR A N 1
ATOM 2959 C CA . THR A 1 375 ? 10.615 -13.765 -36.745 1.00 87.00 375 THR A CA 1
ATOM 2960 C C . THR A 1 375 ? 11.596 -14.891 -37.082 1.00 87.00 375 THR A C 1
ATOM 2962 O O . THR A 1 375 ? 11.242 -15.826 -37.799 1.00 87.00 375 THR A O 1
ATOM 2965 N N . HIS A 1 376 ? 12.812 -14.833 -36.535 1.00 86.25 376 HIS A N 1
ATOM 2966 C CA . HIS A 1 376 ? 13.850 -15.840 -36.727 1.00 86.25 376 HIS A CA 1
ATOM 2967 C C . HIS A 1 376 ? 13.872 -16.911 -35.626 1.00 86.25 376 HIS A C 1
ATOM 2969 O O . HIS A 1 376 ? 14.674 -17.843 -35.704 1.00 86.25 376 HIS A O 1
ATOM 2975 N N . LEU A 1 377 ? 13.030 -16.800 -34.594 1.00 84.94 377 LEU A N 1
ATOM 2976 C CA . LEU A 1 377 ? 12.986 -17.752 -33.487 1.00 84.94 377 LEU A CA 1
ATOM 2977 C C . LEU A 1 377 ? 11.988 -18.889 -33.772 1.00 84.94 377 LEU A C 1
ATOM 2979 O O . LEU A 1 377 ? 10.923 -18.654 -34.345 1.00 84.94 377 LEU A O 1
ATOM 2983 N N . PRO A 1 378 ? 12.296 -20.139 -33.379 1.00 73.50 378 PRO A N 1
ATOM 2984 C CA . PRO A 1 378 ? 11.393 -21.260 -33.604 1.00 73.50 378 PRO A CA 1
ATOM 2985 C C . PRO A 1 378 ? 10.096 -21.096 -32.800 1.00 73.50 378 PRO A C 1
ATOM 2987 O O . PRO A 1 378 ? 10.122 -20.844 -31.596 1.00 73.50 378 PRO A O 1
ATOM 2990 N N . SER A 1 379 ? 8.948 -21.312 -33.448 1.00 53.41 379 SER A N 1
ATOM 2991 C CA . SER A 1 379 ? 7.665 -21.466 -32.756 1.00 53.41 379 SER A CA 1
ATOM 2992 C C . SER A 1 379 ? 7.728 -22.717 -31.871 1.00 53.41 379 SER A C 1
ATOM 2994 O O . SER A 1 379 ? 8.078 -23.795 -32.353 1.00 53.41 379 SER A O 1
ATOM 2996 N N . SER A 1 380 ? 7.425 -22.594 -30.576 1.00 38.38 380 SER A N 1
ATOM 2997 C CA . SER A 1 380 ? 7.501 -23.725 -29.636 1.00 38.38 380 SER A CA 1
ATOM 2998 C C . SER A 1 380 ? 6.698 -24.943 -30.135 1.00 38.38 380 SER A C 1
ATOM 3000 O O . SER A 1 380 ? 5.520 -24.794 -30.469 1.00 38.38 380 SER A O 1
ATOM 3002 N N . PRO A 1 381 ? 7.277 -26.160 -30.166 1.00 37.09 381 PRO A N 1
ATOM 3003 C CA . PRO A 1 381 ? 6.540 -27.354 -30.549 1.00 37.09 381 PRO A CA 1
ATOM 3004 C C . PRO A 1 381 ? 5.671 -27.857 -29.385 1.00 37.09 381 PRO A C 1
ATOM 3006 O O . PRO A 1 381 ? 6.183 -28.370 -28.394 1.00 37.09 381 PRO A O 1
ATOM 3009 N N . GLY A 1 382 ? 4.346 -27.784 -29.554 1.00 30.09 382 GLY A N 1
ATOM 3010 C CA . GLY A 1 382 ? 3.407 -28.747 -28.966 1.00 30.09 382 GLY A CA 1
ATOM 3011 C C . GLY A 1 382 ? 2.418 -28.236 -27.912 1.00 30.09 382 GLY A C 1
ATOM 3012 O O . GLY A 1 382 ? 2.629 -28.414 -26.718 1.00 30.09 382 GLY A O 1
ATOM 3013 N N . ARG A 1 383 ? 1.226 -27.819 -28.356 1.00 29.27 383 ARG A N 1
ATOM 3014 C CA . ARG A 1 383 ? -0.032 -28.205 -27.694 1.00 29.27 383 ARG A CA 1
ATOM 3015 C C . ARG A 1 383 ? -1.037 -28.578 -28.781 1.00 29.27 383 ARG A C 1
ATOM 3017 O O . ARG A 1 383 ? -1.349 -27.767 -29.646 1.00 29.27 383 ARG A O 1
ATOM 3024 N N . ARG A 1 384 ? -1.450 -29.849 -28.796 1.00 26.94 384 ARG A N 1
ATOM 3025 C CA . ARG A 1 384 ? -2.474 -30.362 -29.713 1.00 26.94 384 ARG A CA 1
ATOM 3026 C C . ARG A 1 384 ? -3.799 -29.644 -29.451 1.00 26.94 384 ARG A C 1
ATOM 3028 O O . ARG A 1 384 ? -4.150 -29.386 -28.304 1.00 26.94 384 ARG A O 1
ATOM 3035 N N . VAL A 1 385 ? -4.468 -29.340 -30.556 1.00 31.41 385 VAL A N 1
ATOM 3036 C CA . VAL A 1 385 ? -5.767 -28.679 -30.687 1.00 31.41 385 VAL A CA 1
ATOM 3037 C C . VAL A 1 385 ? -6.871 -29.547 -30.082 1.00 31.41 385 VAL A C 1
ATOM 3039 O O . VAL A 1 385 ? -6.920 -30.747 -30.347 1.00 31.41 385 VAL A O 1
ATOM 3042 N N . GLY A 1 386 ? -7.746 -28.919 -29.297 1.00 28.22 386 GLY A N 1
ATOM 3043 C CA . GLY A 1 386 ? -8.976 -29.507 -28.771 1.00 28.22 386 GLY A CA 1
ATOM 3044 C C . GLY A 1 386 ? -9.420 -28.823 -27.482 1.00 28.22 386 GLY A C 1
ATOM 3045 O O . GLY A 1 386 ? -9.108 -29.324 -26.409 1.00 28.22 386 GLY A O 1
ATOM 3046 N N . ASP A 1 387 ? -9.998 -27.625 -27.591 1.00 27.02 387 ASP A N 1
ATOM 3047 C CA . ASP A 1 387 ? -11.375 -27.289 -27.178 1.00 27.02 387 ASP A CA 1
ATOM 3048 C C . ASP A 1 387 ? -11.525 -25.755 -27.145 1.00 27.02 387 ASP A C 1
ATOM 3050 O O . ASP A 1 387 ? -10.687 -25.039 -26.586 1.00 27.02 387 ASP A O 1
ATOM 3054 N N . GLU A 1 388 ? -12.548 -25.242 -27.823 1.00 32.69 388 GLU A N 1
ATOM 3055 C CA . GLU A 1 388 ? -12.807 -23.813 -28.003 1.00 32.69 388 GLU A CA 1
ATOM 3056 C C . GLU A 1 388 ? -13.413 -23.211 -26.727 1.00 32.69 388 GLU A C 1
ATOM 3058 O O . GLU A 1 388 ? -14.622 -23.189 -26.528 1.00 32.69 388 GLU A O 1
ATOM 3063 N N . GLY A 1 389 ? -12.556 -22.678 -25.858 1.00 27.44 389 GLY A N 1
ATOM 3064 C CA . GLY A 1 389 ? -12.929 -21.717 -24.822 1.00 27.44 389 GLY A CA 1
ATOM 3065 C C . GLY A 1 389 ? -12.169 -20.421 -25.068 1.00 27.44 389 GLY A C 1
ATOM 3066 O O . GLY A 1 389 ? -10.941 -20.444 -25.107 1.00 27.44 389 GLY A O 1
ATOM 3067 N N . GLN A 1 390 ? -12.896 -19.322 -25.285 1.00 31.31 390 GLN A N 1
ATOM 3068 C CA . GLN A 1 390 ? -12.405 -17.974 -25.608 1.00 31.31 390 GLN A CA 1
ATOM 3069 C C . GLN A 1 390 ? -11.066 -17.630 -24.932 1.00 31.31 390 GLN A C 1
ATOM 3071 O O . GLN A 1 390 ? -11.007 -17.190 -23.784 1.00 31.31 390 GLN A O 1
ATOM 3076 N N . GLN A 1 391 ? -9.971 -17.805 -25.673 1.00 25.77 391 GLN A N 1
ATOM 3077 C CA . GLN A 1 391 ? -8.662 -17.304 -25.282 1.00 25.77 391 GLN A CA 1
ATOM 3078 C C . GLN A 1 391 ? -8.652 -15.801 -25.538 1.00 25.77 391 GLN A C 1
ATOM 3080 O O . GLN A 1 391 ? -8.650 -15.353 -26.685 1.00 25.77 391 GLN A O 1
ATOM 3085 N N . ARG A 1 392 ? -8.649 -15.014 -24.457 1.00 25.91 392 ARG A N 1
ATOM 3086 C CA . ARG A 1 392 ? -8.269 -13.601 -24.528 1.00 25.91 392 ARG A CA 1
ATOM 3087 C C . ARG A 1 392 ? -6.878 -13.512 -25.181 1.00 25.91 392 ARG A C 1
ATOM 3089 O O . ARG A 1 392 ? -5.992 -14.280 -24.794 1.00 25.91 392 ARG A O 1
ATOM 3096 N N . PRO A 1 393 ? -6.662 -12.619 -26.161 1.00 25.95 393 PRO A N 1
ATOM 3097 C CA . PRO A 1 393 ? -5.356 -12.471 -26.788 1.00 25.95 393 PRO A CA 1
ATOM 3098 C C . PRO A 1 393 ? -4.334 -12.016 -25.737 1.00 25.95 393 PRO A C 1
ATOM 3100 O O . PRO A 1 393 ? -4.577 -11.051 -25.015 1.00 25.95 393 PRO A O 1
ATOM 3103 N N . ARG A 1 394 ? -3.192 -12.711 -25.638 1.00 24.28 394 ARG A N 1
ATOM 3104 C CA . ARG A 1 394 ? -2.034 -12.242 -24.857 1.00 24.28 394 ARG A CA 1
ATOM 3105 C C . ARG A 1 394 ? -1.543 -10.923 -25.472 1.00 24.28 394 ARG A C 1
ATOM 3107 O O . ARG A 1 394 ? -1.186 -10.949 -26.652 1.00 24.28 394 ARG A O 1
ATOM 3114 N N . PRO A 1 395 ? -1.488 -9.804 -24.728 1.00 29.80 395 PRO A N 1
ATOM 3115 C CA . PRO A 1 395 ? -0.920 -8.579 -25.260 1.00 29.80 395 PRO A CA 1
ATOM 3116 C C . PRO A 1 395 ? 0.586 -8.741 -25.477 1.00 29.80 395 PRO A C 1
ATOM 3118 O O . PRO A 1 395 ? 1.328 -9.200 -24.609 1.00 29.80 395 PRO A O 1
ATOM 3121 N N . THR A 1 396 ? 1.013 -8.355 -26.670 1.00 35.22 396 THR A N 1
ATOM 3122 C CA . THR A 1 396 ? 2.366 -7.942 -27.040 1.00 35.22 396 THR A CA 1
ATOM 3123 C C . THR A 1 396 ? 2.899 -6.952 -25.991 1.00 35.22 396 THR A C 1
ATOM 3125 O O . THR A 1 396 ? 2.228 -5.958 -25.761 1.00 35.22 396 THR A O 1
ATOM 3128 N N . ALA A 1 397 ? 4.048 -7.236 -25.356 1.00 39.97 397 ALA A N 1
ATOM 3129 C CA . ALA A 1 397 ? 4.721 -6.412 -24.330 1.00 39.97 397 ALA A CA 1
ATOM 3130 C C . ALA A 1 397 ? 3.777 -5.776 -23.279 1.00 39.97 397 ALA A C 1
ATOM 3132 O O . ALA A 1 397 ? 3.279 -4.668 -23.456 1.00 39.97 397 ALA A O 1
ATOM 3133 N N . ALA A 1 398 ? 3.525 -6.475 -22.167 1.00 54.47 398 ALA A N 1
ATOM 3134 C CA . ALA A 1 398 ? 2.688 -5.944 -21.090 1.00 54.47 398 ALA A CA 1
ATOM 3135 C C . ALA A 1 398 ? 3.268 -4.631 -20.531 1.00 54.47 398 ALA A C 1
ATOM 3137 O O . ALA A 1 398 ? 4.442 -4.575 -20.167 1.00 54.47 398 ALA A O 1
ATOM 3138 N N . LEU A 1 399 ? 2.433 -3.592 -20.442 1.00 77.94 399 LEU A N 1
ATOM 3139 C CA . LEU A 1 399 ? 2.781 -2.328 -19.794 1.00 77.94 399 LEU A CA 1
ATOM 3140 C C . LEU A 1 399 ? 3.086 -2.600 -18.311 1.00 77.94 399 LEU A C 1
ATOM 3142 O O . LEU A 1 399 ? 2.278 -3.235 -17.620 1.00 77.94 399 LEU A O 1
ATOM 3146 N N . GLU A 1 400 ? 4.232 -2.142 -17.793 1.00 86.75 400 GLU A N 1
ATOM 3147 C CA . GLU A 1 400 ? 4.568 -2.379 -16.381 1.00 86.75 400 GLU A CA 1
ATOM 3148 C C . GLU A 1 400 ? 3.549 -1.708 -15.452 1.00 86.75 400 GLU A C 1
ATOM 3150 O O . GLU A 1 400 ? 3.242 -2.263 -14.398 1.00 86.75 400 GLU A O 1
ATOM 3155 N N . LEU A 1 401 ? 2.969 -0.567 -15.851 1.00 89.00 401 LEU A N 1
ATOM 3156 C CA . LEU A 1 401 ? 1.912 0.094 -15.079 1.00 89.00 401 LEU A CA 1
ATOM 3157 C C . LEU A 1 401 ? 0.653 -0.765 -14.979 1.00 89.00 401 LEU A C 1
ATOM 3159 O O . LEU A 1 401 ? 0.090 -0.905 -13.898 1.00 89.00 401 LEU A O 1
ATOM 3163 N N . GLN A 1 402 ? 0.249 -1.386 -16.086 1.00 89.31 402 GLN A N 1
ATOM 3164 C CA . GLN A 1 402 ? -0.885 -2.306 -16.115 1.00 89.31 402 GLN A CA 1
ATOM 3165 C C . GLN A 1 402 ? -0.625 -3.515 -15.211 1.00 89.31 402 GLN A C 1
ATOM 3167 O O . GLN A 1 402 ? -1.461 -3.880 -14.384 1.00 89.31 402 GLN A O 1
ATOM 3172 N N . THR A 1 403 ? 0.569 -4.101 -15.333 1.00 87.19 403 THR A N 1
ATOM 3173 C CA . THR A 1 403 ? 1.014 -5.238 -14.515 1.00 87.19 403 THR A CA 1
ATOM 3174 C C . THR A 1 403 ? 1.031 -4.879 -13.033 1.00 87.19 403 THR A C 1
ATOM 3176 O O . THR A 1 403 ? 0.635 -5.684 -12.196 1.00 87.19 403 THR A O 1
ATOM 3179 N N . LEU A 1 404 ? 1.466 -3.668 -12.687 1.00 93.38 404 LEU A N 1
ATOM 3180 C CA . LEU A 1 404 ? 1.440 -3.165 -11.320 1.00 93.38 404 LEU A CA 1
ATOM 3181 C C . LEU A 1 404 ? 0.002 -2.955 -10.847 1.00 93.38 404 LEU A C 1
ATOM 3183 O O . LEU A 1 404 ? -0.314 -3.368 -9.735 1.00 93.38 404 LEU A O 1
ATOM 3187 N N . ILE A 1 405 ? -0.877 -2.379 -11.673 1.00 94.44 405 ILE A N 1
ATOM 3188 C CA . ILE A 1 405 ? -2.262 -2.105 -11.284 1.00 94.44 405 ILE A CA 1
ATOM 3189 C C . ILE A 1 405 ? -3.029 -3.391 -10.986 1.00 94.44 405 ILE A C 1
ATOM 3191 O O . ILE A 1 405 ? -3.478 -3.571 -9.855 1.00 94.44 405 ILE A O 1
ATOM 3195 N N . TYR A 1 406 ? -3.079 -4.340 -11.921 1.00 89.56 406 TYR A N 1
ATOM 3196 C CA . TYR A 1 406 ? -3.676 -5.651 -11.638 1.00 89.56 406 TYR A CA 1
ATOM 3197 C C . TYR A 1 406 ? -2.886 -6.437 -10.592 1.00 89.56 406 TYR A C 1
ATOM 3199 O O . TYR A 1 406 ? -3.447 -7.260 -9.876 1.00 89.56 406 TYR A O 1
ATOM 3207 N N . GLY A 1 407 ? -1.576 -6.206 -10.519 1.00 88.12 407 GLY A N 1
ATOM 3208 C CA . GLY A 1 407 ? -0.622 -6.849 -9.625 1.00 88.12 407 GLY A CA 1
ATOM 3209 C C . GLY A 1 407 ? -0.852 -6.551 -8.148 1.00 88.12 407 GLY A C 1
ATOM 3210 O O . GLY A 1 407 ? -0.834 -7.471 -7.329 1.00 88.12 407 GLY A O 1
ATOM 3211 N N . VAL A 1 408 ? -1.051 -5.273 -7.840 1.00 94.56 408 VAL A N 1
ATOM 3212 C CA . VAL A 1 408 ? -1.046 -4.691 -6.493 1.00 94.56 408 VAL A CA 1
ATOM 3213 C C . VAL A 1 408 ? -2.444 -4.266 -6.064 1.00 94.56 408 VAL A C 1
ATOM 3215 O O . VAL A 1 408 ? -2.806 -4.498 -4.914 1.00 94.56 408 VAL A O 1
ATOM 3218 N N . PHE A 1 409 ? -3.207 -3.641 -6.964 1.00 97.25 409 PHE A N 1
ATOM 3219 C CA . PHE A 1 409 ? -4.486 -3.002 -6.652 1.00 97.25 409 PHE A CA 1
ATOM 3220 C C . PHE A 1 409 ? -5.705 -3.877 -6.954 1.00 97.25 409 PHE A C 1
ATOM 3222 O O . PHE A 1 409 ? -6.834 -3.420 -6.827 1.00 97.25 409 PHE A O 1
ATOM 3229 N N . GLU A 1 410 ? -5.519 -5.153 -7.298 1.00 95.94 410 GLU A N 1
ATOM 3230 C CA . GLU A 1 410 ? -6.602 -6.116 -7.100 1.00 95.94 410 GLU A CA 1
ATOM 3231 C C . GLU A 1 410 ? -6.989 -6.100 -5.609 1.00 95.94 410 GLU A C 1
ATOM 3233 O O . GLU A 1 410 ? -6.116 -6.113 -4.737 1.00 95.94 410 GLU A O 1
ATOM 3238 N N . LYS A 1 411 ? -8.290 -5.986 -5.322 1.00 96.81 411 LYS A N 1
ATOM 3239 C CA . LYS A 1 411 ? -8.820 -5.618 -4.004 1.00 96.81 411 LYS A CA 1
ATOM 3240 C C . LYS A 1 411 ? -8.290 -6.518 -2.890 1.00 96.81 411 LYS A C 1
ATOM 3242 O O . LYS A 1 411 ? -7.807 -6.004 -1.880 1.00 96.81 411 LYS A O 1
ATOM 3247 N N . GLU A 1 412 ? -8.308 -7.839 -3.065 1.00 93.56 412 GLU A N 1
ATOM 3248 C CA . GLU A 1 412 ? -7.789 -8.748 -2.040 1.00 93.56 412 GLU A CA 1
ATOM 3249 C C . GLU A 1 412 ? -6.283 -8.603 -1.848 1.00 93.56 412 GLU A C 1
ATOM 3251 O O . GLU A 1 412 ? -5.791 -8.598 -0.715 1.00 93.56 412 GLU A O 1
ATOM 3256 N N . ARG A 1 413 ? -5.524 -8.508 -2.944 1.00 93.94 413 ARG A N 1
ATOM 3257 C CA . ARG A 1 413 ? -4.071 -8.331 -2.868 1.00 93.94 413 ARG A CA 1
ATOM 3258 C C . ARG A 1 413 ? -3.699 -7.021 -2.196 1.00 93.94 413 ARG A C 1
ATOM 3260 O O . ARG A 1 413 ? -2.778 -7.028 -1.379 1.00 93.94 413 ARG A O 1
ATOM 3267 N N . PHE A 1 414 ? -4.421 -5.939 -2.472 1.00 97.69 414 PHE A N 1
ATOM 3268 C CA . PHE A 1 414 ? -4.179 -4.657 -1.826 1.00 97.69 414 PHE A CA 1
ATOM 3269 C C . PHE A 1 414 ? -4.465 -4.737 -0.326 1.00 97.69 414 PHE A C 1
ATOM 3271 O O . PHE A 1 414 ? -3.620 -4.342 0.472 1.00 97.69 414 PHE A O 1
ATOM 3278 N N . LEU A 1 415 ? -5.583 -5.346 0.086 1.00 96.19 415 LEU A N 1
ATOM 3279 C CA . LEU A 1 415 ? -5.879 -5.577 1.506 1.00 96.19 415 LEU A CA 1
ATOM 3280 C C . LEU A 1 415 ? -4.808 -6.439 2.191 1.00 96.19 415 LEU A C 1
ATOM 3282 O O . LEU A 1 415 ? -4.336 -6.082 3.272 1.00 96.19 415 LEU A O 1
ATOM 3286 N N . LYS A 1 416 ? -4.355 -7.523 1.548 1.00 93.31 416 LYS A N 1
ATOM 3287 C CA . LYS A 1 416 ? -3.246 -8.358 2.045 1.00 93.31 416 LYS A CA 1
ATOM 3288 C C . LYS A 1 416 ? -1.963 -7.538 2.186 1.00 93.31 416 LYS A C 1
ATOM 3290 O O . LYS A 1 416 ? -1.275 -7.665 3.198 1.00 93.31 416 LYS A O 1
ATOM 3295 N N . LEU A 1 417 ? -1.649 -6.688 1.204 1.00 95.25 417 LEU A N 1
ATOM 3296 C CA . LEU A 1 417 ? -0.476 -5.814 1.217 1.00 95.25 417 LEU A CA 1
ATOM 3297 C C . LEU A 1 417 ? -0.508 -4.855 2.414 1.00 95.25 417 LEU A C 1
ATOM 3299 O O . LEU A 1 417 ? 0.470 -4.764 3.155 1.00 95.25 417 LEU A O 1
ATOM 3303 N N . LEU A 1 418 ? -1.650 -4.194 2.623 1.00 95.38 418 LEU A N 1
ATOM 3304 C CA . LEU A 1 418 ? -1.886 -3.275 3.736 1.00 95.38 418 LEU A CA 1
ATOM 3305 C C . LEU A 1 418 ? -1.777 -3.970 5.099 1.00 95.38 418 LEU A C 1
ATOM 3307 O O . LEU A 1 418 ? -1.179 -3.414 6.013 1.00 95.38 418 LEU A O 1
ATOM 3311 N N . LEU A 1 419 ? -2.339 -5.172 5.239 1.00 92.44 419 LEU A N 1
ATOM 3312 C CA . LEU A 1 419 ? -2.417 -5.877 6.519 1.00 92.44 419 LEU A CA 1
ATOM 3313 C C . LEU A 1 419 ? -1.104 -6.575 6.909 1.00 92.44 4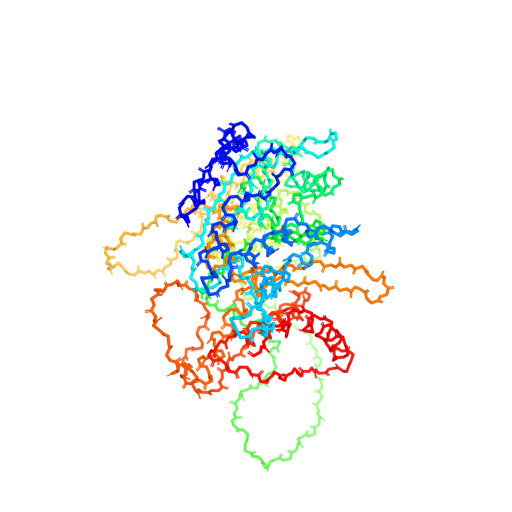19 LEU A C 1
ATOM 3315 O O . LEU A 1 419 ? -0.759 -6.622 8.091 1.00 92.44 419 LEU A O 1
ATOM 3319 N N . HIS A 1 420 ? -0.374 -7.135 5.937 1.00 90.88 420 HIS A N 1
ATOM 3320 C CA . HIS A 1 420 ? 0.724 -8.070 6.218 1.00 90.88 420 HIS A CA 1
ATOM 3321 C C . HIS A 1 420 ? 2.093 -7.658 5.680 1.00 90.88 420 HIS A C 1
ATOM 3323 O O . HIS A 1 420 ? 3.093 -8.218 6.123 1.00 90.88 420 HIS A O 1
ATOM 3329 N N . PHE A 1 421 ? 2.169 -6.726 4.729 1.00 94.00 421 PHE A N 1
ATOM 3330 C CA . PHE A 1 421 ? 3.383 -6.502 3.933 1.00 94.00 421 PHE A CA 1
ATOM 3331 C C . PHE A 1 421 ? 3.937 -5.078 4.026 1.00 94.00 421 PHE A C 1
ATOM 3333 O O . PHE A 1 421 ? 4.738 -4.660 3.186 1.00 94.00 421 PHE A O 1
ATOM 3340 N N . ILE A 1 422 ? 3.545 -4.351 5.072 1.00 93.69 422 ILE A N 1
ATOM 3341 C CA . ILE A 1 422 ? 4.098 -3.050 5.435 1.00 93.69 422 ILE A CA 1
ATOM 3342 C C . ILE A 1 422 ? 4.632 -3.127 6.865 1.00 93.69 422 ILE A C 1
ATOM 3344 O O . ILE A 1 422 ? 3.937 -3.566 7.780 1.00 93.69 422 ILE A O 1
ATOM 3348 N N . VAL A 1 423 ? 5.880 -2.700 7.056 1.00 91.00 423 VAL A N 1
ATOM 3349 C CA . VAL A 1 423 ? 6.528 -2.641 8.373 1.00 91.00 423 VAL A CA 1
ATOM 3350 C C . VAL A 1 423 ? 7.264 -1.322 8.566 1.00 91.00 423 VAL A C 1
ATOM 3352 O O . VAL A 1 423 ? 7.700 -0.697 7.602 1.00 91.00 423 VAL A O 1
ATOM 3355 N N . PHE A 1 424 ? 7.403 -0.898 9.817 1.00 90.69 424 PHE A N 1
ATOM 3356 C CA . PHE A 1 424 ? 8.172 0.274 10.219 1.00 90.69 424 PHE A CA 1
ATOM 3357 C C . PHE A 1 424 ? 9.332 -0.160 11.108 1.00 90.69 424 PHE A C 1
ATOM 3359 O O . PHE A 1 424 ? 9.112 -0.598 12.236 1.00 90.69 424 PHE A O 1
ATOM 3366 N N . GLU A 1 425 ? 10.549 -0.032 10.592 1.00 86.12 425 GLU A N 1
ATOM 3367 C CA . GLU A 1 425 ? 11.797 -0.316 11.294 1.00 86.12 425 GLU A CA 1
ATOM 3368 C C . GLU A 1 425 ? 12.375 0.976 11.863 1.00 86.12 425 GLU A C 1
ATOM 3370 O O . GLU A 1 425 ? 12.454 1.984 11.169 1.00 86.12 425 GLU A O 1
ATOM 3375 N N . GLU A 1 426 ? 12.762 0.950 13.131 1.00 85.69 426 GLU A N 1
ATOM 3376 C CA . GLU A 1 426 ? 13.449 2.058 13.784 1.00 85.69 426 GLU A CA 1
ATOM 3377 C C . GLU A 1 426 ? 14.933 1.716 13.882 1.00 85.69 426 GLU A C 1
ATOM 3379 O O . GLU A 1 426 ? 15.301 0.659 14.408 1.00 85.69 426 GLU A O 1
ATOM 3384 N N . ASP A 1 427 ? 15.766 2.584 13.319 1.00 82.62 427 ASP A N 1
ATOM 3385 C CA . ASP A 1 427 ? 17.215 2.482 13.386 1.00 82.62 427 ASP A CA 1
ATOM 3386 C C . ASP A 1 427 ? 17.667 2.704 14.834 1.00 82.62 427 ASP A C 1
ATOM 3388 O O . ASP A 1 427 ? 17.330 3.709 15.461 1.00 82.62 427 ASP A O 1
ATOM 3392 N N . ALA A 1 428 ? 18.398 1.734 15.382 1.00 76.12 428 ALA A N 1
ATOM 3393 C CA . ALA A 1 428 ? 18.736 1.714 16.802 1.00 76.12 428 ALA A CA 1
ATOM 3394 C C . ALA A 1 428 ? 19.720 2.824 17.206 1.00 76.12 428 ALA A C 1
ATOM 3396 O O . ALA A 1 428 ? 19.707 3.247 18.360 1.00 76.12 428 ALA A O 1
ATOM 3397 N N . ASP A 1 429 ? 20.550 3.290 16.271 1.00 80.88 429 ASP A N 1
ATOM 3398 C CA . ASP A 1 429 ? 21.606 4.262 16.548 1.00 80.88 429 ASP A CA 1
ATOM 3399 C C . ASP A 1 429 ? 21.102 5.698 16.372 1.00 80.88 429 ASP A C 1
ATOM 3401 O O . ASP A 1 429 ? 21.452 6.599 17.135 1.00 80.88 429 ASP A O 1
ATOM 3405 N N . THR A 1 430 ? 20.267 5.921 15.358 1.00 86.06 430 THR A N 1
ATOM 3406 C CA . THR A 1 430 ? 19.795 7.255 14.961 1.00 86.06 430 THR A CA 1
ATOM 3407 C C . THR A 1 430 ? 18.368 7.560 15.414 1.00 86.06 430 THR A C 1
ATOM 3409 O O . THR A 1 430 ? 17.967 8.724 15.402 1.00 86.06 430 THR A O 1
ATOM 3412 N N . GLY A 1 431 ? 17.580 6.542 15.777 1.00 84.19 431 GLY A N 1
ATOM 3413 C CA . GLY A 1 431 ? 16.137 6.666 16.009 1.00 84.19 431 GLY A CA 1
ATOM 3414 C C . GLY A 1 431 ? 15.341 6.965 14.732 1.00 84.19 431 GLY A C 1
ATOM 3415 O O . GLY A 1 431 ? 14.161 7.320 14.798 1.00 84.19 431 GLY A O 1
ATOM 3416 N N . ALA A 1 432 ? 15.972 6.87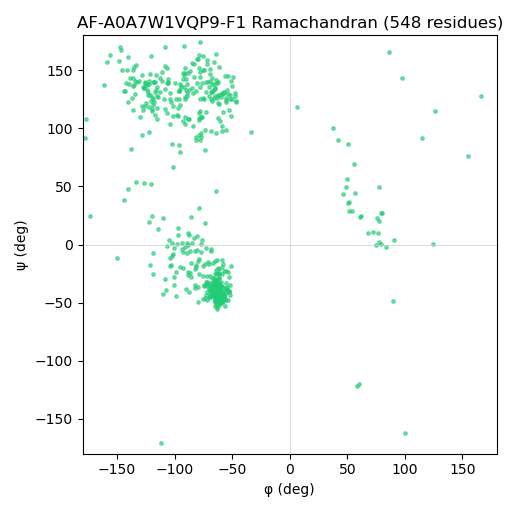4 13.554 1.00 86.94 432 ALA A N 1
ATOM 3417 C CA . ALA A 1 432 ? 15.312 7.129 12.285 1.00 86.94 432 ALA A CA 1
ATOM 3418 C C . ALA A 1 432 ? 14.286 6.031 11.988 1.00 86.94 432 ALA A C 1
ATOM 3420 O O . ALA A 1 432 ? 14.570 4.838 12.073 1.00 86.94 432 ALA A O 1
ATOM 3421 N N . LEU A 1 433 ? 13.077 6.443 11.615 1.00 90.25 433 LEU A N 1
ATOM 3422 C CA . LEU A 1 433 ? 11.992 5.525 11.302 1.00 90.25 433 LEU A CA 1
ATOM 3423 C C . LEU A 1 433 ? 11.917 5.282 9.790 1.00 90.25 433 LEU A C 1
ATOM 3425 O O . LEU A 1 433 ? 11.754 6.219 9.006 1.00 90.25 433 LEU A O 1
ATOM 3429 N N . HIS A 1 434 ? 11.971 4.018 9.388 1.00 91.44 434 HIS A N 1
ATOM 3430 C CA . HIS A 1 434 ? 11.920 3.561 8.006 1.00 91.44 434 HIS A CA 1
ATOM 3431 C C . HIS A 1 434 ? 10.659 2.735 7.766 1.00 91.44 434 HIS A C 1
ATOM 3433 O O . HIS A 1 434 ? 10.477 1.662 8.331 1.00 91.44 434 HIS A O 1
ATOM 3439 N N . LYS A 1 435 ? 9.788 3.213 6.878 1.00 94.50 435 LYS A N 1
ATOM 3440 C CA . LYS A 1 435 ? 8.670 2.441 6.342 1.00 94.50 435 LYS A CA 1
ATOM 3441 C C . LYS A 1 435 ? 9.155 1.541 5.210 1.00 94.50 435 LYS A C 1
ATOM 3443 O O . LYS A 1 435 ? 9.784 2.004 4.261 1.00 94.50 435 LYS A O 1
ATOM 3448 N N . ILE A 1 436 ? 8.784 0.273 5.246 1.00 93.12 436 ILE A N 1
ATOM 3449 C CA . ILE A 1 436 ? 9.180 -0.743 4.273 1.00 93.12 436 ILE A CA 1
ATOM 3450 C C . ILE A 1 436 ? 7.917 -1.406 3.737 1.00 93.12 436 ILE A C 1
ATOM 3452 O O . ILE A 1 436 ? 7.017 -1.744 4.502 1.00 93.12 436 ILE A O 1
ATOM 3456 N N . ILE A 1 437 ? 7.861 -1.578 2.419 1.00 94.12 437 ILE A N 1
ATOM 3457 C CA . ILE A 1 437 ? 6.816 -2.323 1.714 1.00 94.12 437 ILE A CA 1
ATOM 3458 C C . ILE A 1 437 ? 7.457 -3.526 1.022 1.00 94.12 437 ILE A C 1
ATOM 3460 O O . ILE A 1 437 ? 8.573 -3.423 0.508 1.00 94.12 437 ILE A O 1
ATOM 3464 N N . ALA A 1 438 ? 6.786 -4.675 1.044 1.00 92.00 438 ALA A N 1
ATOM 3465 C CA . ALA A 1 438 ? 7.319 -5.894 0.449 1.00 92.00 438 ALA A CA 1
ATOM 3466 C C . ALA A 1 438 ? 7.502 -5.770 -1.073 1.00 92.00 438 ALA A C 1
ATOM 3468 O O . ALA A 1 438 ? 6.654 -5.226 -1.780 1.00 92.00 438 ALA A O 1
ATOM 3469 N N . GLY A 1 439 ? 8.588 -6.345 -1.592 1.00 88.69 439 GLY A N 1
ATOM 3470 C CA . GLY A 1 439 ? 8.741 -6.575 -3.029 1.00 88.69 439 GLY A CA 1
ATOM 3471 C C . GLY A 1 439 ? 7.828 -7.702 -3.523 1.00 88.69 439 GLY A C 1
ATOM 3472 O O . GLY A 1 439 ? 7.436 -8.572 -2.742 1.00 88.69 439 GLY A O 1
ATOM 3473 N N . TYR A 1 440 ? 7.542 -7.738 -4.831 1.00 87.56 440 TYR A N 1
ATOM 3474 C CA . TYR A 1 440 ? 6.634 -8.733 -5.428 1.00 87.56 440 TYR A CA 1
ATOM 3475 C C . TYR A 1 440 ? 7.023 -10.181 -5.069 1.00 87.56 440 TYR A C 1
ATOM 3477 O O . TYR A 1 440 ? 6.167 -10.994 -4.725 1.00 87.56 440 TYR A O 1
ATOM 3485 N N . HIS A 1 441 ? 8.324 -10.505 -5.066 1.00 84.25 441 HIS A N 1
ATOM 3486 C CA . HIS A 1 441 ? 8.819 -11.842 -4.729 1.00 84.25 441 HIS A CA 1
ATOM 3487 C C . HIS A 1 441 ? 8.538 -12.212 -3.273 1.00 84.25 441 HIS A C 1
ATOM 3489 O O . HIS A 1 441 ? 8.180 -13.351 -3.000 1.00 84.25 441 HIS A O 1
ATOM 3495 N N . GLN A 1 442 ? 8.646 -11.255 -2.347 1.00 89.69 442 GLN A N 1
ATOM 3496 C CA . GLN A 1 442 ? 8.329 -11.463 -0.932 1.00 89.69 442 GLN A CA 1
ATOM 3497 C C . GLN A 1 442 ? 6.822 -11.638 -0.741 1.00 89.69 442 GLN A C 1
ATOM 3499 O O . GLN A 1 442 ? 6.409 -12.573 -0.064 1.00 89.69 442 GLN A O 1
ATOM 3504 N N . PHE A 1 443 ? 6.012 -10.786 -1.378 1.00 90.88 443 PHE A N 1
ATOM 3505 C CA . PHE A 1 443 ? 4.552 -10.872 -1.332 1.00 90.88 443 PHE A CA 1
ATOM 3506 C C . PHE A 1 443 ? 4.055 -12.247 -1.794 1.00 90.88 443 PHE A C 1
ATOM 3508 O O . PHE A 1 443 ? 3.329 -12.938 -1.078 1.00 90.88 443 PHE A O 1
ATOM 3515 N N . HIS A 1 444 ? 4.491 -12.681 -2.975 1.00 85.75 444 HIS A N 1
ATOM 3516 C CA . HIS A 1 444 ? 4.071 -13.956 -3.543 1.00 85.75 444 HIS A CA 1
ATOM 3517 C C . HIS A 1 444 ? 4.629 -15.162 -2.778 1.00 85.75 444 HIS A C 1
ATOM 3519 O O . HIS A 1 444 ? 3.872 -16.086 -2.483 1.00 85.75 444 HIS A O 1
ATOM 3525 N N . ALA A 1 445 ? 5.917 -15.155 -2.415 1.00 87.00 445 ALA A N 1
ATOM 3526 C CA . ALA A 1 445 ? 6.529 -16.272 -1.697 1.00 87.00 445 ALA A CA 1
ATOM 3527 C C . ALA A 1 445 ? 5.906 -16.485 -0.313 1.00 87.00 445 ALA A C 1
ATOM 3529 O O . ALA A 1 445 ? 5.686 -17.623 0.085 1.00 87.00 445 ALA A O 1
ATOM 3530 N N . VAL A 1 446 ? 5.596 -15.407 0.411 1.00 90.75 446 VAL A N 1
ATOM 3531 C CA . VAL A 1 446 ? 4.996 -15.490 1.749 1.00 90.75 446 VAL A CA 1
ATOM 3532 C C . VAL A 1 446 ? 3.562 -15.998 1.690 1.00 90.75 446 VAL A C 1
ATOM 3534 O O . VAL A 1 446 ? 3.212 -16.873 2.475 1.00 90.75 446 VAL A O 1
ATOM 3537 N N . ASN A 1 447 ? 2.741 -15.486 0.767 1.00 90.12 447 ASN A N 1
ATOM 3538 C CA . ASN A 1 447 ? 1.370 -15.974 0.607 1.00 90.12 447 ASN A CA 1
ATOM 3539 C C . ASN A 1 447 ? 1.358 -17.473 0.277 1.00 90.12 447 ASN A C 1
ATOM 3541 O O . ASN A 1 447 ? 0.706 -18.243 0.978 1.00 90.12 447 ASN A O 1
ATOM 3545 N N . ALA A 1 448 ? 2.175 -17.888 -0.696 1.00 86.12 448 ALA A N 1
ATOM 3546 C CA . ALA A 1 448 ? 2.361 -19.292 -1.047 1.00 86.12 448 ALA A CA 1
ATOM 3547 C C . ALA A 1 448 ? 2.837 -20.138 0.145 1.00 86.12 448 ALA A C 1
ATOM 3549 O O . ALA A 1 448 ? 2.314 -21.222 0.388 1.00 86.12 448 ALA A O 1
ATOM 3550 N N . ALA A 1 449 ? 3.820 -19.644 0.903 1.00 90.38 449 ALA A N 1
ATOM 3551 C CA . ALA A 1 449 ? 4.370 -20.363 2.043 1.00 90.38 449 ALA A CA 1
ATOM 3552 C C . ALA A 1 449 ? 3.342 -20.546 3.165 1.00 90.38 449 ALA A C 1
ATOM 3554 O O . ALA A 1 449 ? 3.284 -21.624 3.744 1.00 90.38 449 ALA A O 1
ATOM 3555 N N . VAL A 1 450 ? 2.523 -19.538 3.485 1.00 90.31 450 VAL A N 1
ATOM 3556 C CA . VAL A 1 450 ? 1.510 -19.693 4.543 1.00 90.31 450 VAL A CA 1
ATOM 3557 C C . VAL A 1 450 ? 0.370 -20.609 4.097 1.00 90.31 450 VAL A C 1
ATOM 3559 O O . VAL A 1 450 ? -0.038 -21.466 4.876 1.00 90.31 450 VAL A O 1
ATOM 3562 N N . GLU A 1 451 ? -0.098 -20.503 2.851 1.00 88.50 451 GLU A N 1
ATOM 3563 C CA . GLU A 1 451 ? -1.091 -21.438 2.295 1.00 88.50 451 GLU A CA 1
ATOM 3564 C C . GLU A 1 451 ? -0.598 -22.889 2.363 1.00 88.50 451 GLU A C 1
ATOM 3566 O O . GLU A 1 451 ? -1.319 -23.795 2.790 1.00 88.50 451 GLU A O 1
ATOM 3571 N N . GLU A 1 452 ? 0.665 -23.105 2.002 1.00 87.38 452 GLU A N 1
ATOM 3572 C CA . GLU A 1 452 ? 1.293 -24.417 2.054 1.00 87.38 452 GLU A CA 1
ATOM 3573 C C . GLU A 1 452 ? 1.516 -24.897 3.497 1.00 87.38 452 GLU A C 1
ATOM 3575 O O . GLU A 1 452 ? 1.358 -26.085 3.778 1.00 87.38 452 GLU A O 1
ATOM 3580 N N . THR A 1 453 ? 1.786 -23.994 4.442 1.00 90.94 453 THR A N 1
ATOM 3581 C CA . THR A 1 453 ? 1.836 -24.308 5.877 1.00 90.94 453 THR A CA 1
ATOM 3582 C C . THR A 1 453 ? 0.472 -24.733 6.421 1.00 90.94 453 THR A C 1
ATOM 3584 O O . THR A 1 453 ? 0.403 -25.737 7.131 1.00 90.94 453 THR A O 1
ATOM 3587 N N . VAL A 1 454 ? -0.617 -24.047 6.054 1.00 89.12 454 VAL A N 1
ATOM 3588 C CA . VAL A 1 454 ? -1.991 -24.436 6.431 1.00 89.12 454 VAL A CA 1
ATOM 3589 C C . VAL A 1 454 ? -2.346 -25.804 5.844 1.00 89.12 454 VAL A C 1
ATOM 3591 O O . VAL A 1 454 ? -2.896 -26.668 6.530 1.00 89.12 454 VAL A O 1
ATOM 3594 N N . ARG A 1 455 ? -1.981 -26.053 4.582 1.00 88.06 455 ARG A N 1
ATOM 3595 C CA . ARG A 1 455 ? -2.148 -27.373 3.962 1.00 88.06 455 ARG A CA 1
ATOM 3596 C C . ARG A 1 455 ? -1.356 -28.440 4.723 1.00 88.06 455 ARG A C 1
ATOM 3598 O O . ARG A 1 455 ? -1.896 -29.498 5.051 1.00 88.06 455 ARG A O 1
ATOM 3605 N N . ALA A 1 456 ? -0.076 -28.190 4.982 1.00 88.19 456 ALA A N 1
ATOM 3606 C CA . ALA A 1 456 ? 0.832 -29.133 5.625 1.00 88.19 456 ALA A CA 1
ATOM 3607 C C . ALA A 1 456 ? 0.449 -29.431 7.082 1.00 88.19 456 ALA A C 1
ATOM 3609 O O . ALA A 1 456 ? 0.685 -30.548 7.545 1.00 88.19 456 ALA A O 1
ATOM 3610 N N . SER A 1 457 ? -0.153 -28.474 7.795 1.00 87.56 457 SER A N 1
ATOM 3611 C CA . SER A 1 457 ? -0.628 -28.672 9.169 1.00 87.56 457 SER A CA 1
ATOM 3612 C C . SER A 1 457 ? -1.868 -29.567 9.236 1.00 87.56 457 SER A C 1
ATOM 3614 O O . SER A 1 457 ? -2.067 -30.257 10.233 1.00 87.56 457 SER A O 1
ATOM 3616 N N . GLY A 1 458 ? -2.681 -29.598 8.172 1.00 79.44 458 GLY A N 1
ATOM 3617 C CA . GLY A 1 458 ? -3.961 -30.312 8.160 1.00 79.44 458 GLY A CA 1
ATOM 3618 C C . GLY A 1 458 ? -5.043 -29.620 8.995 1.00 79.44 458 GLY A C 1
ATOM 3619 O O . GLY A 1 458 ? -6.102 -30.197 9.211 1.00 79.44 458 GLY A O 1
ATOM 3620 N N . MET A 1 459 ? -4.800 -28.386 9.449 1.00 74.12 459 MET A N 1
ATOM 3621 C CA . MET A 1 459 ? -5.724 -27.615 10.293 1.00 74.12 459 MET A CA 1
ATOM 3622 C C . MET A 1 459 ? -6.847 -26.926 9.497 1.00 74.12 459 MET A C 1
ATOM 3624 O O . MET A 1 459 ? -7.631 -26.167 10.057 1.00 74.12 459 MET A O 1
ATOM 3628 N N . SER A 1 460 ? -6.967 -27.205 8.195 1.00 64.12 460 SER A N 1
ATOM 3629 C CA . SER A 1 460 ? -7.962 -26.596 7.302 1.00 64.12 460 SER A CA 1
ATOM 3630 C C . SER A 1 460 ? -9.424 -26.992 7.579 1.00 64.12 460 SER A C 1
ATOM 3632 O O . SER A 1 460 ? -10.313 -26.446 6.935 1.00 64.12 460 SER A O 1
ATOM 3634 N N . ASP A 1 461 ? -9.687 -27.921 8.506 1.00 50.75 461 ASP A N 1
ATOM 3635 C CA . ASP A 1 461 ? -11.022 -28.492 8.770 1.00 50.75 461 ASP A CA 1
ATOM 3636 C C . ASP A 1 461 ? -11.882 -27.717 9.795 1.00 50.75 461 ASP A C 1
ATOM 3638 O O . ASP A 1 461 ? -12.962 -28.171 10.171 1.00 50.75 461 ASP A O 1
ATOM 3642 N N . ALA A 1 462 ? -11.480 -26.513 10.212 1.00 43.66 462 ALA A N 1
ATOM 3643 C CA . ALA A 1 462 ? -12.299 -25.643 11.064 1.00 43.66 462 ALA A CA 1
ATOM 3644 C C . ALA A 1 462 ? -12.992 -24.521 10.257 1.00 43.66 462 ALA A C 1
ATOM 3646 O O . ALA A 1 462 ? -12.682 -23.348 10.411 1.00 43.66 462 ALA A O 1
ATOM 3647 N N . GLY A 1 463 ? -13.927 -24.909 9.381 1.00 42.03 463 GLY A N 1
ATOM 3648 C CA . GLY A 1 463 ? -15.054 -24.098 8.892 1.00 42.03 463 GLY A CA 1
ATOM 3649 C C . GLY A 1 463 ? -14.799 -22.683 8.351 1.00 42.03 463 GLY A C 1
ATOM 3650 O O . GLY A 1 463 ? -15.083 -21.721 9.051 1.00 42.03 463 GLY A O 1
ATOM 3651 N N . VAL A 1 464 ? -14.468 -22.556 7.057 1.00 38.03 464 VAL A N 1
ATOM 3652 C CA . VAL A 1 464 ? -14.852 -21.397 6.221 1.00 38.03 464 VAL A CA 1
ATOM 3653 C C . VAL A 1 464 ? -15.168 -21.880 4.799 1.00 38.03 464 VAL A C 1
ATOM 3655 O O . VAL A 1 464 ? -14.431 -22.667 4.205 1.00 38.03 464 VAL A O 1
ATOM 3658 N N . VAL A 1 465 ? -16.311 -21.421 4.288 1.00 31.55 465 VAL A N 1
ATOM 3659 C CA . VAL A 1 465 ? -16.814 -21.603 2.921 1.00 31.55 465 VAL A CA 1
ATOM 3660 C C . VAL A 1 465 ? -15.796 -21.059 1.913 1.00 31.55 465 VAL A C 1
ATOM 3662 O O . VAL A 1 465 ? -15.295 -19.950 2.066 1.00 31.55 465 VAL A O 1
ATOM 3665 N N . ARG A 1 466 ? -15.487 -21.856 0.888 1.00 47.09 466 ARG A N 1
ATOM 3666 C CA . ARG A 1 466 ? -14.699 -21.452 -0.283 1.00 47.09 466 ARG A CA 1
ATOM 3667 C C . ARG A 1 466 ? -15.626 -20.891 -1.359 1.00 47.09 466 ARG A C 1
ATOM 3669 O O . ARG A 1 466 ? -16.625 -21.542 -1.623 1.00 47.09 466 ARG A O 1
ATOM 3676 N N . ASP A 1 467 ? -15.203 -19.802 -1.994 1.00 31.73 467 ASP A N 1
ATOM 3677 C CA . ASP A 1 467 ? -15.431 -19.385 -3.396 1.00 31.73 467 ASP A CA 1
ATOM 3678 C C . ASP A 1 467 ? -14.333 -18.330 -3.681 1.00 31.73 467 ASP A C 1
ATOM 3680 O O . ASP A 1 467 ? -14.032 -17.555 -2.779 1.00 31.73 467 ASP A O 1
ATOM 3684 N N . ASP A 1 468 ? -13.590 -18.212 -4.786 1.00 31.09 468 ASP A N 1
ATOM 3685 C CA . ASP A 1 468 ? -13.492 -18.796 -6.139 1.00 31.09 468 ASP A CA 1
ATOM 3686 C C . ASP A 1 468 ? -11.970 -18.763 -6.522 1.00 31.09 468 ASP A C 1
ATOM 3688 O O . ASP A 1 468 ? -11.204 -18.016 -5.900 1.00 31.09 468 ASP A O 1
ATOM 3692 N N . PRO A 1 469 ? -11.431 -19.570 -7.466 1.00 35.09 469 PRO A N 1
ATOM 3693 C CA . PRO A 1 469 ? -9.997 -19.765 -7.624 1.00 35.09 469 PRO A CA 1
ATOM 3694 C C . PRO A 1 469 ? -9.351 -18.626 -8.420 1.00 35.09 469 PRO A C 1
ATOM 3696 O O . PRO A 1 469 ? -9.164 -18.703 -9.636 1.00 35.09 469 PRO A O 1
ATOM 3699 N N . GLY A 1 470 ? -8.869 -17.617 -7.697 1.00 29.03 470 GLY A N 1
ATOM 3700 C CA . GLY A 1 470 ? -7.727 -16.823 -8.136 1.00 29.03 470 GLY A CA 1
ATOM 3701 C C . GLY A 1 470 ? -6.531 -17.757 -8.323 1.00 29.03 470 GLY A C 1
ATOM 3702 O O . GLY A 1 470 ? -5.929 -18.230 -7.361 1.00 29.03 470 GLY A O 1
ATOM 3703 N N . ARG A 1 471 ? -6.230 -18.109 -9.573 1.00 31.83 471 ARG A N 1
ATOM 3704 C CA . ARG A 1 471 ? -5.180 -19.068 -9.924 1.00 31.83 471 ARG A CA 1
ATOM 3705 C C . ARG A 1 471 ? 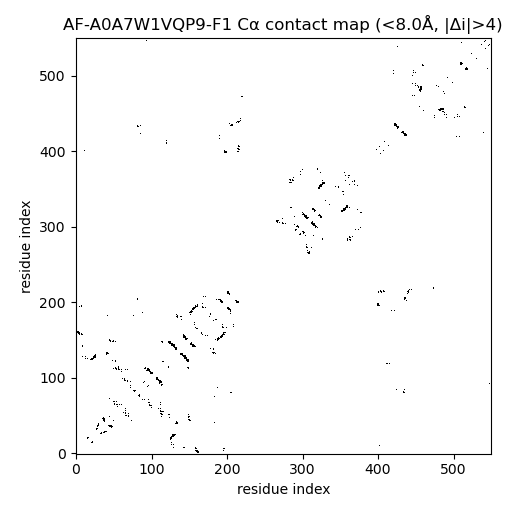-3.800 -18.435 -9.717 1.00 31.83 471 ARG A C 1
ATOM 3707 O O . ARG A 1 471 ? -3.176 -17.971 -10.665 1.00 31.83 471 ARG A O 1
ATOM 3714 N N . TYR A 1 472 ? -3.326 -18.436 -8.475 1.00 33.06 472 TYR A N 1
ATOM 3715 C CA . TYR A 1 472 ? -1.936 -18.156 -8.125 1.00 33.06 472 TYR A CA 1
ATOM 3716 C C . TYR A 1 472 ? -1.239 -19.480 -7.845 1.00 33.06 472 TYR A C 1
ATOM 3718 O O . TYR A 1 472 ? -1.643 -20.275 -6.998 1.00 33.06 472 TYR A O 1
ATOM 3726 N N . TRP A 1 473 ? -0.214 -19.757 -8.630 1.00 35.91 473 TRP A N 1
ATOM 3727 C CA . TRP A 1 473 ? 0.430 -21.053 -8.669 1.00 35.91 473 TRP A CA 1
ATOM 3728 C C . TRP A 1 473 ? 1.650 -21.066 -7.742 1.00 35.91 473 TRP A C 1
ATOM 3730 O O . TRP A 1 473 ? 2.774 -21.014 -8.190 1.00 35.91 473 TRP A O 1
ATOM 3740 N N . ALA A 1 474 ? 1.503 -21.224 -6.430 1.00 38.62 474 ALA A N 1
ATOM 3741 C CA . ALA A 1 474 ? 2.630 -21.791 -5.682 1.00 38.62 474 ALA A CA 1
ATOM 3742 C C . ALA A 1 474 ? 2.966 -23.136 -6.351 1.00 38.62 474 ALA A C 1
ATOM 3744 O O . ALA A 1 474 ? 2.060 -23.956 -6.513 1.00 38.62 474 ALA A O 1
ATOM 3745 N N . GLY A 1 475 ? 4.196 -23.348 -6.829 1.00 39.78 475 GLY A N 1
ATOM 3746 C CA . GLY A 1 475 ? 4.567 -24.616 -7.453 1.00 39.78 475 GLY A CA 1
ATOM 3747 C C . GLY A 1 475 ? 4.269 -25.738 -6.468 1.00 39.78 475 GLY A C 1
ATOM 3748 O O . GLY A 1 475 ? 5.041 -25.942 -5.532 1.00 39.78 475 GLY A O 1
ATOM 3749 N N . ARG A 1 476 ? 3.122 -26.421 -6.626 1.00 40.38 476 ARG A N 1
ATOM 3750 C CA . ARG A 1 476 ? 2.754 -27.528 -5.747 1.00 40.38 476 ARG A CA 1
ATOM 3751 C C . ARG A 1 476 ? 3.924 -28.484 -5.819 1.00 40.38 476 ARG A C 1
ATOM 3753 O O . ARG A 1 476 ? 4.282 -28.929 -6.912 1.00 40.38 476 ARG A O 1
ATOM 3760 N N . MET A 1 477 ? 4.482 -28.853 -4.672 1.00 43.78 477 MET A N 1
ATOM 3761 C CA . MET A 1 477 ? 5.167 -30.131 -4.601 1.00 43.78 477 MET A CA 1
ATOM 3762 C C . MET A 1 477 ? 4.162 -31.144 -5.159 1.00 43.78 477 MET A C 1
ATOM 3764 O O . MET A 1 477 ? 3.086 -31.331 -4.585 1.00 43.78 477 MET A O 1
ATOM 3768 N N . HIS A 1 478 ? 4.434 -31.706 -6.338 1.00 40.84 478 HIS A N 1
ATOM 3769 C CA . HIS A 1 478 ? 3.598 -32.754 -6.903 1.00 40.84 478 HIS A CA 1
ATOM 3770 C C . HIS A 1 478 ? 3.585 -33.908 -5.886 1.00 40.84 478 HIS A C 1
ATOM 3772 O O . HIS A 1 478 ? 4.544 -34.669 -5.809 1.00 40.84 478 HIS A O 1
ATOM 3778 N N . GLY A 1 479 ? 2.540 -33.986 -5.049 1.00 52.84 479 GLY A N 1
ATOM 3779 C CA . GLY A 1 479 ? 2.369 -35.041 -4.043 1.00 52.84 479 GLY A CA 1
ATOM 3780 C C . GLY A 1 479 ? 2.175 -34.625 -2.576 1.00 52.84 479 GLY A C 1
ATOM 3781 O O . GLY A 1 479 ? 2.021 -35.529 -1.756 1.00 52.84 479 GLY A O 1
ATOM 3782 N N . GLY A 1 480 ? 2.153 -33.333 -2.218 1.00 63.47 480 GLY A N 1
ATOM 3783 C CA . GLY A 1 480 ? 1.862 -32.911 -0.836 1.00 63.47 480 GLY A CA 1
ATOM 3784 C C . GLY A 1 480 ? 0.431 -33.268 -0.403 1.00 63.47 480 GLY A C 1
ATOM 3785 O O . GLY A 1 480 ? -0.526 -32.948 -1.111 1.00 63.47 480 GLY A O 1
ATOM 3786 N N . LYS A 1 481 ? 0.266 -33.948 0.739 1.00 75.50 481 LYS A N 1
ATOM 3787 C CA . LYS A 1 481 ? -1.047 -34.352 1.286 1.00 75.50 481 LYS A CA 1
ATOM 3788 C C . LYS A 1 481 ? -1.420 -33.469 2.476 1.00 75.50 481 LYS A C 1
ATOM 3790 O O . LYS A 1 481 ? -0.539 -33.192 3.286 1.00 75.50 481 LYS A O 1
ATOM 3795 N N . PRO A 1 482 ? -2.685 -33.039 2.636 1.00 82.25 482 PRO A N 1
ATOM 3796 C CA . PRO A 1 482 ? -3.105 -32.327 3.841 1.00 82.25 482 PRO A CA 1
ATOM 3797 C C . PRO A 1 482 ? -2.631 -33.041 5.115 1.00 82.25 482 PRO A C 1
ATOM 3799 O O . PRO A 1 482 ? -2.781 -34.259 5.225 1.00 82.25 482 PRO A O 1
ATOM 3802 N N . GLY A 1 483 ? -2.004 -32.305 6.033 1.00 83.25 483 GLY A N 1
ATOM 3803 C CA . GLY A 1 483 ? -1.466 -32.868 7.277 1.00 83.25 483 GLY A CA 1
ATOM 3804 C C . GLY A 1 483 ? -0.144 -33.642 7.152 1.00 83.25 483 GLY A C 1
ATOM 3805 O O . GLY A 1 483 ? 0.275 -34.282 8.117 1.00 83.25 483 GLY A O 1
ATOM 3806 N N . ASP A 1 484 ? 0.543 -33.607 6.002 1.00 85.69 484 ASP A N 1
ATOM 3807 C CA . ASP A 1 484 ? 1.834 -34.290 5.804 1.00 85.69 484 ASP A CA 1
ATOM 3808 C C . ASP A 1 484 ? 3.028 -33.637 6.517 1.00 85.69 484 ASP A C 1
ATOM 3810 O O . ASP A 1 484 ? 4.136 -34.180 6.478 1.00 85.69 484 ASP A O 1
ATOM 3814 N N . ARG A 1 485 ? 2.806 -32.502 7.194 1.00 85.62 485 ARG A N 1
ATOM 3815 C CA . ARG A 1 485 ? 3.799 -31.750 7.977 1.00 85.62 485 ARG A CA 1
ATOM 3816 C C . ARG A 1 485 ? 4.986 -31.251 7.148 1.00 85.62 485 ARG A C 1
ATOM 3818 O O . ARG A 1 485 ? 6.065 -31.022 7.692 1.00 85.62 485 ARG A O 1
ATOM 3825 N N . ARG A 1 486 ? 4.813 -31.087 5.831 1.00 84.06 486 ARG A N 1
ATOM 3826 C CA . ARG A 1 486 ? 5.857 -30.616 4.909 1.00 84.06 486 ARG A CA 1
ATOM 3827 C C . ARG A 1 486 ? 5.410 -29.355 4.175 1.00 84.06 486 ARG A C 1
ATOM 3829 O O . ARG A 1 486 ? 4.753 -29.451 3.149 1.00 84.06 486 ARG A O 1
ATOM 3836 N N . ALA A 1 487 ? 5.812 -28.189 4.684 1.00 82.94 487 ALA A N 1
ATOM 3837 C CA . ALA A 1 487 ? 5.478 -26.890 4.087 1.00 82.94 487 ALA A CA 1
ATOM 3838 C C . ALA A 1 487 ? 6.402 -26.472 2.918 1.00 82.94 487 ALA A C 1
ATOM 3840 O O . ALA A 1 487 ? 6.039 -25.640 2.100 1.00 82.94 487 ALA A O 1
ATOM 3841 N N . GLY A 1 488 ? 7.611 -27.033 2.808 1.00 84.12 488 GLY A N 1
ATOM 3842 C CA . GLY A 1 488 ? 8.514 -26.779 1.676 1.00 84.12 488 GLY A CA 1
ATOM 3843 C C . GLY A 1 488 ? 9.626 -25.757 1.941 1.00 84.12 488 GLY A C 1
ATOM 3844 O O . GLY A 1 488 ? 10.010 -25.515 3.083 1.00 84.12 488 GLY A O 1
ATOM 3845 N N . VAL A 1 489 ? 10.215 -25.234 0.858 1.00 84.62 489 VAL A N 1
ATOM 3846 C CA . VAL A 1 489 ? 11.416 -24.380 0.883 1.00 84.62 489 VAL A CA 1
ATOM 3847 C C . VAL A 1 489 ? 11.221 -23.172 -0.029 1.00 84.62 489 VAL A C 1
ATOM 3849 O O . VAL A 1 489 ? 10.913 -23.326 -1.210 1.00 84.62 489 VAL A O 1
ATOM 3852 N N . VAL A 1 490 ? 11.483 -21.974 0.498 1.00 81.25 490 VAL A N 1
ATOM 3853 C CA . VAL A 1 490 ? 11.539 -20.728 -0.278 1.00 81.25 490 VAL A CA 1
ATOM 3854 C C . VAL A 1 490 ? 12.995 -20.420 -0.629 1.00 81.25 490 VAL A C 1
ATOM 3856 O O . VAL A 1 490 ? 13.825 -20.199 0.255 1.00 81.25 490 VAL A O 1
ATOM 3859 N N . TRP A 1 491 ? 13.327 -20.395 -1.923 1.00 77.19 491 TRP A N 1
ATOM 3860 C CA . TRP A 1 491 ? 14.693 -20.131 -2.382 1.00 77.19 491 TRP A CA 1
ATOM 3861 C C . TRP A 1 491 ? 14.865 -18.694 -2.875 1.00 77.19 491 TRP A C 1
ATOM 3863 O O . TRP A 1 491 ? 14.363 -18.304 -3.924 1.00 77.19 491 TRP A O 1
ATOM 3873 N N . HIS A 1 492 ? 15.629 -17.911 -2.115 1.00 73.75 492 HIS A N 1
ATOM 3874 C CA . HIS A 1 492 ? 15.944 -16.516 -2.409 1.00 73.75 492 HIS A CA 1
ATOM 3875 C C . HIS A 1 492 ? 17.429 -16.310 -2.745 1.00 73.75 492 HIS A C 1
ATOM 3877 O O . HIS A 1 492 ? 18.314 -16.881 -2.090 1.00 73.75 492 HIS A O 1
ATOM 3883 N N . THR A 1 493 ? 17.716 -15.409 -3.691 1.00 70.62 493 THR A N 1
ATOM 3884 C CA . THR A 1 493 ? 19.078 -14.923 -3.976 1.00 70.62 493 THR A CA 1
ATOM 3885 C C . THR A 1 493 ? 19.643 -14.128 -2.792 1.00 70.62 493 THR A C 1
ATOM 3887 O O . THR A 1 493 ? 18.900 -13.631 -1.940 1.00 70.62 493 THR A O 1
ATOM 3890 N N . GLN A 1 494 ? 20.970 -14.027 -2.678 1.00 64.50 494 GLN A N 1
ATOM 3891 C CA . GLN A 1 494 ? 21.606 -13.206 -1.641 1.00 64.50 494 GLN A CA 1
ATOM 3892 C C . GLN A 1 494 ? 21.249 -11.721 -1.833 1.00 64.50 494 GLN A C 1
ATOM 3894 O O . GLN A 1 494 ? 21.192 -11.246 -2.961 1.00 64.50 494 GLN A O 1
ATOM 3899 N N . GLY A 1 495 ? 20.976 -11.005 -0.736 1.00 68.38 495 GLY A N 1
ATOM 3900 C CA . GLY A 1 495 ? 20.605 -9.582 -0.771 1.00 68.38 495 GLY A CA 1
ATOM 3901 C C . GLY A 1 495 ? 19.147 -9.282 -1.152 1.00 68.38 495 GLY A C 1
ATOM 3902 O O . GLY A 1 495 ? 18.748 -8.127 -1.152 1.00 68.38 495 GLY A O 1
ATOM 3903 N N . SER A 1 496 ? 18.314 -10.294 -1.414 1.00 72.62 496 SER A N 1
ATOM 3904 C CA . SER A 1 496 ? 16.895 -10.121 -1.794 1.00 72.62 496 SER A CA 1
ATOM 3905 C C . SER A 1 496 ? 15.937 -9.762 -0.644 1.00 72.62 496 SER A C 1
ATOM 3907 O O . SER A 1 496 ? 14.724 -9.714 -0.849 1.00 72.62 496 SER A O 1
ATOM 3909 N N . GLY A 1 497 ? 16.452 -9.549 0.573 1.00 80.69 497 GLY A N 1
ATOM 3910 C CA . GLY A 1 497 ? 15.635 -9.280 1.761 1.00 80.69 497 GLY A CA 1
ATOM 3911 C C . GLY A 1 497 ? 14.985 -10.536 2.358 1.00 80.69 497 GLY A C 1
ATOM 3912 O O . GLY A 1 497 ? 13.780 -10.559 2.612 1.00 80.69 497 GLY A O 1
ATOM 3913 N N . LYS A 1 498 ? 15.767 -11.604 2.576 1.00 84.81 498 LYS A N 1
ATOM 3914 C CA . LYS A 1 498 ? 15.271 -12.863 3.173 1.00 84.81 498 LYS A CA 1
ATOM 3915 C C . LYS A 1 498 ? 14.725 -12.659 4.589 1.00 84.81 498 LYS A C 1
ATOM 3917 O O . LYS A 1 498 ? 13.664 -13.186 4.891 1.00 84.81 498 LYS A O 1
ATOM 3922 N N . SER A 1 499 ? 15.388 -11.833 5.401 1.00 83.00 499 SER A N 1
ATOM 3923 C CA . SER A 1 499 ? 14.950 -11.492 6.762 1.00 83.00 499 SER A CA 1
ATOM 3924 C C . SER A 1 499 ? 13.548 -10.877 6.777 1.00 83.00 499 SER A C 1
ATOM 3926 O O . SER A 1 499 ? 12.679 -11.336 7.510 1.00 83.00 499 SER A O 1
ATOM 3928 N N . PHE A 1 500 ? 13.271 -9.928 5.875 1.00 85.69 500 PHE A N 1
ATOM 3929 C CA . PHE A 1 500 ? 11.922 -9.373 5.710 1.00 85.69 500 PHE A CA 1
ATOM 3930 C C . PHE A 1 500 ? 10.911 -10.416 5.235 1.00 85.69 500 PHE A C 1
ATOM 3932 O O . PHE A 1 500 ? 9.772 -10.411 5.679 1.00 85.69 500 PHE A O 1
ATOM 3939 N N . THR A 1 501 ? 11.325 -11.360 4.387 1.00 88.50 501 THR A N 1
ATOM 3940 C CA . THR A 1 501 ? 10.449 -12.467 3.959 1.00 88.50 501 THR A CA 1
ATOM 3941 C C . THR A 1 501 ? 10.030 -13.325 5.153 1.00 88.50 501 THR A C 1
ATOM 3943 O O . THR A 1 501 ? 8.855 -13.648 5.289 1.00 88.50 501 THR A O 1
ATOM 3946 N N . MET A 1 502 ? 10.973 -13.654 6.043 1.00 88.38 502 MET A N 1
ATOM 3947 C CA . MET A 1 502 ? 10.695 -14.396 7.279 1.00 88.38 502 MET A CA 1
ATOM 3948 C C . MET A 1 502 ? 9.762 -13.613 8.206 1.00 88.38 502 MET A C 1
ATOM 3950 O O . MET A 1 502 ? 8.840 -14.192 8.773 1.00 88.38 502 MET A O 1
ATOM 3954 N N . LEU A 1 503 ? 9.967 -12.299 8.328 1.00 85.69 503 LEU A N 1
ATOM 3955 C CA . LEU A 1 503 ? 9.114 -11.428 9.132 1.00 85.69 503 LEU A CA 1
ATOM 3956 C C . LEU A 1 503 ? 7.680 -11.371 8.594 1.00 85.69 503 LEU A C 1
ATOM 3958 O O . LEU A 1 503 ? 6.736 -11.563 9.355 1.00 85.69 503 LEU A O 1
ATOM 3962 N N . PHE A 1 504 ? 7.507 -11.143 7.291 1.00 89.69 504 PHE A N 1
ATOM 3963 C CA . PHE A 1 504 ? 6.189 -11.132 6.655 1.00 89.69 504 PHE A CA 1
ATOM 3964 C C . PHE A 1 504 ? 5.502 -12.498 6.765 1.00 89.69 504 PHE A C 1
ATOM 3966 O O . PHE A 1 504 ? 4.305 -12.562 7.041 1.00 89.69 504 PHE A O 1
ATOM 3973 N N . TYR A 1 505 ? 6.258 -13.592 6.620 1.00 91.31 505 TYR A N 1
ATOM 3974 C CA . TYR A 1 505 ? 5.753 -14.942 6.864 1.00 91.31 505 TYR A CA 1
ATOM 3975 C C . TYR A 1 505 ? 5.254 -15.106 8.298 1.00 91.31 505 TYR A C 1
ATOM 3977 O O . TYR A 1 505 ? 4.125 -15.546 8.494 1.00 91.31 505 TYR A O 1
ATOM 3985 N N . ALA A 1 506 ? 6.045 -14.695 9.290 1.00 87.31 506 ALA A N 1
ATOM 3986 C CA . ALA A 1 506 ? 5.647 -14.762 10.688 1.00 87.31 506 ALA A CA 1
ATOM 3987 C C . ALA A 1 506 ? 4.385 -13.931 10.969 1.00 87.31 506 ALA A C 1
ATOM 3989 O O . ALA A 1 506 ? 3.429 -14.433 11.557 1.00 87.31 506 ALA A O 1
ATOM 3990 N N . ALA A 1 507 ? 4.353 -12.686 10.483 1.00 83.19 507 ALA A N 1
ATOM 3991 C CA . ALA A 1 507 ? 3.237 -11.761 10.661 1.00 83.19 507 ALA A CA 1
ATOM 3992 C C . ALA A 1 507 ? 1.929 -12.290 10.061 1.00 83.19 507 ALA A C 1
ATOM 3994 O O . ALA A 1 507 ? 0.871 -12.184 10.683 1.00 83.19 507 ALA A O 1
ATOM 3995 N N . ARG A 1 508 ? 2.000 -12.862 8.855 1.00 87.88 508 ARG A N 1
ATOM 3996 C CA . ARG A 1 508 ? 0.845 -13.445 8.170 1.00 87.88 508 ARG A CA 1
ATOM 3997 C C . ARG A 1 508 ? 0.420 -14.765 8.814 1.00 87.88 508 ARG A C 1
ATOM 3999 O O . ARG A 1 508 ? -0.769 -14.963 9.014 1.00 87.88 508 ARG A O 1
ATOM 4006 N N . ALA A 1 509 ? 1.361 -15.646 9.163 1.00 88.50 509 ALA A N 1
ATOM 4007 C CA . ALA A 1 509 ? 1.060 -16.945 9.770 1.00 88.50 509 ALA A CA 1
ATOM 4008 C C . ALA A 1 509 ? 0.397 -16.812 11.148 1.00 88.50 509 ALA A C 1
ATOM 4010 O O . ALA A 1 509 ? -0.507 -17.579 11.458 1.00 88.50 509 ALA A O 1
ATOM 4011 N N . ILE A 1 510 ? 0.809 -15.831 11.957 1.00 84.94 510 ILE A N 1
ATOM 4012 C CA . ILE A 1 510 ? 0.201 -15.577 13.271 1.00 84.94 510 ILE A CA 1
ATOM 4013 C C . ILE A 1 510 ? -1.244 -15.071 13.141 1.00 84.94 510 ILE A C 1
ATOM 4015 O O . ILE A 1 510 ? -2.100 -15.436 13.941 1.00 84.94 510 ILE A O 1
ATOM 4019 N N . ARG A 1 511 ? -1.529 -14.266 12.109 1.00 82.44 511 ARG A N 1
ATOM 4020 C CA . ARG A 1 511 ? -2.874 -13.747 11.808 1.00 82.44 511 ARG A CA 1
ATOM 4021 C C . ARG A 1 511 ? -3.759 -14.726 11.029 1.00 82.44 511 ARG A C 1
ATOM 4023 O O . ARG A 1 511 ? -4.931 -14.439 10.802 1.00 82.44 511 ARG A O 1
ATOM 4030 N N . GLU A 1 512 ? -3.216 -15.863 10.605 1.00 85.19 512 GLU A N 1
ATOM 4031 C CA . GLU A 1 512 ? -3.967 -16.876 9.874 1.00 85.19 512 GLU A CA 1
ATOM 4032 C C . GLU A 1 512 ? -4.841 -17.665 10.853 1.00 85.19 512 GLU A C 1
ATOM 4034 O O . GLU A 1 512 ? -4.344 -18.448 11.663 1.00 85.19 512 GLU A O 1
ATOM 4039 N N . SER A 1 513 ? -6.158 -17.469 10.774 1.00 84.12 513 SER A N 1
ATOM 4040 C CA . SER A 1 513 ? -7.121 -18.102 11.688 1.00 84.12 513 SER A CA 1
ATOM 4041 C C . SER A 1 513 ? -6.994 -19.631 11.723 1.00 84.12 513 SER A C 1
ATOM 4043 O O . SER A 1 513 ? -7.033 -20.235 12.796 1.00 84.12 513 SER A O 1
ATOM 4045 N N . ALA A 1 514 ? -6.730 -20.253 10.568 1.00 85.25 514 ALA A N 1
ATOM 4046 C CA . ALA A 1 514 ? -6.512 -21.693 10.446 1.00 85.25 514 ALA A CA 1
ATOM 4047 C C . ALA A 1 514 ? -5.282 -22.197 11.224 1.00 85.25 514 ALA A C 1
ATOM 4049 O O . ALA A 1 514 ? -5.195 -23.384 11.526 1.00 85.25 514 ALA A O 1
ATOM 4050 N N . MET A 1 515 ? -4.333 -21.318 11.560 1.00 84.94 515 MET A N 1
ATOM 4051 C CA . MET A 1 515 ? -3.120 -21.668 12.301 1.00 84.94 515 MET A CA 1
ATOM 4052 C C . MET A 1 515 ? -3.277 -21.569 13.825 1.00 84.94 515 MET A C 1
ATOM 4054 O O . MET A 1 515 ? -2.367 -21.989 14.535 1.00 84.94 515 MET A O 1
ATOM 4058 N N . GLN A 1 516 ? -4.407 -21.053 14.329 1.00 85.81 516 GLN A N 1
ATOM 4059 C CA . GLN A 1 516 ? -4.739 -20.980 15.762 1.00 85.81 516 GLN A CA 1
ATOM 4060 C C . GLN A 1 516 ? -3.606 -20.408 16.642 1.00 85.81 516 GLN A C 1
ATOM 4062 O O . GLN A 1 516 ? -3.257 -20.993 17.665 1.00 85.81 516 GLN A O 1
ATOM 4067 N N . ASN A 1 517 ? -3.035 -19.262 16.246 1.00 81.06 517 ASN A N 1
ATOM 4068 C CA . ASN A 1 517 ? -1.911 -18.603 16.929 1.00 81.06 517 ASN A CA 1
ATOM 4069 C C . ASN A 1 517 ? -0.672 -19.525 17.096 1.00 81.06 517 ASN A C 1
ATOM 4071 O O . ASN A 1 517 ? -0.340 -19.962 18.203 1.00 81.06 517 ASN A O 1
ATOM 4075 N N . PRO A 1 518 ? 0.020 -19.860 15.991 1.00 85.81 518 PRO A N 1
ATOM 4076 C CA . PRO A 1 518 ? 1.112 -20.822 15.993 1.00 85.81 518 PRO A CA 1
ATOM 4077 C C . PRO A 1 518 ? 2.351 -20.298 16.730 1.00 85.81 518 PRO A C 1
ATOM 4079 O O . PRO A 1 518 ? 2.716 -19.127 16.637 1.00 85.81 518 PRO A O 1
ATOM 4082 N N . THR A 1 519 ? 3.090 -21.204 17.374 1.00 86.62 519 THR A N 1
ATOM 4083 C CA . THR A 1 519 ? 4.457 -20.910 17.829 1.00 86.62 519 THR A CA 1
ATOM 4084 C C . THR A 1 519 ? 5.424 -20.989 16.649 1.00 86.62 519 THR A C 1
ATOM 4086 O O . THR A 1 519 ? 5.502 -22.014 15.971 1.00 86.62 519 THR A O 1
ATOM 4089 N N . LEU A 1 520 ? 6.189 -19.923 16.420 1.00 84.81 520 LEU A N 1
ATOM 4090 C CA . LEU A 1 520 ? 7.201 -19.860 15.367 1.00 84.81 520 LEU A CA 1
ATOM 4091 C C . LEU A 1 520 ? 8.598 -20.013 15.965 1.00 84.81 520 LEU A C 1
ATOM 4093 O O . LEU A 1 520 ? 8.991 -19.247 16.841 1.00 84.81 520 LEU A O 1
ATOM 4097 N N . VAL A 1 521 ? 9.356 -20.983 15.457 1.00 85.75 521 VAL A N 1
ATOM 4098 C CA . VAL A 1 521 ? 10.763 -21.186 15.819 1.00 85.75 521 VAL A CA 1
ATOM 4099 C C . VAL A 1 521 ? 11.622 -20.769 14.632 1.00 85.75 521 VAL A C 1
ATOM 4101 O O . VAL A 1 521 ? 11.531 -21.362 13.557 1.00 85.75 521 VAL A O 1
ATOM 4104 N N . VAL A 1 522 ? 12.443 -19.738 14.825 1.00 83.00 522 VAL A N 1
ATOM 4105 C CA . VAL A 1 522 ? 13.426 -19.274 13.838 1.00 83.00 522 VAL A CA 1
ATOM 4106 C C . VAL A 1 522 ? 14.781 -19.856 14.225 1.00 83.00 522 VAL A C 1
ATOM 4108 O O . VAL A 1 522 ? 15.209 -19.702 15.364 1.00 83.00 522 VAL A O 1
ATOM 4111 N N . LEU A 1 523 ? 15.428 -20.555 13.292 1.00 82.19 523 LEU A N 1
ATOM 4112 C CA . LEU A 1 523 ? 16.752 -21.146 13.478 1.00 82.19 523 LEU A CA 1
ATOM 4113 C C . LEU A 1 523 ? 17.693 -20.582 12.418 1.00 82.19 523 LEU A C 1
ATOM 4115 O O . LEU A 1 523 ? 17.372 -20.638 11.226 1.00 82.19 523 LEU A O 1
ATOM 4119 N N . THR A 1 524 ? 18.851 -20.083 12.837 1.00 79.75 524 THR A N 1
ATOM 4120 C CA . THR A 1 524 ? 19.922 -19.680 11.924 1.00 79.75 524 THR A CA 1
ATOM 4121 C C . THR A 1 524 ? 21.192 -20.475 12.206 1.00 79.75 524 THR A C 1
ATOM 4123 O O . THR A 1 524 ? 21.326 -21.132 13.236 1.00 79.75 524 THR A O 1
ATOM 4126 N N . ASP A 1 525 ? 22.115 -20.485 11.247 1.00 76.56 525 ASP A N 1
ATOM 4127 C CA . ASP A 1 525 ? 23.395 -21.183 11.354 1.00 76.56 525 ASP A CA 1
ATOM 4128 C C . ASP A 1 525 ? 24.502 -20.320 11.985 1.00 76.56 525 ASP A C 1
ATOM 4130 O O . ASP A 1 525 ? 25.632 -20.798 12.122 1.00 76.56 525 ASP A O 1
ATOM 4134 N N . ARG A 1 526 ? 24.214 -19.059 12.355 1.00 72.94 526 ARG A N 1
ATOM 4135 C CA . ARG A 1 526 ? 25.211 -18.129 12.899 1.00 72.94 526 ARG A CA 1
ATOM 4136 C C . ARG A 1 526 ? 24.651 -17.216 13.988 1.00 72.94 526 ARG A C 1
ATOM 4138 O O . ARG A 1 526 ? 23.661 -16.524 13.781 1.00 72.94 526 ARG A O 1
ATOM 4145 N N . ASN A 1 527 ? 25.383 -17.122 15.094 1.00 68.56 527 ASN A N 1
ATOM 4146 C CA . ASN A 1 527 ? 24.994 -16.317 16.256 1.00 68.56 527 ASN A CA 1
ATOM 4147 C C . ASN A 1 527 ? 24.833 -14.814 15.939 1.00 68.56 527 ASN A C 1
ATOM 4149 O O . ASN A 1 527 ? 23.963 -14.163 16.499 1.00 68.56 527 ASN A O 1
ATOM 4153 N N . ASP A 1 528 ? 25.639 -14.254 15.031 1.00 58.84 528 ASP A N 1
ATOM 4154 C CA . ASP A 1 528 ? 25.545 -12.843 14.622 1.00 58.84 528 ASP A CA 1
ATOM 4155 C C . ASP A 1 528 ? 24.271 -12.551 13.812 1.00 58.84 528 ASP A C 1
ATOM 4157 O O . ASP A 1 528 ? 23.668 -11.483 13.939 1.00 58.84 528 ASP A O 1
ATOM 4161 N N . LEU A 1 529 ? 23.832 -13.520 13.005 1.00 63.72 529 LEU A N 1
ATOM 4162 C CA . LEU A 1 529 ? 22.571 -13.445 12.275 1.00 63.72 529 LEU A CA 1
ATOM 4163 C C . LEU A 1 529 ? 21.367 -13.654 13.204 1.00 63.72 529 LEU A C 1
ATOM 4165 O O . LEU A 1 529 ? 20.343 -13.000 13.003 1.00 63.72 529 LEU A O 1
ATOM 4169 N N . ASP A 1 530 ? 21.499 -14.513 14.220 1.00 64.88 530 ASP A N 1
ATOM 4170 C CA . ASP A 1 530 ? 20.503 -14.675 15.285 1.00 64.88 530 ASP A CA 1
ATOM 4171 C C . ASP A 1 530 ? 20.283 -13.365 16.040 1.00 64.88 530 ASP A C 1
ATOM 4173 O O . ASP A 1 530 ? 19.138 -12.947 16.171 1.00 64.88 530 ASP A O 1
ATOM 4177 N N . ASP A 1 531 ? 21.340 -12.670 16.468 1.00 64.44 531 ASP A N 1
ATOM 4178 C CA . ASP A 1 531 ? 21.206 -11.395 17.185 1.00 64.44 531 ASP A CA 1
ATOM 4179 C C . ASP A 1 531 ? 20.565 -10.309 16.302 1.00 64.44 531 ASP A C 1
ATOM 4181 O O . ASP A 1 531 ? 19.693 -9.553 16.749 1.00 64.44 531 ASP A O 1
ATOM 4185 N N . GLN A 1 532 ? 20.940 -10.255 15.017 1.00 64.50 532 GLN A N 1
ATOM 4186 C CA . GLN A 1 532 ? 20.354 -9.321 14.055 1.00 64.50 532 GLN A CA 1
ATOM 4187 C C . GLN A 1 532 ? 18.863 -9.604 13.827 1.00 64.50 532 GLN A C 1
ATOM 4189 O O . GLN A 1 532 ? 18.045 -8.680 13.865 1.00 64.50 532 GLN A O 1
ATOM 4194 N N . LEU A 1 533 ? 18.498 -10.869 13.603 1.00 66.75 533 LEU A N 1
ATOM 4195 C CA . LEU A 1 533 ? 17.109 -11.273 13.405 1.00 66.75 533 LEU A CA 1
ATOM 4196 C C . LEU A 1 533 ? 16.306 -11.129 14.690 1.00 66.75 533 LEU A C 1
ATOM 4198 O O . LEU A 1 533 ? 15.203 -10.609 14.629 1.00 66.75 533 LEU A O 1
ATOM 4202 N N . PHE A 1 534 ? 16.848 -11.500 15.845 1.00 66.75 534 PHE A N 1
ATOM 4203 C CA . PHE A 1 534 ? 16.196 -11.319 17.136 1.00 66.75 534 PHE A CA 1
ATOM 4204 C C . PHE A 1 534 ? 15.908 -9.841 17.394 1.00 66.75 534 PHE A C 1
ATOM 4206 O O . PHE A 1 534 ? 14.774 -9.496 17.711 1.00 66.75 534 PHE A O 1
ATOM 4213 N N . GLY A 1 535 ? 16.876 -8.949 17.164 1.00 65.00 535 GLY A N 1
ATOM 4214 C CA . GLY A 1 535 ? 16.665 -7.508 17.281 1.00 65.00 535 GLY A CA 1
ATOM 4215 C C . GLY A 1 535 ? 15.611 -6.979 16.303 1.00 65.00 535 GLY A C 1
ATOM 4216 O O . GLY A 1 535 ? 14.728 -6.216 16.699 1.00 65.00 535 GLY A O 1
ATOM 4217 N N . GLN A 1 536 ? 15.664 -7.393 15.032 1.00 67.94 536 GLN A N 1
ATOM 4218 C CA . GLN A 1 536 ? 14.672 -6.995 14.027 1.00 67.94 536 GLN A CA 1
ATOM 4219 C C . GLN A 1 536 ? 13.274 -7.515 14.368 1.00 67.94 536 GLN A C 1
ATOM 4221 O O . GLN A 1 536 ? 12.312 -6.752 14.335 1.00 67.94 536 GLN A O 1
ATOM 4226 N N . PHE A 1 537 ? 13.155 -8.787 14.745 1.00 69.31 537 PHE A N 1
ATOM 4227 C CA . PHE A 1 537 ? 11.903 -9.385 15.174 1.00 69.31 537 PHE A CA 1
ATOM 4228 C C . PHE A 1 537 ? 11.409 -8.689 16.439 1.00 69.31 537 PHE A C 1
ATOM 4230 O O . PHE A 1 537 ? 10.314 -8.166 16.415 1.00 69.31 537 PHE A O 1
ATOM 4237 N N . GLN A 1 538 ? 12.188 -8.533 17.502 1.00 61.62 538 GLN A N 1
ATOM 4238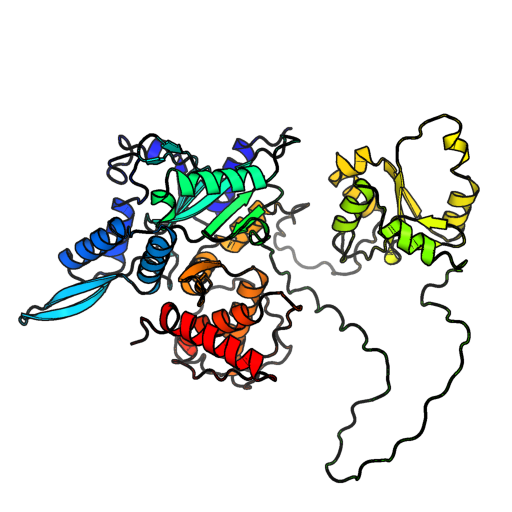 C CA . GLN A 1 538 ? 11.724 -7.861 18.719 1.00 61.62 538 GLN A CA 1
ATOM 4239 C C . GLN A 1 538 ? 11.188 -6.440 18.449 1.00 61.62 538 GLN A C 1
ATOM 4241 O O . GLN A 1 538 ? 10.121 -6.084 18.948 1.00 61.62 538 GLN A O 1
ATOM 4246 N N . ARG A 1 539 ? 11.859 -5.650 17.600 1.00 64.25 539 ARG A N 1
ATOM 4247 C CA . ARG A 1 539 ? 11.407 -4.293 17.234 1.00 64.25 539 ARG A CA 1
ATOM 4248 C C . ARG A 1 539 ? 10.139 -4.299 16.374 1.00 64.25 539 ARG A C 1
ATOM 4250 O O . ARG A 1 539 ? 9.218 -3.508 16.602 1.00 64.25 539 ARG A O 1
ATOM 4257 N N . LEU A 1 540 ? 10.076 -5.196 15.391 1.00 61.56 540 LEU A N 1
ATOM 4258 C CA . LEU A 1 540 ? 9.014 -5.225 14.385 1.00 61.56 540 LEU A CA 1
ATOM 4259 C C . LEU A 1 540 ? 7.799 -6.035 14.846 1.00 61.56 540 LEU A C 1
ATOM 4261 O O . LEU A 1 540 ? 6.678 -5.584 14.675 1.00 61.56 540 LEU A O 1
ATOM 4265 N N . VAL A 1 541 ? 8.003 -7.174 15.497 1.00 51.88 541 VAL A N 1
ATOM 4266 C CA . VAL A 1 541 ? 6.993 -8.119 15.997 1.00 51.88 541 VAL A CA 1
ATOM 4267 C C . VAL A 1 541 ? 6.174 -7.524 17.146 1.00 51.88 541 VAL A C 1
ATOM 4269 O O . VAL A 1 541 ? 4.948 -7.610 17.110 1.00 51.88 541 VAL A O 1
ATOM 4272 N N . ILE A 1 542 ? 6.809 -6.855 18.118 1.00 47.44 542 ILE A N 1
ATOM 4273 C CA . ILE A 1 542 ? 6.093 -6.207 19.237 1.00 47.44 542 ILE A CA 1
ATOM 4274 C C . ILE A 1 542 ? 5.234 -5.038 18.728 1.00 47.44 542 ILE A C 1
ATOM 4276 O O . ILE A 1 542 ? 4.117 -4.835 19.192 1.00 47.44 542 ILE A O 1
ATOM 4280 N N . THR A 1 543 ? 5.714 -4.308 17.720 1.00 48.66 543 THR A N 1
ATOM 4281 C CA . THR A 1 543 ? 5.015 -3.139 17.161 1.00 48.66 543 THR A CA 1
ATOM 4282 C C . THR A 1 543 ? 3.988 -3.500 16.066 1.00 48.66 543 THR A C 1
ATOM 4284 O O . THR A 1 543 ? 3.027 -2.755 15.849 1.00 48.66 543 THR A O 1
ATOM 4287 N N . HIS A 1 544 ? 4.191 -4.602 15.327 1.00 49.88 544 HIS A N 1
ATOM 4288 C CA . HIS A 1 544 ? 3.414 -4.932 14.118 1.00 49.88 544 HIS A CA 1
ATOM 4289 C C . HIS A 1 544 ? 2.617 -6.235 14.164 1.00 49.88 544 HIS A C 1
ATOM 4291 O O . HIS A 1 544 ? 1.645 -6.371 13.418 1.00 49.88 544 HIS A O 1
ATOM 4297 N N . ILE A 1 545 ? 3.013 -7.212 14.977 1.00 50.44 545 ILE A N 1
ATOM 4298 C CA . ILE A 1 545 ? 2.448 -8.566 14.901 1.00 50.44 545 ILE A CA 1
ATOM 4299 C C . ILE A 1 545 ? 1.519 -8.854 16.079 1.00 50.44 545 ILE A C 1
ATOM 4301 O O . ILE A 1 545 ? 0.460 -9.426 15.852 1.00 50.44 545 ILE A O 1
ATOM 4305 N N . PHE A 1 546 ? 1.853 -8.399 17.291 1.00 45.81 546 PHE A N 1
ATOM 4306 C CA . PHE A 1 546 ? 1.105 -8.756 18.505 1.00 45.81 546 PHE A CA 1
ATOM 4307 C C . PHE A 1 546 ? 0.212 -7.655 19.104 1.00 45.81 546 PHE A C 1
ATOM 4309 O O . PHE A 1 546 ? -0.481 -7.926 20.075 1.00 45.81 546 PHE A O 1
ATOM 4316 N N . SER A 1 547 ? 0.157 -6.438 18.550 1.00 45.56 547 SER A N 1
ATOM 4317 C CA . SER A 1 547 ? -0.580 -5.299 19.145 1.00 45.56 547 SER A CA 1
ATOM 4318 C C . SER A 1 547 ? -2.122 -5.359 19.050 1.00 45.56 547 SER A C 1
ATOM 4320 O O . SER A 1 547 ? -2.780 -4.331 19.191 1.00 45.56 547 SER A O 1
ATOM 4322 N N . GLY A 1 548 ? -2.708 -6.534 18.809 1.00 39.91 548 GLY A N 1
ATOM 4323 C CA . GLY A 1 548 ? -4.160 -6.710 18.658 1.00 39.91 548 GLY A CA 1
ATOM 4324 C C . GLY A 1 548 ? -4.619 -8.166 18.543 1.00 39.91 548 GLY A C 1
ATOM 4325 O O . GLY A 1 548 ? -5.643 -8.428 17.920 1.00 39.91 548 GLY A O 1
ATOM 4326 N N . LEU A 1 549 ? -3.835 -9.110 19.071 1.00 37.88 549 LEU A N 1
ATOM 4327 C CA . LEU A 1 549 ? -4.232 -10.512 19.201 1.00 37.88 549 LEU A CA 1
ATOM 4328 C C . LEU A 1 549 ? -4.626 -10.737 20.662 1.00 37.88 549 LEU A C 1
ATOM 4330 O O . LEU A 1 549 ? -3.768 -11.092 21.466 1.00 37.88 549 LEU A O 1
ATOM 4334 N N . ASP A 1 550 ? -5.891 -10.467 20.982 1.00 30.25 550 ASP A N 1
ATOM 4335 C CA . ASP A 1 550 ? -6.532 -10.889 22.235 1.00 30.25 550 ASP A CA 1
ATOM 4336 C C . ASP A 1 550 ? -7.356 -12.163 22.005 1.00 30.25 550 ASP A C 1
ATOM 4338 O O . ASP A 1 550 ? -8.074 -12.227 20.975 1.00 30.25 550 ASP A O 1
#

Solvent-accessible surface area (backbone atoms only — not comparable to full-atom values): 32398 Å² total; per-residue (Å²): 131,76,56,47,44,68,57,48,52,53,51,51,50,50,56,42,42,75,63,67,30,47,74,43,60,33,73,58,56,32,48,91,54,22,85,68,28,18,85,41,48,62,51,64,47,29,52,48,49,31,50,53,34,31,53,69,68,31,74,89,54,56,68,72,39,47,54,46,33,52,52,50,62,79,57,47,77,57,99,40,65,65,58,15,24,51,55,41,51,47,31,54,64,61,19,28,79,32,68,44,75,44,98,87,69,48,78,44,80,47,60,45,37,58,64,60,85,87,44,66,83,82,46,50,46,36,36,29,36,51,43,63,36,40,35,94,92,36,78,47,61,48,45,31,37,35,27,50,26,30,39,38,34,29,41,38,30,68,40,36,64,64,40,95,82,58,51,48,61,58,28,48,49,51,55,52,49,38,58,74,50,39,42,74,62,49,32,58,45,64,39,38,36,26,17,37,41,64,50,33,28,42,27,24,94,61,44,56,77,90,55,39,38,67,49,62,83,80,73,46,87,55,74,74,78,73,76,76,80,65,85,88,71,90,76,82,89,66,92,78,73,96,81,76,85,87,84,84,90,83,84,90,84,84,87,88,83,87,86,86,65,101,78,83,73,64,79,71,78,59,65,64,59,40,54,52,46,70,73,64,58,52,74,35,49,51,54,51,44,72,54,33,39,95,26,62,50,90,67,41,60,52,40,71,46,38,72,55,49,95,44,71,39,50,31,34,25,73,92,47,32,33,34,42,38,70,41,72,84,73,83,49,86,69,47,68,68,73,62,50,71,63,57,59,51,50,46,42,73,74,64,36,46,79,48,79,39,48,32,67,47,46,68,74,40,42,67,61,49,51,53,56,57,50,74,59,46,75,78,82,90,83,79,85,88,87,78,97,64,91,73,75,81,81,71,80,81,75,39,30,36,58,44,31,44,65,62,43,62,33,60,64,52,33,45,49,40,69,67,39,35,59,51,64,47,65,40,89,88,77,67,50,73,40,44,46,57,63,51,44,67,42,52,53,52,30,55,40,43,43,56,33,36,44,39,9,64,44,44,72,81,77,81,78,91,85,86,78,87,77,86,72,56,60,75,68,65,92,81,78,49,75,44,66,70,62,52,80,83,88,89,74,67,90,90,71,50,67,69,58,34,53,49,36,33,52,43,42,41,48,69,32,74,66,49,70,64,56,88,82,85,87,85,74,98,42,72,72,56,43,54,52,48,49,52,50,42,58,59,37,37,60,70,70,55,56,77,72,77,127

Nearest PDB structures (foldseek):
  3hrl-assembly1_A  TM=9.763E-01  e=7.858E-07  Neisseria gonorrhoeae FA 1090
  9g6k-assembly1_Ld  TM=6.415E-01  e=1.147E+00  Toxoplasma gondii

pLDDT: mean 76.03, std 22.76, range [24.28, 98.81]

Secondary structure (DSSP, 8-state):
----HHHHHHHHHHHHHHTT-EEEEGGGGSTTTSTTS-SSTT--S-HHHHHHHHHHH-TTS-HHHHHHHHHHHHT---SSHHHHHHHHHHHHHH-EEEEEE-TTS-EEEEEE-SS-SS-GGGS-EEEEES--EEETTEEE--SEEEEETTEEEEEEEE--TT-TT--HHHHHHHHHHHHHH-GGGGSS--EEEEE-SSSEEEE-TT--GGG-B------TTSPPPPPP-------------S--PPPPP--PPP-------TT---B-S-HHHHHHHHHS--HHHHHHHHHHGGGTTTT--EEEEEEEBTEEEEEEETTTTEEEEEEPP--STTGGGSS-HHHHHHHHHTT-EEEEEEHHHHHH-HHHHHHHHHHTSPPP-----------PPPPSS--HHHHHHHHH-SHHHHHHHHHHSEEEEEPTTT--EEEEE--HHHHHHHHHHHHHHHHHHTGGGS---------------TT--TT-S--------TTS-HHHHHHHHHHHHHH-GGG-SPPP----S-HHHHHHHHHHHHHHHHHHTSTT--